Protein AF-0000000071014782 (afdb_homodimer)

InterPro domains:
  IPR011251 Luciferase-like domain [PF00296] (31-324)
  IPR036661 Luciferase-like domain superfamily [G3DSA:3.20.20.30] (6-351)
  IPR036661 Luciferase-like domain superfamily [SSF51679] (25-350)
  IPR050172 SsuD/RutA monooxygenase [PTHR42847] (20-349)

Nearest PDB structures (foldseek):
  7jw9-assembly1_B  TM=9.311E-01  e=7.167E-39  Pseudomonas fluorescens Pf0-1
  7jyb-assembly1_C  TM=9.271E-01  e=2.732E-38  Pseudomonas fluorescens Pf0-1
  7k64-assembly2_H  TM=9.336E-01  e=1.163E-35  Pseudomonas fluorescens Pf0-1
  7k64-assembly2_F  TM=9.358E-01  e=8.936E-35  Pseudomonas fluorescens Pf0-1
  7jv3-assembly2_E  TM=9.179E-01  e=8.313E-34  Pseudomonas fluorescens Pf0-1

Radius of gyration: 27.46 Å; Cα contacts (8 Å, |Δi|>4): 1564; chains: 2; bounding box: 51×85×62 Å

Organism: NCBI:txid2759526

Secondary structure (DSSP, 8-state):
--PPPBEEEEE--TTS---SSTT---GGGS--HHHHHHHHHHHHHHT-SEEEE---SSSS--HHHHHHHHGGG-SS--EEEEEETTSB-HHHHHHHHHHHHHHTTS-EEEEEE---BTTB---HHHHHHHHHHHHHHHHHHHTT--EEEE-SS-EEEEPPPS---TTSSPPPEEEE--SHHHHHHHHHH-SEEEE----HHHHHHHHHHHHHHHHHTT---EEEEEEEEEE-SSHHHHHHHHHHHTTT--HHHHHHHHHHSTTTTSHHHHHHHHHHHTS-TTSEEETTEE-GGGGT-SSS--EEEE-HHHHHHHHHHHHHTT--EEEEE-SSHHHHHHHHHHHTGGGS-B-PPP-/--PPPBEEEEE--TTS---SSTT---GGGS--HHHHHHHHHHHHHHT-SEEEE---SSSSS-HHHHHHHHGGG-SS--EEEEEETTSB-HHHHHHHHHHHHHHTTS-EEEEEE---BTTB---HHHHHHHHHHHHHHHHHHHTT--EEEE-SS-EEEEPPPS---TTSSPPPEEEE--SHHHHHHHHHH-SEEEE----HHHHHHHHHHHHHHHHHTT---EEEEEEEEEE-SSHHHHHHHHHHHTTT--HHHHHHHHHHSTTTTSHHHHHHHHHHHTS-TTSEEETTEE-GGGGT-SSS--EEEE-HHHHHHHHHHHHHTTEEEEEEE-SSHHHHHHHHHHHTGGGS-B-PPP-

Structure (mmCIF, N/CA/C/O backbone):
data_AF-0000000071014782-model_v1
#
loop_
_entity.id
_entity.type
_entity.pdbx_description
1 polymer 'LLM class flavin-dependent oxidoreductase'
#
loop_
_atom_site.group_PDB
_atom_site.id
_atom_site.type_symbol
_atom_site.label_atom_id
_atom_site.label_alt_id
_atom_site.label_comp_id
_atom_site.label_asym_id
_atom_site.label_entity_id
_atom_site.label_seq_id
_atom_site.pdbx_PDB_ins_code
_atom_site.Cartn_x
_atom_site.Cartn_y
_atom_site.Cartn_z
_atom_site.occupancy
_atom_site.B_iso_or_equiv
_atom_site.auth_seq_id
_atom_site.auth_comp_id
_atom_site.auth_asym_id
_atom_site.auth_atom_id
_atom_site.pdbx_PDB_model_num
ATOM 1 N N . MET A 1 1 ? -22.062 26.875 27.25 1 50.56 1 MET A N 1
ATOM 2 C CA . MET A 1 1 ? -22.5 25.797 26.359 1 50.56 1 MET A CA 1
ATOM 3 C C . MET A 1 1 ? -21.406 24.75 26.188 1 50.56 1 MET A C 1
ATOM 5 O O . MET A 1 1 ? -20.234 25.094 26.031 1 50.56 1 MET A O 1
ATOM 9 N N . THR A 1 2 ? -21.625 23.438 26.469 1 75.56 2 THR A N 1
ATOM 10 C CA . THR A 1 2 ? -20.641 22.375 26.5 1 75.56 2 THR A CA 1
ATOM 11 C C . THR A 1 2 ? -20.094 22.109 25.094 1 75.56 2 THR A C 1
ATOM 13 O O . THR A 1 2 ? -20.859 21.984 24.141 1 75.56 2 THR A O 1
ATOM 16 N N . ARG A 1 3 ? -18.656 22.359 24.812 1 88.25 3 ARG A N 1
ATOM 17 C CA . ARG A 1 3 ? -18.016 22.141 23.531 1 88.25 3 ARG A CA 1
ATOM 18 C C . ARG A 1 3 ? -18.125 20.672 23.109 1 88.25 3 ARG A C 1
ATOM 20 O O . ARG A 1 3 ? -17.875 19.766 23.922 1 88.25 3 ARG A O 1
ATOM 27 N N . PRO A 1 4 ? -18.609 20.516 21.906 1 91.81 4 PRO A N 1
ATOM 28 C CA . PRO A 1 4 ? -18.547 19.125 21.438 1 91.81 4 PRO A CA 1
ATOM 29 C C . PRO A 1 4 ? -17.125 18.578 21.438 1 91.81 4 PRO A C 1
ATOM 31 O O . PRO A 1 4 ? -16.156 19.344 21.391 1 91.81 4 PRO A O 1
ATOM 34 N N . ALA A 1 5 ? -17.047 17.297 21.531 1 96.94 5 ALA A N 1
ATOM 35 C CA . ALA A 1 5 ? -15.734 16.672 21.469 1 96.94 5 ALA A CA 1
ATOM 36 C C . ALA A 1 5 ? -15.039 16.969 20.141 1 96.94 5 ALA A C 1
ATOM 38 O O . ALA A 1 5 ? -15.695 17.016 19.094 1 96.94 5 ALA A O 1
ATOM 39 N N . CYS A 1 6 ? -13.781 17.219 20.172 1 98.38 6 CYS A N 1
ATOM 40 C CA . CYS A 1 6 ? -12.977 17.406 18.969 1 98.38 6 CYS A CA 1
ATOM 41 C C . CYS A 1 6 ? -12.008 16.25 18.766 1 98.38 6 CYS A C 1
ATOM 43 O O . CYS A 1 6 ? -11.773 15.469 19.688 1 98.38 6 CYS A O 1
ATOM 45 N N . GLU A 1 7 ? -11.57 16.062 17.578 1 98.81 7 GLU A N 1
ATOM 46 C CA . GLU A 1 7 ? -10.531 15.07 17.297 1 98.81 7 GLU A CA 1
ATOM 47 C C . GLU A 1 7 ? -9.141 15.656 17.516 1 98.81 7 GLU A C 1
ATOM 49 O O . GLU A 1 7 ? -8.828 16.75 17.016 1 98.81 7 GLU A O 1
ATOM 54 N N . ILE A 1 8 ? -8.352 14.977 18.281 1 98.94 8 ILE A N 1
ATOM 55 C CA . ILE A 1 8 ? -6.957 15.359 18.484 1 98.94 8 ILE A CA 1
ATOM 56 C C . ILE A 1 8 ? -6.035 14.312 17.859 1 98.94 8 ILE A C 1
ATOM 58 O O . ILE A 1 8 ? -5.922 13.195 18.359 1 98.94 8 ILE A O 1
ATOM 62 N N . SER A 1 9 ? -5.449 14.703 16.766 1 98.94 9 SER A N 1
ATOM 63 C CA . SER A 1 9 ? -4.5 13.859 16.047 1 98.94 9 SER A CA 1
ATOM 64 C C . SER A 1 9 ? -3.062 14.297 16.312 1 98.94 9 SER A C 1
ATOM 66 O O . SER A 1 9 ? -2.811 15.453 16.641 1 98.94 9 SER A O 1
ATOM 68 N N . TRP A 1 10 ? -2.152 13.344 16.203 1 98.88 10 TRP A N 1
ATOM 69 C CA . TRP A 1 10 ? -0.729 13.656 16.172 1 98.88 10 TRP A CA 1
ATOM 70 C C . TRP A 1 10 ? -0.164 13.531 14.766 1 98.88 10 TRP A C 1
ATOM 72 O O . TRP A 1 10 ? -0.912 13.555 13.781 1 98.88 10 TRP A O 1
ATOM 82 N N . PHE A 1 11 ? 1.087 13.562 14.625 1 98.62 11 PHE A N 1
ATOM 83 C CA . PHE A 1 11 ? 1.767 13.586 13.336 1 98.62 11 PHE A CA 1
ATOM 84 C C . PHE A 1 11 ? 2.982 12.672 13.344 1 98.62 11 PHE A C 1
ATOM 86 O O . PHE A 1 11 ? 3.768 12.68 14.297 1 98.62 11 PHE A O 1
ATOM 93 N N . SER A 1 12 ? 3.088 11.875 12.305 1 98.38 12 SER A N 1
ATOM 94 C CA . SER A 1 12 ? 4.238 10.984 12.195 1 98.38 12 SER A CA 1
ATOM 95 C C . SER A 1 12 ? 5.309 11.57 11.281 1 98.38 12 SER A C 1
ATOM 97 O O . SER A 1 12 ? 5.039 12.492 10.516 1 98.38 12 SER A O 1
ATOM 99 N N . ALA A 1 13 ? 6.527 11.023 11.352 1 98 13 ALA A N 1
ATOM 100 C CA . ALA A 1 13 ? 7.711 11.602 10.719 1 98 13 ALA A CA 1
ATOM 101 C C . ALA A 1 13 ? 8.055 10.867 9.422 1 98 13 ALA A C 1
ATOM 103 O O . ALA A 1 13 ? 9.227 10.625 9.133 1 98 13 ALA A O 1
ATOM 104 N N . LEU A 1 14 ? 7.082 10.531 8.602 1 98.12 14 LEU A N 1
ATOM 105 C CA . LEU A 1 14 ? 7.324 9.68 7.445 1 98.12 14 LEU A CA 1
ATOM 106 C C . LEU A 1 14 ? 8.125 10.422 6.383 1 98.12 14 LEU A C 1
ATOM 108 O O . LEU A 1 14 ? 8.688 9.805 5.477 1 98.12 14 LEU A O 1
ATOM 112 N N . CYS A 1 15 ? 8.195 11.766 6.43 1 95.62 15 CYS A N 1
ATOM 113 C CA . CYS A 1 15 ? 8.82 12.555 5.375 1 95.62 15 CYS A CA 1
ATOM 114 C C . CYS A 1 15 ? 10.109 13.203 5.867 1 95.62 15 CYS A C 1
ATOM 116 O O . CYS A 1 15 ? 10.406 14.352 5.516 1 95.62 15 CYS A O 1
ATOM 118 N N . ASP A 1 16 ? 10.859 12.547 6.691 1 94.25 16 ASP A N 1
ATOM 119 C CA . ASP A 1 16 ? 12.133 13.023 7.207 1 94.25 16 ASP A CA 1
ATOM 120 C C . ASP A 1 16 ? 11.992 14.406 7.84 1 94.25 16 ASP A C 1
ATOM 122 O O . ASP A 1 16 ? 12.773 15.312 7.559 1 94.25 16 ASP A O 1
ATOM 126 N N . ASP A 1 17 ? 11 14.5 8.734 1 93.44 17 ASP A N 1
ATOM 127 C CA . ASP A 1 17 ? 10.648 15.836 9.211 1 93.44 17 ASP A CA 1
ATOM 128 C C . ASP A 1 17 ? 10.664 15.898 10.734 1 93.44 17 ASP A C 1
ATOM 130 O O . ASP A 1 17 ? 9.906 16.672 11.336 1 93.44 17 ASP A O 1
ATOM 134 N N . ASP A 1 18 ? 11.43 15.016 11.375 1 96.81 18 ASP A N 1
ATOM 135 C CA . ASP A 1 18 ? 11.617 15.078 12.82 1 96.81 18 ASP A CA 1
ATOM 136 C C . ASP A 1 18 ? 12.992 15.641 13.18 1 96.81 18 ASP A C 1
ATOM 138 O O . ASP A 1 18 ? 13.969 15.406 12.453 1 96.81 18 ASP A O 1
ATOM 142 N N . TYR A 1 19 ? 12.992 16.453 14.273 1 96.44 19 TYR A N 1
ATOM 143 C CA . TYR A 1 19 ? 14.219 17.156 14.625 1 96.44 19 TYR A CA 1
ATOM 144 C C . TYR A 1 19 ? 14.359 17.281 16.141 1 96.44 19 TYR A C 1
ATOM 146 O O . TYR A 1 19 ? 13.359 17.453 16.844 1 96.44 19 TYR A O 1
ATOM 154 N N . GLU A 1 20 ? 15.617 17.219 16.578 1 97.44 20 GLU A N 1
ATOM 155 C CA . GLU A 1 20 ? 15.922 17.734 17.906 1 97.44 20 GLU A CA 1
ATOM 156 C C . GLU A 1 20 ? 16.078 19.266 17.891 1 97.44 20 GLU A C 1
ATOM 158 O O . GLU A 1 20 ? 15.57 19.953 18.781 1 97.44 20 GLU A O 1
ATOM 163 N N . PHE A 1 21 ? 16.844 19.719 16.922 1 96.62 21 PHE A N 1
ATOM 164 C CA . PHE A 1 21 ? 16.984 21.125 16.578 1 96.62 21 PHE A CA 1
ATOM 165 C C . PHE A 1 21 ? 16.5 21.391 15.156 1 96.62 21 PHE A C 1
ATOM 167 O O . PHE A 1 21 ? 17.016 20.797 14.203 1 96.62 21 PHE A O 1
ATOM 174 N N . LEU A 1 22 ? 15.586 22.25 15.078 1 94.19 22 LEU A N 1
ATOM 175 C CA . LEU A 1 22 ? 14.93 22.453 13.789 1 94.19 22 LEU A CA 1
ATOM 176 C C . LEU A 1 22 ? 15.953 22.812 12.711 1 94.19 22 LEU A C 1
ATOM 178 O O . LEU A 1 22 ? 16.812 23.672 12.922 1 94.19 22 LEU A O 1
ATOM 182 N N . GLY A 1 23 ? 15.875 22.109 11.602 1 89.25 23 GLY A N 1
ATOM 183 C CA . GLY A 1 23 ? 16.75 22.359 10.461 1 89.25 23 GLY A CA 1
ATOM 184 C C . GLY A 1 23 ? 18.047 21.594 10.523 1 89.25 23 GLY A C 1
ATOM 185 O O . GLY A 1 23 ? 18.859 21.656 9.594 1 89.25 23 GLY A O 1
ATOM 186 N N . VAL A 1 24 ? 18.281 20.922 11.586 1 92.88 24 VAL A N 1
ATOM 187 C CA . VAL A 1 24 ? 19.516 20.156 11.75 1 92.88 24 VAL A CA 1
ATOM 188 C C . VAL A 1 24 ? 19.203 18.656 11.641 1 92.88 24 VAL A C 1
ATOM 190 O O . VAL A 1 24 ? 18.672 18.062 12.586 1 92.88 24 VAL A O 1
ATOM 193 N N . PRO A 1 25 ? 19.609 18.141 10.594 1 90.62 25 PRO A N 1
ATOM 194 C CA . PRO A 1 25 ? 19.297 16.719 10.43 1 90.62 25 PRO A CA 1
ATOM 195 C C . PRO A 1 25 ? 19.953 15.844 11.508 1 90.62 25 PRO A C 1
ATOM 197 O O . PRO A 1 25 ? 21.078 16.125 11.938 1 90.62 25 PRO A O 1
ATOM 200 N N . ASP A 1 26 ? 19.266 14.883 11.953 1 94.44 26 ASP A N 1
ATOM 201 C CA . ASP A 1 26 ? 19.703 13.859 12.906 1 94.44 26 ASP A CA 1
ATOM 202 C C . ASP A 1 26 ? 19.422 12.461 12.375 1 94.44 26 ASP A C 1
ATOM 204 O O . ASP A 1 26 ? 18.266 12.102 12.133 1 94.44 26 ASP A O 1
ATOM 208 N N . ALA A 1 27 ? 20.453 11.641 12.273 1 94.88 27 ALA A N 1
ATOM 209 C CA . ALA A 1 27 ? 20.344 10.297 11.711 1 94.88 27 ALA A CA 1
ATOM 210 C C . ALA A 1 27 ? 19.375 9.445 12.531 1 94.88 27 ALA A C 1
ATOM 212 O O . ALA A 1 27 ? 18.672 8.602 11.977 1 94.88 27 ALA A O 1
ATOM 213 N N . LYS A 1 28 ? 19.297 9.656 13.766 1 95.38 28 LYS A N 1
ATOM 214 C CA . LYS A 1 28 ? 18.469 8.859 14.656 1 95.38 28 LYS A CA 1
ATOM 215 C C . LYS A 1 28 ? 16.984 9.211 14.477 1 95.38 28 LYS A C 1
ATOM 217 O O . LYS A 1 28 ? 16.109 8.461 14.906 1 95.38 28 LYS A O 1
ATOM 222 N N . LEU A 1 29 ? 16.719 10.375 13.844 1 97.44 29 LEU A N 1
ATOM 223 C CA . LEU A 1 29 ? 15.336 10.836 13.703 1 97.44 29 LEU A CA 1
ATOM 224 C C . LEU A 1 29 ? 14.891 10.766 12.25 1 97.44 29 LEU A C 1
ATOM 226 O O . LEU A 1 29 ? 13.797 11.234 11.906 1 97.44 29 LEU A O 1
ATOM 230 N N . LYS A 1 30 ? 15.75 10.195 11.43 1 96.62 30 LYS A N 1
ATOM 231 C CA . LYS A 1 30 ? 15.398 9.992 10.031 1 96.62 30 LYS A CA 1
ATOM 232 C C . LYS A 1 30 ? 14.234 9.008 9.891 1 96.62 30 LYS A C 1
ATOM 234 O O . LYS A 1 30 ? 14.133 8.047 10.664 1 96.62 30 LYS A O 1
ATOM 239 N N . SER A 1 31 ? 13.406 9.219 8.906 1 97.56 31 SER A N 1
ATOM 240 C CA . SER A 1 31 ? 12.242 8.367 8.672 1 97.56 31 SER A CA 1
ATOM 241 C C . SER A 1 31 ? 12.656 6.918 8.438 1 97.56 31 SER A C 1
ATOM 243 O O . SER A 1 31 ? 13.523 6.645 7.605 1 97.56 31 SER A O 1
ATOM 245 N N . SER A 1 32 ? 12.18 6.039 9.133 1 97.31 32 SER A N 1
ATOM 246 C CA . SER A 1 32 ? 12.312 4.586 9.047 1 97.31 32 SER A CA 1
ATOM 247 C C . SER A 1 32 ? 11.102 3.887 9.656 1 97.31 32 SER A C 1
ATOM 249 O O . SER A 1 32 ? 10.258 4.527 10.289 1 97.31 32 SER A O 1
ATOM 251 N N . TRP A 1 33 ? 11 2.637 9.344 1 98 33 TRP A N 1
ATOM 252 C CA . TRP A 1 33 ? 9.938 1.854 9.961 1 98 33 TRP A CA 1
ATOM 253 C C . TRP A 1 33 ? 9.977 1.983 11.484 1 98 33 TRP A C 1
ATOM 255 O O . TRP A 1 33 ? 8.969 2.307 12.117 1 98 33 TRP A O 1
ATOM 265 N N . GLU A 1 34 ? 11.156 1.783 12.078 1 97.75 34 GLU A N 1
ATOM 266 C CA . GLU A 1 34 ? 11.312 1.751 13.523 1 97.75 34 GLU A CA 1
ATOM 267 C C . GLU A 1 34 ? 10.984 3.107 14.148 1 97.75 34 GLU A C 1
ATOM 269 O O . GLU A 1 34 ? 10.227 3.188 15.117 1 97.75 34 GLU A O 1
ATOM 274 N N . HIS A 1 35 ? 11.516 4.129 13.547 1 98.5 35 HIS A N 1
ATOM 275 C CA . HIS A 1 35 ? 11.32 5.465 14.086 1 98.5 35 HIS A CA 1
ATOM 276 C C . HIS A 1 35 ? 9.852 5.875 14.016 1 98.5 35 HIS A C 1
ATOM 278 O O . HIS A 1 35 ? 9.273 6.305 15.016 1 98.5 35 HIS A O 1
ATOM 284 N N . CYS A 1 36 ? 9.234 5.688 12.875 1 98.81 36 CYS A N 1
ATOM 285 C CA . CYS A 1 36 ? 7.859 6.117 12.68 1 98.81 36 CYS A CA 1
ATOM 286 C C . CYS A 1 36 ? 6.895 5.223 13.453 1 98.81 36 CYS A C 1
ATOM 288 O O . CYS A 1 36 ? 5.887 5.699 13.984 1 98.81 36 CYS A O 1
ATOM 290 N N . ARG A 1 37 ? 7.18 3.896 13.484 1 98.56 37 ARG A N 1
ATOM 291 C CA . ARG A 1 37 ? 6.395 2.984 14.312 1 98.56 37 ARG A CA 1
ATOM 292 C C . ARG A 1 37 ? 6.359 3.455 15.758 1 98.56 37 ARG A C 1
ATOM 294 O O . ARG A 1 37 ? 5.289 3.512 16.375 1 98.56 37 ARG A O 1
ATOM 301 N N . ASP A 1 38 ? 7.516 3.824 16.312 1 98.38 38 ASP A N 1
ATOM 302 C CA . ASP A 1 38 ? 7.613 4.227 17.719 1 98.38 38 ASP A CA 1
ATOM 303 C C . ASP A 1 38 ? 6.801 5.492 17.984 1 98.38 38 ASP A C 1
ATOM 305 O O . ASP A 1 38 ? 6.156 5.613 19.031 1 98.38 38 ASP A O 1
ATOM 309 N N . ILE A 1 39 ? 6.824 6.422 17.031 1 98.88 39 ILE A N 1
ATOM 310 C CA . ILE A 1 39 ? 6.027 7.633 17.156 1 98.88 39 ILE A CA 1
ATOM 311 C C . ILE A 1 39 ? 4.543 7.273 17.203 1 98.88 39 ILE A C 1
ATOM 313 O O . ILE A 1 39 ? 3.801 7.762 18.062 1 98.88 39 ILE A O 1
ATOM 317 N N . VAL A 1 40 ? 4.098 6.406 16.312 1 98.94 40 VAL A N 1
ATOM 318 C CA . VAL A 1 40 ? 2.693 6.023 16.203 1 98.94 40 VAL A CA 1
ATOM 319 C C . VAL A 1 40 ? 2.264 5.285 17.484 1 98.94 40 VAL A C 1
ATOM 321 O O . VAL A 1 40 ? 1.201 5.566 18.031 1 98.94 40 VAL A O 1
ATOM 324 N N . MET A 1 41 ? 3.105 4.367 17.922 1 98.44 41 MET A N 1
ATOM 325 C CA . MET A 1 41 ? 2.777 3.594 19.125 1 98.44 41 MET A CA 1
ATOM 326 C C . MET A 1 41 ? 2.729 4.492 20.359 1 98.44 41 MET A C 1
ATOM 328 O O . MET A 1 41 ? 1.888 4.297 21.234 1 98.44 41 MET A O 1
ATOM 332 N N . GLN A 1 42 ? 3.654 5.465 20.406 1 98.12 42 GLN A N 1
ATOM 333 C CA . GLN A 1 42 ? 3.633 6.438 21.5 1 98.12 42 GLN A CA 1
ATOM 334 C C . GLN A 1 42 ? 2.334 7.238 21.5 1 98.12 42 GLN A C 1
ATOM 336 O O . GLN A 1 42 ? 1.744 7.477 22.547 1 98.12 42 GLN A O 1
ATOM 341 N N . ALA A 1 43 ? 1.931 7.68 20.328 1 98.81 43 ALA A N 1
ATOM 342 C CA . ALA A 1 43 ? 0.691 8.438 20.203 1 98.81 43 ALA A CA 1
ATOM 343 C C . ALA A 1 43 ? -0.514 7.602 20.609 1 98.81 43 ALA A C 1
ATOM 345 O O . ALA A 1 43 ? -1.428 8.102 21.266 1 98.81 43 ALA A O 1
ATOM 346 N N . GLU A 1 44 ? -0.548 6.324 20.188 1 98.56 44 GLU A N 1
ATOM 347 C CA . GLU A 1 44 ? -1.626 5.426 20.578 1 98.56 44 GLU A CA 1
ATOM 348 C C . GLU A 1 44 ? -1.703 5.305 22.109 1 98.56 44 GLU A C 1
ATOM 350 O O . GLU A 1 44 ? -2.781 5.434 22.688 1 98.56 44 GLU A O 1
ATOM 355 N N . THR A 1 45 ? -0.535 5.051 22.734 1 98 45 THR A N 1
ATOM 356 C CA . THR A 1 45 ? -0.454 4.906 24.188 1 98 45 THR A CA 1
ATOM 357 C C . THR A 1 45 ? -0.856 6.203 24.875 1 98 45 THR A C 1
ATOM 359 O O . THR A 1 45 ? -1.478 6.176 25.938 1 98 45 THR A O 1
ATOM 362 N N . GLY A 1 46 ? -0.502 7.32 24.25 1 98.56 46 GLY A N 1
ATOM 363 C CA . GLY A 1 46 ? -0.779 8.633 24.812 1 98.56 46 GLY A CA 1
ATOM 364 C C . GLY A 1 46 ? -2.244 9.016 24.734 1 98.56 46 GLY A C 1
ATOM 365 O O . GLY A 1 46 ? -2.67 9.984 25.375 1 98.56 46 GLY A O 1
ATOM 366 N N . GLY A 1 47 ? -2.996 8.305 23.875 1 98.62 47 GLY A N 1
ATOM 367 C CA . GLY A 1 47 ? -4.434 8.516 23.875 1 98.62 47 GLY A CA 1
ATOM 368 C C . GLY A 1 47 ? -4.91 9.398 22.734 1 98.62 47 GLY A C 1
ATOM 369 O O . GLY A 1 47 ? -6.066 9.828 22.719 1 98.62 47 GLY A O 1
ATOM 370 N N . PHE A 1 48 ? -4.098 9.695 21.797 1 98.94 48 PHE A N 1
ATOM 371 C CA . PHE A 1 48 ? -4.516 10.477 20.641 1 98.94 48 PHE A CA 1
ATOM 372 C C . PHE A 1 48 ? -5.59 9.734 19.844 1 98.94 48 PHE A C 1
ATOM 374 O O . PHE A 1 48 ? -5.664 8.508 19.891 1 98.94 48 PHE A O 1
ATOM 381 N N . ASP A 1 49 ? -6.441 10.438 19.141 1 98.88 49 ASP A N 1
ATOM 382 C CA . ASP A 1 49 ? -7.566 9.867 18.406 1 98.88 49 ASP A CA 1
ATOM 383 C C . ASP A 1 49 ? -7.129 9.375 17.031 1 98.88 49 ASP A C 1
ATOM 385 O O . ASP A 1 49 ? -7.734 8.461 16.484 1 98.88 49 ASP A O 1
ATOM 389 N N . ASN A 1 50 ? -6.156 10.008 16.469 1 98.88 50 ASN A N 1
ATOM 390 C CA . ASN A 1 50 ? -5.719 9.852 15.086 1 98.88 50 ASN A CA 1
ATOM 391 C C . ASN A 1 50 ? -4.258 10.25 14.914 1 98.88 50 ASN A C 1
ATOM 393 O O . ASN A 1 50 ? -3.643 10.789 15.836 1 98.88 50 ASN A O 1
ATOM 397 N N . ILE A 1 51 ? -3.67 9.953 13.828 1 98.94 51 ILE A N 1
ATOM 398 C CA . ILE A 1 51 ? -2.314 10.406 13.539 1 98.94 51 ILE A CA 1
ATOM 399 C C . ILE A 1 51 ? -2.131 10.562 12.031 1 98.94 51 ILE A C 1
ATOM 401 O O . ILE A 1 51 ? -2.455 9.648 11.266 1 98.94 51 ILE A O 1
ATOM 405 N N . LEU A 1 52 ? -1.652 11.711 11.617 1 98.88 52 LEU A N 1
ATOM 406 C CA . LEU A 1 52 ? -1.403 11.953 10.203 1 98.88 52 LEU A CA 1
ATOM 407 C C . LEU A 1 52 ? -0.115 11.266 9.75 1 98.88 52 LEU A C 1
ATOM 409 O O . LEU A 1 52 ? 0.938 11.461 10.359 1 98.88 52 LEU A O 1
ATOM 413 N N . LEU A 1 53 ? -0.238 10.484 8.758 1 98.88 53 LEU A N 1
ATOM 414 C CA . LEU A 1 53 ? 0.881 9.898 8.031 1 98.88 53 LEU A CA 1
ATOM 415 C C . LEU A 1 53 ? 1.143 10.664 6.734 1 98.88 53 LEU A C 1
ATOM 417 O O . LEU A 1 53 ? 0.465 10.445 5.73 1 98.88 53 LEU A O 1
ATOM 421 N N . PRO A 1 54 ? 2.102 11.594 6.816 1 97.69 54 PRO A N 1
ATOM 422 C CA . PRO A 1 54 ? 2.326 12.445 5.645 1 97.69 54 PRO A CA 1
ATOM 423 C C . PRO A 1 54 ? 2.963 11.688 4.48 1 97.69 54 PRO A C 1
ATOM 425 O O . PRO A 1 54 ? 3.396 10.547 4.645 1 97.69 54 PRO A O 1
ATOM 428 N N . SER A 1 55 ? 2.98 12.305 3.322 1 96.75 55 SER A N 1
ATOM 429 C CA . SER A 1 55 ? 3.533 11.664 2.131 1 96.75 55 SER A CA 1
ATOM 430 C C . SER A 1 55 ? 4.324 12.664 1.288 1 96.75 55 SER A C 1
ATOM 432 O O . SER A 1 55 ? 3.943 13.828 1.18 1 96.75 55 SER A O 1
ATOM 434 N N . GLY A 1 56 ? 5.34 12.172 0.713 1 93.56 56 GLY A N 1
ATOM 435 C CA . GLY A 1 56 ? 6.18 12.867 -0.251 1 93.56 56 GLY A CA 1
ATOM 436 C C . GLY A 1 56 ? 7.137 11.938 -0.981 1 93.56 56 GLY A C 1
ATOM 437 O O . GLY A 1 56 ? 7.68 11.008 -0.387 1 93.56 56 GLY A O 1
ATOM 438 N N . TYR A 1 57 ? 7.387 12.219 -2.211 1 94.06 57 TYR A N 1
ATOM 439 C CA . TYR A 1 57 ? 8.195 11.336 -3.043 1 94.06 57 TYR A CA 1
ATOM 440 C C . TYR A 1 57 ? 9.672 11.43 -2.666 1 94.06 57 TYR A C 1
ATOM 442 O O . TYR A 1 57 ? 10.344 10.414 -2.51 1 94.06 57 TYR A O 1
ATOM 450 N N . GLN A 1 58 ? 10.117 12.594 -2.455 1 91 58 GLN A N 1
ATOM 451 C CA . GLN A 1 58 ? 11.555 12.836 -2.363 1 91 58 GLN A CA 1
ATOM 452 C C . GLN A 1 58 ? 12.086 12.453 -0.986 1 91 58 GLN A C 1
ATOM 454 O O . GLN A 1 58 ? 13.289 12.219 -0.825 1 91 58 GLN A O 1
ATOM 459 N N . LEU A 1 59 ? 11.109 12.422 -0.013 1 89.44 59 LEU A N 1
ATOM 460 C CA . LEU A 1 59 ? 11.617 12.211 1.34 1 89.44 59 LEU A CA 1
ATOM 461 C C . LEU A 1 59 ? 10.875 11.07 2.025 1 89.44 59 LEU A C 1
ATOM 463 O O . LEU A 1 59 ? 9.672 10.891 1.821 1 89.44 59 LEU A O 1
ATOM 467 N N . GLY A 1 60 ? 11.688 10.359 2.828 1 95.38 60 GLY A N 1
ATOM 468 C CA . GLY A 1 60 ? 11.125 9.445 3.811 1 95.38 60 GLY A CA 1
ATOM 469 C C . GLY A 1 60 ? 10.688 8.125 3.213 1 95.38 60 GLY A C 1
ATOM 470 O O . GLY A 1 60 ? 11.375 7.57 2.35 1 95.38 60 GLY A O 1
ATOM 471 N N . ILE A 1 61 ? 9.656 7.469 3.822 1 98.19 61 ILE A N 1
ATOM 472 C CA . ILE A 1 61 ? 9.188 6.133 3.455 1 98.19 61 ILE A CA 1
ATOM 473 C C . ILE A 1 61 ? 7.758 6.219 2.92 1 98.19 61 ILE A C 1
ATOM 475 O O . ILE A 1 61 ? 7.102 7.25 3.049 1 98.19 61 ILE A O 1
ATOM 479 N N . ASP A 1 62 ? 7.324 5.227 2.256 1 98.62 62 ASP A N 1
ATOM 480 C CA . ASP A 1 62 ? 6.02 5.223 1.602 1 98.62 62 ASP A CA 1
ATOM 481 C C . ASP A 1 62 ? 4.891 5.172 2.629 1 98.62 62 ASP A C 1
ATOM 483 O O . ASP A 1 62 ? 4.891 4.316 3.518 1 98.62 62 ASP A O 1
ATOM 487 N N . THR A 1 63 ? 3.953 5.992 2.471 1 98.69 63 THR A N 1
ATOM 488 C CA . THR A 1 63 ? 2.873 6.199 3.428 1 98.69 63 THR A CA 1
ATOM 489 C C . THR A 1 63 ? 1.905 5.02 3.418 1 98.69 63 THR A C 1
ATOM 491 O O . THR A 1 63 ? 1.517 4.52 4.477 1 98.69 63 THR A O 1
ATOM 494 N N . THR A 1 64 ? 1.512 4.578 2.234 1 98.69 64 THR A N 1
ATOM 495 C CA . THR A 1 64 ? 0.539 3.496 2.117 1 98.69 64 THR A CA 1
ATOM 496 C C . THR A 1 64 ? 1.104 2.195 2.684 1 98.69 64 THR A C 1
ATOM 498 O O . THR A 1 64 ? 0.418 1.483 3.42 1 98.69 64 THR A O 1
ATOM 501 N N . ALA A 1 65 ? 2.365 1.9 2.311 1 98.88 65 ALA A N 1
ATOM 502 C CA . ALA A 1 65 ? 3.031 0.726 2.867 1 98.88 65 ALA A CA 1
ATOM 503 C C . ALA A 1 65 ? 3.104 0.806 4.391 1 98.88 65 ALA A C 1
ATOM 505 O O . ALA A 1 65 ? 2.809 -0.171 5.082 1 98.88 65 ALA A O 1
ATOM 506 N N . PHE A 1 66 ? 3.447 1.952 4.934 1 98.94 66 PHE A N 1
ATOM 507 C CA . PHE A 1 66 ? 3.557 2.131 6.379 1 98.94 66 PHE A CA 1
ATOM 508 C C . PHE A 1 66 ? 2.195 1.982 7.047 1 98.94 66 PHE A C 1
ATOM 510 O O . PHE A 1 66 ? 2.062 1.272 8.047 1 98.94 66 PHE A O 1
ATOM 517 N N . ALA A 1 67 ? 1.196 2.691 6.492 1 98.94 67 ALA A N 1
ATOM 518 C CA . ALA A 1 67 ? -0.152 2.615 7.047 1 98.94 67 ALA A CA 1
ATOM 519 C C . ALA A 1 67 ? -0.635 1.169 7.121 1 98.94 67 ALA A C 1
ATOM 521 O O . ALA A 1 67 ? -1.209 0.75 8.133 1 98.94 67 ALA A O 1
ATOM 522 N N . SER A 1 68 ? -0.39 0.422 6.074 1 98.94 68 SER A N 1
ATOM 523 C CA . SER A 1 68 ? -0.792 -0.979 6.023 1 98.94 68 SER A CA 1
ATOM 524 C C . SER A 1 68 ? -0.072 -1.799 7.09 1 98.94 68 SER A C 1
ATOM 526 O O . SER A 1 68 ? -0.685 -2.635 7.758 1 98.94 68 SER A O 1
ATOM 528 N N . ALA A 1 69 ? 1.222 -1.545 7.25 1 98.94 69 ALA A N 1
ATOM 529 C CA . ALA A 1 69 ? 2.059 -2.322 8.156 1 98.94 69 ALA A CA 1
ATOM 530 C C . ALA A 1 69 ? 1.679 -2.062 9.617 1 98.94 69 ALA A C 1
ATOM 532 O O . ALA A 1 69 ? 1.674 -2.982 10.438 1 98.94 69 ALA A O 1
ATOM 533 N N . ILE A 1 70 ? 1.329 -0.825 9.961 1 98.94 70 ILE A N 1
ATOM 534 C CA . ILE A 1 70 ? 1.119 -0.446 11.352 1 98.94 70 ILE A CA 1
ATOM 535 C C . ILE A 1 70 ? -0.318 -0.76 11.758 1 98.94 70 ILE A C 1
ATOM 537 O O . ILE A 1 70 ? -0.615 -0.902 12.945 1 98.94 70 ILE A O 1
ATOM 541 N N . ALA A 1 71 ? -1.227 -0.879 10.797 1 98.88 71 ALA A N 1
ATOM 542 C CA . ALA A 1 71 ? -2.666 -0.973 11.039 1 98.88 71 ALA A CA 1
ATOM 543 C C . ALA A 1 71 ? -2.994 -2.145 11.961 1 98.88 71 ALA A C 1
ATOM 545 O O . ALA A 1 71 ? -3.676 -1.975 12.969 1 98.88 71 ALA A O 1
ATOM 546 N N . PRO A 1 72 ? -2.422 -3.375 11.68 1 98.25 72 PRO A N 1
ATOM 547 C CA . PRO A 1 72 ? -2.807 -4.496 12.539 1 98.25 72 PRO A CA 1
ATOM 548 C C . PRO A 1 72 ? -2.232 -4.391 13.945 1 98.25 72 PRO A C 1
ATOM 550 O O . PRO A 1 72 ? -2.635 -5.137 14.844 1 98.25 72 PRO A O 1
ATOM 553 N N . MET A 1 73 ? -1.362 -3.439 14.172 1 98.12 73 MET A N 1
ATOM 554 C CA . MET A 1 73 ? -0.718 -3.293 15.469 1 98.12 73 MET A CA 1
ATOM 555 C C . MET A 1 73 ? -1.517 -2.359 16.375 1 98.12 73 MET A C 1
ATOM 557 O O . MET A 1 73 ? -1.291 -2.316 17.578 1 98.12 73 MET A O 1
ATOM 561 N N . LEU A 1 74 ? -2.391 -1.597 15.805 1 98.69 74 LEU A N 1
ATOM 562 C CA . LEU A 1 74 ? -3.133 -0.588 16.547 1 98.69 74 LEU A CA 1
ATOM 563 C C . LEU A 1 74 ? -4.438 -1.165 17.094 1 98.69 74 LEU A C 1
ATOM 565 O O . LEU A 1 74 ? -5.055 -2.02 16.453 1 98.69 74 LEU A O 1
ATOM 569 N N . ARG A 1 75 ? -4.863 -0.656 18.219 1 97.69 75 ARG A N 1
ATOM 570 C CA . ARG A 1 75 ? -6.055 -1.181 18.891 1 97.69 75 ARG A CA 1
ATOM 571 C C . ARG A 1 75 ? -7.164 -0.136 18.922 1 97.69 75 ARG A C 1
ATOM 573 O O . ARG A 1 75 ? -8.344 -0.479 19.031 1 97.69 75 ARG A O 1
ATOM 580 N N . ARG A 1 76 ? -6.789 1.13 18.844 1 98.06 76 ARG A N 1
ATOM 581 C CA . ARG A 1 76 ? -7.793 2.152 19.109 1 98.06 76 ARG A CA 1
ATOM 582 C C . ARG A 1 76 ? -7.641 3.338 18.172 1 98.06 76 ARG A C 1
ATOM 584 O O . ARG A 1 76 ? -8.633 3.881 17.672 1 98.06 76 ARG A O 1
ATOM 591 N N . MET A 1 77 ? -6.402 3.857 17.969 1 98.81 77 MET A N 1
ATOM 592 C CA . MET A 1 77 ? -6.125 5.105 17.266 1 98.81 77 MET A CA 1
ATOM 593 C C . MET A 1 77 ? -6.43 4.969 15.773 1 98.81 77 MET A C 1
ATOM 595 O O . MET A 1 77 ? -6.137 3.936 15.172 1 98.81 77 MET A O 1
ATOM 599 N N . ALA A 1 78 ? -7.023 5.941 15.211 1 98.81 78 ALA A N 1
ATOM 600 C CA . ALA A 1 78 ? -7.246 6.012 13.773 1 98.81 78 ALA A CA 1
ATOM 601 C C . ALA A 1 78 ? -5.969 6.418 13.039 1 98.81 78 ALA A C 1
ATOM 603 O O . ALA A 1 78 ? -4.992 6.832 13.664 1 98.81 78 ALA A O 1
ATOM 604 N N . LEU A 1 79 ? -5.941 6.16 11.773 1 98.94 79 LEU A N 1
ATOM 605 C CA . LEU A 1 79 ? -4.883 6.66 10.906 1 98.94 79 LEU A CA 1
ATOM 606 C C . LEU A 1 79 ? -5.434 7.66 9.898 1 98.94 79 LEU A C 1
ATOM 608 O O . LEU A 1 79 ? -6.504 7.441 9.32 1 98.94 79 LEU A O 1
ATOM 612 N N . LEU A 1 80 ? -4.812 8.75 9.734 1 98.94 80 LEU A N 1
ATOM 613 C CA . LEU A 1 80 ? -5.031 9.703 8.648 1 98.94 80 LEU A CA 1
ATOM 614 C C . LEU A 1 80 ? -3.961 9.562 7.578 1 98.94 80 LEU A C 1
ATOM 616 O O . LEU A 1 80 ? -2.895 10.172 7.668 1 98.94 80 LEU A O 1
ATOM 620 N N . MET A 1 81 ? -4.258 8.75 6.574 1 98.94 81 MET A N 1
ATOM 621 C CA . MET A 1 81 ? -3.297 8.352 5.551 1 98.94 81 MET A CA 1
ATOM 622 C C . MET A 1 81 ? -3.295 9.344 4.391 1 98.94 81 MET A C 1
ATOM 624 O O . MET A 1 81 ? -4.305 9.5 3.703 1 98.94 81 MET A O 1
ATOM 628 N N . ALA A 1 82 ? -2.201 10.008 4.223 1 98.69 82 ALA A N 1
ATOM 629 C CA . ALA A 1 82 ? -2.1 10.914 3.084 1 98.69 82 ALA A CA 1
ATOM 630 C C . ALA A 1 82 ? -2.043 10.141 1.77 1 98.69 82 ALA A C 1
ATOM 632 O O . ALA A 1 82 ? -1.322 9.148 1.659 1 98.69 82 ALA A O 1
ATOM 633 N N . VAL A 1 83 ? -2.795 10.562 0.851 1 98.44 83 VAL A N 1
ATOM 634 C CA . VAL A 1 83 ? -2.838 9.977 -0.487 1 98.44 83 VAL A CA 1
ATOM 635 C C . VAL A 1 83 ? -2.613 11.07 -1.532 1 98.44 83 VAL A C 1
ATOM 637 O O . VAL A 1 83 ? -3.389 12.023 -1.616 1 98.44 83 VAL A O 1
ATOM 640 N N . ARG A 1 84 ? -1.575 10.961 -2.289 1 97.62 84 ARG A N 1
ATOM 641 C CA . ARG A 1 84 ? -1.287 11.883 -3.381 1 97.62 84 ARG A CA 1
ATOM 642 C C . ARG A 1 84 ? -2.051 11.492 -4.645 1 97.62 84 ARG A C 1
ATOM 644 O O . ARG A 1 84 ? -1.802 10.438 -5.227 1 97.62 84 ARG A O 1
ATOM 651 N N . ILE A 1 85 ? -2.896 12.328 -5.117 1 98.12 85 ILE A N 1
ATOM 652 C CA . ILE A 1 85 ? -3.848 12.016 -6.176 1 98.12 85 ILE A CA 1
ATOM 653 C C . ILE A 1 85 ? -3.117 11.906 -7.512 1 98.12 85 ILE A C 1
ATOM 655 O O . ILE A 1 85 ? -2.33 12.781 -7.867 1 98.12 85 ILE A O 1
ATOM 659 N N . GLY A 1 86 ? -3.42 10.836 -8.211 1 97.44 86 GLY A N 1
ATOM 660 C CA . GLY A 1 86 ? -2.799 10.57 -9.5 1 97.44 86 GLY A CA 1
ATOM 661 C C . GLY A 1 86 ? -1.766 9.461 -9.453 1 97.44 86 GLY A C 1
ATOM 662 O O . GLY A 1 86 ? -1.419 8.883 -10.484 1 97.44 86 GLY A O 1
ATOM 663 N N . GLU A 1 87 ? -1.337 9.148 -8.266 1 97.94 87 GLU A N 1
ATOM 664 C CA . GLU A 1 87 ? -0.288 8.141 -8.117 1 97.94 87 GLU A CA 1
ATOM 665 C C . GLU A 1 87 ? -0.863 6.727 -8.195 1 97.94 87 GLU A C 1
ATOM 667 O O . GLU A 1 87 ? -0.127 5.762 -8.406 1 97.94 87 GLU A O 1
ATOM 672 N N . SER A 1 88 ? -2.131 6.559 -7.992 1 98.19 88 SER A N 1
ATOM 673 C CA . SER A 1 88 ? -2.822 5.277 -8.07 1 98.19 88 SER A CA 1
ATOM 674 C C . SER A 1 88 ? -4.055 5.367 -8.969 1 98.19 88 SER A C 1
ATOM 676 O O . SER A 1 88 ? -4.742 6.391 -8.984 1 98.19 88 SER A O 1
ATOM 678 N N . TRP A 1 89 ? -4.273 4.297 -9.703 1 98.31 89 TRP A N 1
ATOM 679 C CA . TRP A 1 89 ? -5.547 4.16 -10.406 1 98.31 89 TRP A CA 1
ATOM 680 C C . TRP A 1 89 ? -6.715 4.152 -9.43 1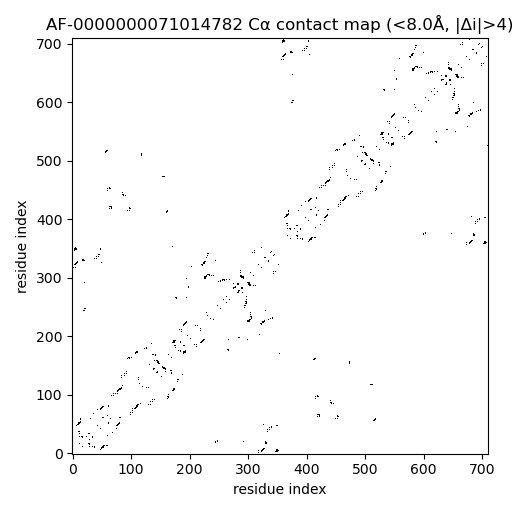 98.31 89 TRP A C 1
ATOM 682 O O . TRP A 1 89 ? -6.723 3.381 -8.469 1 98.31 89 TRP A O 1
ATOM 692 N N . PRO A 1 90 ? -7.711 5.012 -9.617 1 98.5 90 PRO A N 1
ATOM 693 C CA . PRO A 1 90 ? -8.672 5.297 -8.547 1 98.5 90 PRO A CA 1
ATOM 694 C C . PRO A 1 90 ? -9.406 4.051 -8.07 1 98.5 90 PRO A C 1
ATOM 696 O O . PRO A 1 90 ? -9.555 3.84 -6.863 1 98.5 90 PRO A O 1
ATOM 699 N N . PRO A 1 91 ? -9.875 3.145 -8.984 1 98.5 91 PRO A N 1
ATOM 700 C CA . PRO A 1 91 ? -10.531 1.937 -8.477 1 98.5 91 PRO A CA 1
ATOM 701 C C . PRO A 1 91 ? -9.602 1.075 -7.621 1 98.5 91 PRO A C 1
ATOM 703 O O . PRO A 1 91 ? -10.031 0.521 -6.605 1 98.5 91 PRO A O 1
ATOM 706 N N . GLN A 1 92 ? -8.352 0.98 -8.039 1 98.12 92 GLN A N 1
ATOM 707 C CA . GLN A 1 92 ? -7.379 0.239 -7.25 1 98.12 92 GLN A CA 1
ATOM 708 C C . GLN A 1 92 ? -7.129 0.92 -5.906 1 98.12 92 GLN A C 1
ATOM 710 O O . GLN A 1 92 ? -6.957 0.249 -4.887 1 98.12 92 GLN A O 1
ATOM 715 N N . LEU A 1 93 ? -7.078 2.24 -5.938 1 98.69 93 LEU A N 1
ATOM 716 C CA . LEU A 1 93 ? -6.918 2.984 -4.695 1 98.69 93 LEU A CA 1
ATOM 717 C C . LEU A 1 93 ? -8.078 2.715 -3.744 1 98.69 93 LEU A C 1
ATOM 719 O O . LEU A 1 93 ? -7.879 2.543 -2.541 1 98.69 93 LEU A O 1
ATOM 723 N N . ALA A 1 94 ? -9.281 2.691 -4.273 1 98.75 94 ALA A N 1
ATOM 724 C CA . ALA A 1 94 ? -10.453 2.383 -3.453 1 98.75 94 ALA A CA 1
ATOM 725 C C . ALA A 1 94 ? -10.312 1.014 -2.793 1 98.75 94 ALA A C 1
ATOM 727 O O . ALA A 1 94 ? -10.586 0.862 -1.601 1 98.75 94 ALA A O 1
ATOM 728 N N . ARG A 1 95 ? -9.867 0.015 -3.572 1 98.62 95 ARG A N 1
ATOM 729 C CA . ARG A 1 95 ? -9.656 -1.341 -3.076 1 98.62 95 ARG A CA 1
ATOM 730 C C . ARG A 1 95 ? -8.609 -1.357 -1.968 1 98.62 95 ARG A C 1
ATOM 732 O O . ARG A 1 95 ? -8.789 -2.018 -0.944 1 98.62 95 ARG A O 1
ATOM 739 N N . GLN A 1 96 ? -7.547 -0.646 -2.174 1 98.81 96 GLN A N 1
ATOM 740 C CA . GLN A 1 96 ? -6.461 -0.577 -1.203 1 98.81 96 GLN A CA 1
ATOM 741 C C . GLN A 1 96 ? -6.914 0.107 0.083 1 98.81 96 GLN A C 1
ATOM 743 O O . GLN A 1 96 ? -6.648 -0.385 1.182 1 98.81 96 GLN A O 1
ATOM 748 N N . ILE A 1 97 ? -7.652 1.202 -0.048 1 98.94 97 ILE A N 1
ATOM 749 C CA . ILE A 1 97 ? -8.188 1.926 1.1 1 98.94 97 ILE A CA 1
ATOM 750 C C . ILE A 1 97 ? -9.117 1.014 1.896 1 98.94 97 ILE A C 1
ATOM 752 O O . ILE A 1 97 ? -9.016 0.931 3.121 1 98.94 97 ILE A O 1
ATOM 756 N N . ALA A 1 98 ? -10.008 0.324 1.228 1 98.88 98 ALA A N 1
ATOM 757 C CA . ALA A 1 98 ? -10.938 -0.577 1.896 1 98.88 98 ALA A CA 1
ATOM 758 C C . ALA A 1 98 ? -10.195 -1.669 2.662 1 98.88 98 ALA A C 1
ATOM 760 O O . ALA A 1 98 ? -10.555 -1.992 3.797 1 98.88 98 ALA A O 1
ATOM 761 N N . THR A 1 99 ? -9.188 -2.232 2.041 1 98.88 99 THR A N 1
ATOM 762 C CA . THR A 1 99 ? -8.406 -3.283 2.689 1 98.88 99 THR A CA 1
ATOM 763 C C . THR A 1 99 ? -7.719 -2.752 3.943 1 98.88 99 THR A C 1
ATOM 765 O O . THR A 1 99 ? -7.777 -3.381 5.004 1 98.88 99 THR A O 1
ATOM 768 N N . ILE A 1 100 ? -7.082 -1.586 3.873 1 98.94 100 ILE A N 1
ATOM 769 C CA . ILE A 1 100 ? -6.383 -1.007 5.016 1 98.94 100 ILE A CA 1
ATOM 770 C C . ILE A 1 100 ? -7.387 -0.642 6.105 1 98.94 100 ILE A C 1
ATOM 772 O O . ILE A 1 100 ? -7.102 -0.797 7.297 1 98.94 100 ILE A O 1
ATOM 776 N N . ASP A 1 101 ? -8.578 -0.148 5.715 1 98.88 101 ASP A N 1
ATOM 777 C CA . ASP A 1 101 ? -9.633 0.144 6.676 1 98.88 101 ASP A CA 1
ATOM 778 C C . ASP A 1 101 ? -10.008 -1.103 7.473 1 98.88 101 ASP A C 1
ATOM 780 O O . ASP A 1 101 ? -10.18 -1.038 8.695 1 98.88 101 ASP A O 1
ATOM 784 N N . ARG A 1 102 ? -10.102 -2.178 6.828 1 98.75 102 ARG A N 1
ATOM 785 C CA . ARG A 1 102 ? -10.453 -3.426 7.5 1 98.75 102 ARG A CA 1
ATOM 786 C C . ARG A 1 102 ? -9.328 -3.887 8.422 1 98.75 102 ARG A C 1
ATOM 788 O O . ARG A 1 102 ? -9.578 -4.359 9.531 1 98.75 102 ARG A O 1
ATOM 795 N N . LEU A 1 103 ? -8.047 -3.75 7.938 1 98.75 103 LEU A N 1
ATOM 796 C CA . LEU A 1 103 ? -6.914 -4.082 8.797 1 98.75 103 LEU A CA 1
ATOM 797 C C . LEU A 1 103 ? -6.945 -3.264 10.078 1 98.75 103 LEU A C 1
ATOM 799 O O . LEU A 1 103 ? -6.512 -3.738 11.133 1 98.75 103 LEU A O 1
ATOM 803 N N . LEU A 1 104 ? -7.48 -2.084 9.992 1 98.62 104 LEU A N 1
ATOM 804 C CA . LEU A 1 104 ? -7.449 -1.106 11.07 1 98.62 104 LEU A CA 1
ATOM 805 C C . LEU A 1 104 ? -8.742 -1.155 11.883 1 98.62 104 LEU A C 1
ATOM 807 O O . LEU A 1 104 ? -8.898 -0.414 12.859 1 98.62 104 LEU A O 1
ATOM 811 N N . GLY A 1 105 ? -9.68 -1.956 11.508 1 98.06 105 GLY A N 1
ATOM 812 C CA . GLY A 1 105 ? -10.938 -2.107 12.227 1 98.06 105 GLY A CA 1
ATOM 813 C C . GLY A 1 105 ? -11.906 -0.972 11.969 1 98.06 105 GLY A C 1
ATOM 814 O O . GLY A 1 105 ? -12.703 -0.618 12.844 1 98.06 105 GLY A O 1
ATOM 815 N N . GLY A 1 106 ? -11.781 -0.301 10.805 1 98.25 106 GLY A N 1
ATOM 816 C CA . GLY A 1 106 ? -12.773 0.681 10.398 1 98.25 106 GLY A CA 1
ATOM 817 C C . GLY A 1 106 ? -12.398 2.102 10.781 1 98.25 106 GLY A C 1
ATOM 818 O O . GLY A 1 106 ? -13.25 2.99 10.797 1 98.25 106 GLY A O 1
ATOM 819 N N . ARG A 1 107 ? -11.109 2.348 11.07 1 98.56 107 ARG A N 1
ATOM 820 C CA . ARG A 1 107 ? -10.727 3.637 11.641 1 98.56 107 ARG A CA 1
ATOM 821 C C . ARG A 1 107 ? -9.781 4.387 10.703 1 98.56 107 ARG A C 1
ATOM 823 O O . ARG A 1 107 ? -8.945 5.176 11.156 1 98.56 107 ARG A O 1
ATOM 830 N N . LEU A 1 108 ? -9.852 4.078 9.406 1 98.81 108 LEU A N 1
ATOM 831 C CA . LEU A 1 108 ? -9.008 4.781 8.445 1 98.81 108 LEU A CA 1
ATOM 832 C C . LEU A 1 108 ? -9.68 6.062 7.965 1 98.81 108 LEU A C 1
ATOM 834 O O . LEU A 1 108 ? -10.883 6.062 7.676 1 98.81 108 LEU A O 1
ATOM 838 N N . THR A 1 109 ? -8.992 7.152 7.953 1 98.81 109 THR A N 1
ATOM 839 C CA . THR A 1 109 ? -9.328 8.383 7.25 1 98.81 109 THR A CA 1
ATOM 840 C C . THR A 1 109 ? -8.258 8.727 6.223 1 98.81 109 THR A C 1
ATOM 842 O O . THR A 1 109 ? -7.164 8.156 6.238 1 98.81 109 THR A O 1
ATOM 845 N N . VAL A 1 110 ? -8.625 9.57 5.281 1 98.94 110 VAL A N 1
ATOM 846 C CA . VAL A 1 110 ? -7.723 9.805 4.156 1 98.94 110 VAL A CA 1
ATOM 847 C C . VAL A 1 110 ? -7.445 11.305 4.023 1 98.94 110 VAL A C 1
ATOM 849 O O . VAL A 1 110 ? -8.375 12.109 4.004 1 98.94 110 VAL A O 1
ATOM 852 N N . ASN A 1 111 ? -6.188 11.656 4.016 1 98.88 111 ASN A N 1
ATOM 853 C CA . ASN A 1 111 ? -5.766 13.016 3.691 1 98.88 111 ASN A CA 1
ATOM 854 C C . ASN A 1 111 ? -5.422 13.156 2.213 1 98.88 111 ASN A C 1
ATOM 856 O O . ASN A 1 111 ? -4.375 12.68 1.765 1 98.88 111 ASN A O 1
ATOM 860 N N . ILE A 1 112 ? -6.258 13.852 1.497 1 98.75 112 ILE A N 1
ATOM 861 C CA . ILE A 1 112 ? -6.102 14.031 0.058 1 98.75 112 ILE A CA 1
ATOM 862 C C . ILE A 1 112 ? -5.027 15.078 -0.219 1 98.75 112 ILE A C 1
ATOM 864 O O . ILE A 1 112 ? -5.078 16.188 0.321 1 98.75 112 ILE A O 1
ATOM 868 N N . ILE A 1 113 ? -4.082 14.719 -1.007 1 97.31 113 ILE A N 1
ATOM 869 C CA . ILE A 1 113 ? -3.031 15.648 -1.409 1 97.31 113 ILE A CA 1
ATOM 870 C C . ILE A 1 113 ? -3.102 15.883 -2.916 1 97.31 113 ILE A C 1
ATOM 872 O O . ILE A 1 113 ? -3.037 14.938 -3.705 1 97.31 113 ILE A O 1
ATOM 876 N N . SER A 1 114 ? -3.264 17.094 -3.289 1 96.25 114 SER A N 1
ATOM 877 C CA . SER A 1 114 ? -3.174 17.484 -4.691 1 96.25 114 SER A CA 1
ATOM 878 C C . SER A 1 114 ? -1.777 17.984 -5.035 1 96.25 114 SER A C 1
ATOM 880 O O . SER A 1 114 ? -1.421 19.125 -4.699 1 96.25 114 SER A O 1
ATOM 882 N N . SER A 1 115 ? -0.977 17.172 -5.57 1 91.56 115 SER A N 1
ATOM 883 C CA . SER A 1 115 ? 0.408 17.516 -5.867 1 91.56 115 SER A CA 1
ATOM 884 C C . SER A 1 115 ? 0.808 17.062 -7.266 1 91.56 115 SER A C 1
ATOM 886 O O . SER A 1 115 ? 0.056 16.344 -7.926 1 91.56 115 SER A O 1
ATOM 888 N N . ASP A 1 116 ? 1.945 17.562 -7.711 1 93.25 116 ASP A N 1
ATOM 889 C CA . ASP A 1 116 ? 2.561 17.016 -8.906 1 93.25 116 ASP A CA 1
ATOM 890 C C . ASP A 1 116 ? 2.939 15.547 -8.695 1 93.25 116 ASP A C 1
ATOM 892 O O . ASP A 1 116 ? 3.156 15.109 -7.566 1 93.25 116 ASP A O 1
ATOM 896 N N . LEU A 1 117 ? 2.908 14.812 -9.797 1 95.69 117 LEU A N 1
ATOM 897 C CA . LEU A 1 117 ? 3.451 13.461 -9.766 1 95.69 117 LEU A CA 1
ATOM 898 C C . LEU A 1 117 ? 4.957 13.477 -10.016 1 95.69 117 LEU A C 1
ATOM 900 O O . LEU A 1 117 ? 5.457 14.32 -10.758 1 95.69 117 LEU A O 1
ATOM 904 N N . PRO A 1 118 ? 5.66 12.586 -9.344 1 95.56 118 PRO A N 1
ATOM 905 C CA . PRO A 1 118 ? 7.086 12.516 -9.672 1 95.56 118 PRO A CA 1
ATOM 906 C C . PRO A 1 118 ? 7.34 12.398 -11.172 1 95.56 118 PRO A C 1
ATOM 908 O O . PRO A 1 118 ? 6.902 11.438 -11.805 1 95.56 118 PRO A O 1
ATOM 911 N N . GLY A 1 119 ? 8 13.461 -11.734 1 94.94 119 GLY A N 1
ATOM 912 C CA . GLY A 1 119 ? 8.359 13.445 -13.141 1 94.94 119 GLY A CA 1
ATOM 913 C C . GLY A 1 119 ? 7.324 14.109 -14.031 1 94.94 119 GLY A C 1
ATOM 914 O O . GLY A 1 119 ? 7.516 14.219 -15.242 1 94.94 119 GLY A O 1
ATOM 915 N N . GLU A 1 120 ? 6.219 14.508 -13.477 1 93.75 120 GLU A N 1
ATOM 916 C CA . GLU A 1 120 ? 5.156 15.148 -14.25 1 93.75 120 GLU A CA 1
ATOM 917 C C . GLU A 1 120 ? 4.57 16.344 -13.484 1 93.75 120 GLU A C 1
ATOM 919 O O . GLU A 1 120 ? 4.281 16.234 -12.297 1 93.75 120 GLU A O 1
ATOM 924 N N . THR A 1 121 ? 4.41 17.422 -14.148 1 93.06 121 THR A N 1
ATOM 925 C CA . THR A 1 121 ? 3.805 18.609 -13.562 1 93.06 121 THR A CA 1
ATOM 926 C C . THR A 1 121 ? 2.494 18.953 -14.266 1 93.06 121 THR A C 1
ATOM 928 O O . THR A 1 121 ? 2.348 18.719 -15.469 1 93.06 121 THR A O 1
ATOM 931 N N . LEU A 1 122 ? 1.516 19.422 -13.516 1 93 122 LEU A N 1
ATOM 932 C CA . LEU A 1 122 ? 0.235 19.922 -14.008 1 93 122 LEU A CA 1
ATOM 933 C C . LEU A 1 122 ? -0.052 21.312 -13.461 1 93 122 LEU A C 1
ATOM 935 O O . LEU A 1 122 ? 0.289 21.625 -12.32 1 93 122 LEU A O 1
ATOM 939 N N . ALA A 1 123 ? -0.689 22.125 -14.297 1 93 123 ALA A N 1
ATOM 940 C CA . ALA A 1 123 ? -1.123 23.438 -13.805 1 93 123 ALA A CA 1
ATOM 941 C C . ALA A 1 123 ? -2.107 23.281 -12.648 1 93 123 ALA A C 1
ATOM 943 O O . ALA A 1 123 ? -2.74 22.234 -12.492 1 93 123 ALA A O 1
ATOM 944 N N . SER A 1 124 ? -2.234 24.312 -11.82 1 92.06 124 SER A N 1
ATOM 945 C CA . SER A 1 124 ? -3.037 24.281 -10.609 1 92.06 124 SER A CA 1
ATOM 946 C C . SER A 1 124 ? -4.477 23.875 -10.898 1 92.06 124 SER A C 1
ATOM 948 O O . SER A 1 124 ? -4.977 22.906 -10.336 1 92.06 124 SER A O 1
ATOM 950 N N . ALA A 1 125 ? -5.09 24.531 -11.852 1 94.38 125 ALA A N 1
ATOM 951 C CA . ALA A 1 125 ? -6.512 24.312 -12.109 1 94.38 125 ALA A CA 1
ATOM 952 C C . ALA A 1 125 ? -6.77 22.859 -12.547 1 94.38 125 ALA A C 1
ATOM 954 O O . ALA A 1 125 ? -7.602 22.172 -11.953 1 94.38 125 ALA A O 1
ATOM 955 N N . PRO A 1 126 ? -6.02 22.344 -13.562 1 96.69 126 PRO A N 1
ATOM 956 C CA . PRO A 1 126 ? -6.25 20.953 -13.922 1 96.69 126 PRO A CA 1
ATOM 957 C C . PRO A 1 126 ? -5.887 19.984 -12.797 1 96.69 126 PRO A C 1
ATOM 959 O O . PRO A 1 126 ? -6.504 18.922 -12.664 1 96.69 126 PRO A O 1
ATOM 962 N N . ARG A 1 127 ? -4.922 20.297 -12.047 1 96.81 127 ARG A N 1
ATOM 963 C CA . ARG A 1 127 ? -4.523 19.438 -10.945 1 96.81 127 ARG A CA 1
ATOM 964 C C . ARG A 1 127 ? -5.652 19.281 -9.93 1 96.81 127 ARG A C 1
ATOM 966 O O . ARG A 1 127 ? -5.938 18.188 -9.461 1 96.81 127 ARG A O 1
ATOM 973 N N . TYR A 1 128 ? -6.281 20.422 -9.586 1 97.38 128 TYR A N 1
ATOM 974 C CA . TYR A 1 128 ? -7.379 20.359 -8.625 1 97.38 128 TYR A CA 1
ATOM 975 C C . TYR A 1 128 ? -8.617 19.75 -9.258 1 97.38 128 TYR A C 1
ATOM 977 O O . TYR A 1 128 ? -9.406 19.078 -8.586 1 97.38 128 TYR A O 1
ATOM 985 N N . ALA A 1 129 ? -8.789 19.906 -10.594 1 97.81 129 ALA A N 1
ATOM 986 C CA . ALA A 1 129 ? -9.875 19.219 -11.281 1 97.81 129 ALA A CA 1
ATOM 987 C C . ALA A 1 129 ? -9.711 17.703 -11.172 1 97.81 129 ALA A C 1
ATOM 989 O O . ALA A 1 129 ? -10.688 16.984 -10.938 1 97.81 129 ALA A O 1
ATOM 990 N N . ARG A 1 130 ? -8.523 17.234 -11.328 1 98.38 130 ARG A N 1
ATOM 991 C CA . ARG A 1 130 ? -8.227 15.82 -11.148 1 98.38 130 ARG A CA 1
ATOM 992 C C . ARG A 1 130 ? -8.586 15.359 -9.742 1 98.38 130 ARG A C 1
ATOM 994 O O . ARG A 1 130 ? -9.141 14.273 -9.562 1 98.38 130 ARG A O 1
ATOM 1001 N N . THR A 1 131 ? -8.25 16.172 -8.789 1 98.69 131 THR A N 1
ATOM 1002 C CA . THR A 1 131 ? -8.5 15.859 -7.387 1 98.69 131 THR A CA 1
ATOM 1003 C C . THR A 1 131 ? -9.992 15.719 -7.121 1 98.69 131 THR A C 1
ATOM 1005 O O . THR A 1 131 ? -10.422 14.797 -6.422 1 98.69 131 THR A O 1
ATOM 1008 N N . VAL A 1 132 ? -10.781 16.609 -7.672 1 98.69 132 VAL A N 1
ATOM 1009 C CA . VAL A 1 132 ? -12.227 16.562 -7.492 1 98.69 132 VAL A CA 1
ATOM 1010 C C . VAL A 1 132 ? -12.781 15.266 -8.086 1 98.69 132 VAL A C 1
ATOM 1012 O O . VAL A 1 132 ? -13.594 14.578 -7.457 1 98.69 132 VAL A O 1
ATOM 1015 N N . GLU A 1 133 ? -12.328 14.883 -9.305 1 98.75 133 GLU A N 1
ATOM 1016 C CA . GLU A 1 133 ? -12.75 13.625 -9.914 1 98.75 133 GLU A CA 1
ATOM 1017 C C . GLU A 1 133 ? -12.406 12.438 -9.023 1 98.75 133 GLU A C 1
ATOM 1019 O O . GLU A 1 133 ? -13.234 11.547 -8.805 1 98.75 133 GLU A O 1
ATOM 1024 N N . ALA A 1 134 ? -11.219 12.469 -8.531 1 98.81 134 ALA A N 1
ATOM 1025 C CA . ALA A 1 134 ? -10.75 11.359 -7.715 1 98.81 134 ALA A CA 1
ATOM 1026 C C . ALA A 1 134 ? -11.602 11.203 -6.457 1 98.81 134 ALA A C 1
ATOM 1028 O O . ALA A 1 134 ? -11.969 10.086 -6.086 1 98.81 134 ALA A O 1
ATOM 1029 N N . MET A 1 135 ? -11.859 12.305 -5.77 1 98.88 135 MET A N 1
ATOM 1030 C CA . MET A 1 135 ? -12.664 12.242 -4.555 1 98.88 135 MET A CA 1
ATOM 1031 C C . MET A 1 135 ? -14.055 11.68 -4.855 1 98.88 135 MET A C 1
ATOM 1033 O O . MET A 1 135 ? -14.578 10.859 -4.098 1 98.88 135 MET A O 1
ATOM 1037 N N . HIS A 1 136 ? -14.625 12.109 -5.965 1 98.75 136 HIS A N 1
ATOM 1038 C CA . HIS A 1 136 ? -15.938 11.602 -6.363 1 98.75 136 HIS A CA 1
ATOM 1039 C C . HIS A 1 136 ? -15.891 10.094 -6.625 1 98.75 136 HIS A C 1
ATOM 1041 O O . HIS A 1 136 ? -16.734 9.352 -6.141 1 98.75 136 HIS A O 1
ATOM 1047 N N . ILE A 1 137 ? -14.898 9.656 -7.371 1 98.88 137 ILE A N 1
ATOM 1048 C CA . ILE A 1 137 ? -14.758 8.25 -7.723 1 98.88 137 ILE A CA 1
ATOM 1049 C C . ILE A 1 137 ? -14.555 7.418 -6.453 1 98.88 137 ILE A C 1
ATOM 1051 O O . ILE A 1 137 ? -15.211 6.391 -6.266 1 98.88 137 ILE A O 1
ATOM 1055 N N . LEU A 1 138 ? -13.688 7.855 -5.578 1 98.88 138 LEU A N 1
ATOM 1056 C CA . LEU A 1 138 ? -13.398 7.141 -4.34 1 98.88 138 LEU A CA 1
ATOM 1057 C C . LEU A 1 138 ? -14.648 7.012 -3.48 1 98.88 138 LEU A C 1
ATOM 1059 O O . LEU A 1 138 ? -14.961 5.922 -2.992 1 98.88 138 LEU A O 1
ATOM 1063 N N . LYS A 1 139 ? -15.367 8.117 -3.273 1 98.81 139 LYS A N 1
ATOM 1064 C CA . LYS A 1 139 ? -16.562 8.078 -2.453 1 98.81 139 LYS A CA 1
ATOM 1065 C C . LYS A 1 139 ? -17.609 7.137 -3.051 1 98.81 139 LYS A C 1
ATOM 1067 O O . LYS A 1 139 ? -18.219 6.344 -2.332 1 98.81 139 LYS A O 1
ATOM 1072 N N . THR A 1 140 ? -17.781 7.199 -4.391 1 98.75 140 THR A N 1
ATOM 1073 C CA . THR A 1 140 ? -18.766 6.344 -5.059 1 98.75 140 THR A CA 1
ATOM 1074 C C . THR A 1 140 ? -18.422 4.871 -4.844 1 98.75 140 THR A C 1
ATOM 1076 O O . THR A 1 140 ? -19.266 4.102 -4.363 1 98.75 140 THR A O 1
ATOM 1079 N N . LEU A 1 141 ? -17.203 4.477 -5.109 1 98.81 141 LEU A N 1
ATOM 1080 C CA . LEU A 1 141 ? -16.797 3.076 -5.047 1 98.81 141 LEU A CA 1
ATOM 1081 C C . LEU A 1 141 ? -16.766 2.59 -3.604 1 98.81 141 LEU A C 1
ATOM 1083 O O . LEU A 1 141 ? -17.188 1.472 -3.307 1 98.81 141 LEU A O 1
ATOM 1087 N N . LEU A 1 142 ? -16.266 3.375 -2.684 1 98.81 142 LEU A N 1
ATOM 1088 C CA . LEU A 1 142 ? -16.109 2.963 -1.293 1 98.81 142 LEU A CA 1
ATOM 1089 C C . LEU A 1 142 ? -17.453 2.939 -0.577 1 98.81 142 LEU A C 1
ATOM 1091 O O . LEU A 1 142 ? -17.594 2.326 0.484 1 98.81 142 LEU A O 1
ATOM 1095 N N . ASN A 1 143 ? -18.422 3.656 -1.107 1 98.75 143 ASN A N 1
ATOM 1096 C CA . ASN A 1 143 ? -19.781 3.564 -0.584 1 98.75 143 ASN A CA 1
ATOM 1097 C C . ASN A 1 143 ? -20.547 2.406 -1.217 1 98.75 143 ASN A C 1
ATOM 1099 O O . ASN A 1 143 ? -21.766 2.275 -1.019 1 98.75 143 ASN A O 1
ATOM 1103 N N . GLY A 1 144 ? -19.906 1.615 -2.072 1 98 144 GLY A N 1
ATOM 1104 C CA . GLY A 1 144 ? -20.484 0.387 -2.6 1 98 144 GLY A CA 1
ATOM 1105 C C . GLY A 1 144 ? -21.312 0.606 -3.846 1 98 144 GLY A C 1
ATOM 1106 O O . GLY A 1 144 ? -22.125 -0.246 -4.215 1 98 144 GLY A O 1
ATOM 1107 N N . GLU A 1 145 ? -21.141 1.737 -4.5 1 98.44 145 GLU A N 1
ATOM 1108 C CA . GLU A 1 145 ? -21.953 2.064 -5.672 1 98.44 145 GLU A CA 1
ATOM 1109 C C . GLU A 1 145 ? -21.172 1.836 -6.965 1 98.44 145 GLU A C 1
ATOM 1111 O O . GLU A 1 145 ? -19.969 2.062 -7.012 1 98.44 145 GLU A O 1
ATOM 1116 N N . SER A 1 146 ? -21.859 1.395 -8.023 1 98.31 146 SER A N 1
ATOM 1117 C CA . SER A 1 146 ? -21.25 1.298 -9.344 1 98.31 146 SER A CA 1
ATOM 1118 C C . SER A 1 146 ? -20.891 2.676 -9.891 1 98.31 146 SER A C 1
ATOM 1120 O O . SER A 1 146 ? -21.625 3.646 -9.672 1 98.31 146 SER A O 1
ATOM 1122 N N . LEU A 1 147 ? -19.844 2.736 -10.555 1 98.56 147 LEU A N 1
ATOM 1123 C CA . LEU A 1 147 ? -19.328 3.996 -11.078 1 98.56 147 LEU A CA 1
ATOM 1124 C C . LEU A 1 147 ? -19.516 4.078 -12.586 1 98.56 147 LEU A C 1
ATOM 1126 O O . LEU A 1 147 ? -19.188 3.137 -13.312 1 98.56 147 LEU A O 1
ATOM 1130 N N . ASP A 1 148 ? -20.078 5.016 -13.07 1 98.38 148 ASP A N 1
ATOM 1131 C CA . ASP A 1 148 ? -20.109 5.465 -14.461 1 98.38 148 ASP A CA 1
ATOM 1132 C C . ASP A 1 148 ? -19.641 6.914 -14.578 1 98.38 148 ASP A C 1
ATOM 1134 O O . ASP A 1 148 ? -20.438 7.844 -14.438 1 98.38 148 ASP A O 1
ATOM 1138 N N . HIS A 1 149 ? -18.359 7.109 -14.719 1 98.31 149 HIS A N 1
ATOM 1139 C CA . HIS A 1 149 ? -17.703 8.414 -14.641 1 98.31 149 HIS A CA 1
ATOM 1140 C C . HIS A 1 149 ? -17.109 8.805 -15.992 1 98.31 149 HIS A C 1
ATOM 1142 O O . HIS A 1 149 ? -16.281 8.086 -16.547 1 98.31 149 HIS A O 1
ATOM 1148 N N . ASP A 1 150 ? -17.531 9.875 -16.531 1 98 150 ASP A N 1
ATOM 1149 C CA . ASP A 1 150 ? -17.031 10.438 -17.797 1 98 150 ASP A CA 1
ATOM 1150 C C . ASP A 1 150 ? -16.328 11.773 -17.547 1 98 150 ASP A C 1
ATOM 1152 O O . ASP A 1 150 ? -16.875 12.828 -17.891 1 98 150 ASP A O 1
ATOM 1156 N N . GLY A 1 151 ? -15.148 11.672 -16.969 1 97.69 151 GLY A N 1
ATOM 1157 C CA . GLY A 1 151 ? -14.414 12.875 -16.609 1 97.69 151 GLY A CA 1
ATOM 1158 C C . GLY A 1 151 ? -13.281 13.195 -17.562 1 97.69 151 GLY A C 1
ATOM 1159 O O . GLY A 1 151 ? -13.141 12.547 -18.594 1 97.69 151 GLY A O 1
ATOM 1160 N N . GLU A 1 152 ? -12.523 14.234 -17.281 1 97.62 152 GLU A N 1
ATOM 1161 C CA . GLU A 1 152 ? -11.375 14.672 -18.062 1 97.62 152 GLU A CA 1
ATOM 1162 C C . GLU A 1 152 ? -10.172 13.758 -17.844 1 97.62 152 GLU A C 1
ATOM 1164 O O . GLU A 1 152 ? -9.422 13.461 -18.766 1 97.62 152 GLU A O 1
ATOM 1169 N N . PHE A 1 153 ? -10.008 13.312 -16.641 1 97.44 153 PHE A N 1
ATOM 1170 C CA . PHE A 1 153 ? -8.812 12.555 -16.281 1 97.44 153 PHE A CA 1
ATOM 1171 C C . PHE A 1 153 ? -9.102 11.055 -16.297 1 97.44 153 PHE A C 1
ATOM 1173 O O . PHE A 1 153 ? -8.203 10.25 -16.547 1 97.44 153 PHE A O 1
ATOM 1180 N N . TRP A 1 154 ? -10.344 10.711 -15.984 1 97.81 154 TRP A N 1
ATOM 1181 C CA . TRP A 1 154 ? -10.727 9.305 -15.984 1 97.81 154 TRP A CA 1
ATOM 1182 C C . TRP A 1 154 ? -12.086 9.117 -16.656 1 97.81 154 TRP A C 1
ATOM 1184 O O . TRP A 1 154 ? -13.016 9.898 -16.422 1 97.81 154 TRP A O 1
ATOM 1194 N N . LYS A 1 155 ? -12.18 8.18 -17.531 1 97.44 155 LYS A N 1
ATOM 1195 C CA . LYS A 1 155 ? -13.414 7.637 -18.094 1 97.44 155 LYS A CA 1
ATOM 1196 C C . LYS A 1 155 ? -13.586 6.168 -17.719 1 97.44 155 LYS A C 1
ATOM 1198 O O . LYS A 1 155 ? -13.07 5.281 -18.406 1 97.44 155 LYS A O 1
ATOM 1203 N N . LEU A 1 156 ? -14.398 5.973 -16.688 1 97.62 156 LEU A N 1
ATOM 1204 C CA . LEU A 1 156 ? -14.461 4.664 -16.047 1 97.62 156 LEU A CA 1
ATOM 1205 C C . LEU A 1 156 ? -15.906 4.203 -15.891 1 97.62 156 LEU A C 1
ATOM 1207 O O . LEU A 1 156 ? -16.766 4.984 -15.477 1 97.62 156 LEU A O 1
ATOM 1211 N N . LYS A 1 157 ? -16.219 3.021 -16.344 1 97.94 157 LYS A N 1
ATOM 1212 C CA . LYS A 1 157 ? -17.406 2.273 -15.969 1 97.94 157 LYS A CA 1
ATOM 1213 C C . LYS A 1 157 ? -17.047 0.968 -15.266 1 97.94 157 LYS A C 1
ATOM 1215 O O . LYS A 1 157 ? -16.516 0.047 -15.891 1 97.94 157 LYS A O 1
ATOM 1220 N N . VAL A 1 158 ? -17.297 0.944 -13.938 1 98 158 VAL A N 1
ATOM 1221 C CA . VAL A 1 158 ? -16.75 -0.174 -13.164 1 98 158 VAL A CA 1
ATOM 1222 C C . VAL A 1 158 ? -17.578 -0.368 -11.891 1 98 158 VAL A C 1
ATOM 1224 O O . VAL A 1 158 ? -18.094 0.598 -11.328 1 98 158 VAL A O 1
ATOM 1227 N N . ASP A 1 159 ? -17.781 -1.603 -11.469 1 97.88 159 ASP A N 1
ATOM 1228 C CA . ASP A 1 159 ? -18.375 -1.911 -10.172 1 97.88 159 ASP A CA 1
ATOM 1229 C C . ASP A 1 159 ? -17.328 -1.826 -9.055 1 97.88 159 ASP A C 1
ATOM 1231 O O . ASP A 1 159 ? -16.125 -1.949 -9.312 1 97.88 159 ASP A O 1
ATOM 1235 N N . PRO A 1 160 ? -17.797 -1.519 -7.828 1 97.62 160 PRO A N 1
ATOM 1236 C CA . PRO A 1 160 ? -16.844 -1.555 -6.723 1 97.62 160 PRO A CA 1
ATOM 1237 C C . PRO A 1 160 ? -16.156 -2.914 -6.57 1 97.62 160 PRO A C 1
ATOM 1239 O O . PRO A 1 160 ? -16.703 -3.93 -7.02 1 97.62 160 PRO A O 1
ATOM 1242 N N . PRO A 1 161 ? -14.922 -2.846 -6.074 1 96 161 PRO A N 1
ATOM 1243 C CA . PRO A 1 161 ? -14.312 -4.141 -5.762 1 96 161 PRO A CA 1
ATOM 1244 C C . PRO A 1 161 ? -15.109 -4.934 -4.727 1 96 161 PRO A C 1
ATOM 1246 O O . PRO A 1 161 ? -15.969 -4.375 -4.043 1 96 161 PRO A O 1
ATOM 1249 N N . ARG A 1 162 ? -14.805 -6.211 -4.66 1 93.25 162 ARG A N 1
ATOM 1250 C CA . ARG A 1 162 ? -15.461 -7.105 -3.709 1 93.25 162 ARG A CA 1
ATOM 1251 C C . ARG A 1 162 ? -15.258 -6.629 -2.275 1 93.25 162 ARG A C 1
ATOM 1253 O O . ARG A 1 162 ? -16.188 -6.672 -1.462 1 93.25 162 ARG A O 1
ATOM 1260 N N . ILE A 1 163 ? -14.039 -6.184 -1.946 1 96.69 163 ILE A N 1
ATOM 1261 C CA . ILE A 1 163 ? -13.727 -5.762 -0.586 1 96.69 163 ILE A CA 1
ATOM 1262 C C . ILE A 1 163 ? -14.25 -4.344 -0.355 1 96.69 163 ILE A C 1
ATOM 1264 O O . ILE A 1 163 ? -14.094 -3.471 -1.211 1 96.69 163 ILE A O 1
ATOM 1268 N N . GLY A 1 164 ? -14.984 -4.109 0.666 1 97.75 164 GLY A N 1
ATOM 1269 C CA . GLY A 1 164 ? -15.414 -2.799 1.131 1 97.75 164 GLY A CA 1
ATOM 1270 C C . GLY A 1 164 ? -14.867 -2.443 2.5 1 97.75 164 GLY A C 1
ATOM 1271 O O . GLY A 1 164 ? -14.172 -3.246 3.121 1 97.75 164 GLY A O 1
ATOM 1272 N N . THR A 1 165 ? -15.141 -1.239 2.93 1 98.44 165 THR A N 1
ATOM 1273 C CA . THR A 1 165 ? -14.734 -0.827 4.27 1 98.44 165 THR A CA 1
ATOM 1274 C C . THR A 1 165 ? -15.555 -1.551 5.332 1 98.44 165 THR A C 1
ATOM 1276 O O . THR A 1 165 ? -16.531 -2.227 5.012 1 98.44 165 THR A O 1
ATOM 1279 N N . VAL A 1 166 ? -15.164 -1.469 6.598 1 98.12 166 VAL A N 1
ATOM 1280 C CA . VAL A 1 166 ? -15.812 -2.188 7.691 1 98.12 166 VAL A CA 1
ATOM 1281 C C . VAL A 1 166 ? -17.281 -1.808 7.762 1 98.12 166 VAL A C 1
ATOM 1283 O O . VAL A 1 166 ? -18.156 -2.678 7.871 1 98.12 166 VAL A O 1
ATOM 1286 N N . ASP A 1 167 ? -17.625 -0.53 7.629 1 97.56 167 ASP A N 1
ATOM 1287 C CA . ASP A 1 167 ? -19.016 -0.109 7.82 1 97.56 167 ASP A CA 1
ATOM 1288 C C . ASP A 1 167 ? -19.688 0.155 6.48 1 97.56 167 ASP A C 1
ATOM 1290 O O . ASP A 1 167 ? -20.812 0.657 6.438 1 97.56 167 ASP A O 1
ATOM 1294 N N . GLY A 1 168 ? -18.953 -0.065 5.367 1 97.81 168 GLY A N 1
ATOM 1295 C CA . GLY A 1 168 ? -19.547 0.052 4.039 1 97.81 168 GLY A CA 1
ATOM 1296 C C . GLY A 1 168 ? -19.609 1.483 3.541 1 97.81 168 GLY A C 1
ATOM 1297 O O . GLY A 1 168 ? -20.297 1.775 2.566 1 97.81 168 GLY A O 1
ATOM 1298 N N . LYS A 1 169 ? -18.859 2.4 4.223 1 98.06 169 LYS A N 1
ATOM 1299 C CA . LYS A 1 169 ? -18.844 3.811 3.844 1 98.06 169 LYS A CA 1
ATOM 1300 C C . LYS A 1 169 ? -17.438 4.301 3.564 1 98.06 169 LYS A C 1
ATOM 1302 O O . LYS A 1 169 ? -16.469 3.777 4.129 1 98.06 169 LYS A O 1
ATOM 1307 N N . ALA A 1 170 ? -17.375 5.262 2.697 1 98.62 170 ALA A N 1
ATOM 1308 C CA . ALA A 1 170 ? -16.094 5.898 2.447 1 98.62 170 ALA A CA 1
ATOM 1309 C C . ALA A 1 170 ? -15.547 6.551 3.715 1 98.62 170 ALA A C 1
ATOM 1311 O O . ALA A 1 170 ? -16.297 7.164 4.477 1 98.62 170 ALA A O 1
ATOM 1312 N N . PRO A 1 171 ? -14.234 6.383 3.971 1 98.56 171 PRO A N 1
ATOM 1313 C CA . PRO A 1 171 ? -13.656 7.16 5.07 1 98.56 171 PRO A CA 1
ATOM 1314 C C . PRO A 1 171 ? -13.773 8.664 4.859 1 98.56 171 PRO A C 1
ATOM 1316 O O . PRO A 1 171 ? -13.93 9.125 3.723 1 98.56 171 PRO A O 1
ATOM 1319 N N . LEU A 1 172 ? -13.703 9.414 5.961 1 98.75 172 LEU A N 1
ATOM 1320 C CA . LEU A 1 172 ? -13.664 10.867 5.84 1 98.75 172 LEU A CA 1
ATOM 1321 C C . LEU A 1 172 ? -12.461 11.312 5.008 1 98.75 172 LEU A C 1
ATOM 1323 O O . LEU A 1 172 ? -11.352 10.797 5.188 1 98.75 172 LEU A O 1
ATOM 1327 N N . LEU A 1 173 ? -12.742 12.141 4.105 1 98.88 173 LEU A N 1
ATOM 1328 C CA . LEU A 1 173 ? -11.688 12.742 3.305 1 98.88 173 LEU A CA 1
ATOM 1329 C C . LEU A 1 173 ? -11.297 14.109 3.861 1 98.88 173 LEU A C 1
ATOM 1331 O O . LEU A 1 173 ? -12.125 15.023 3.908 1 98.88 173 LEU A O 1
ATOM 1335 N N . TYR A 1 174 ? -10.062 14.211 4.297 1 98.94 174 TYR A N 1
ATOM 1336 C CA . TYR A 1 174 ? -9.445 15.469 4.711 1 98.94 174 TYR A CA 1
ATOM 1337 C C . TYR A 1 174 ? -8.711 16.125 3.549 1 98.94 174 TYR A C 1
ATOM 1339 O O . TYR A 1 174 ? -8.125 15.438 2.709 1 98.94 174 TYR A O 1
ATOM 1347 N N . PHE A 1 175 ? -8.812 17.375 3.467 1 98.62 175 PHE A N 1
ATOM 1348 C CA . PHE A 1 175 ? -8.164 18.109 2.393 1 98.62 175 PHE A CA 1
ATOM 1349 C C . PHE A 1 175 ? -7.965 19.578 2.777 1 98.62 175 PHE A C 1
ATOM 1351 O O . PHE A 1 175 ? -8.68 20.094 3.641 1 98.62 175 PHE A O 1
ATOM 1358 N N . GLY A 1 176 ? -6.918 20.172 2.256 1 95.31 176 GLY A N 1
ATOM 1359 C CA . GLY A 1 176 ? -6.676 21.594 2.525 1 95.31 176 GLY A CA 1
ATOM 1360 C C . GLY A 1 176 ? -5.988 22.297 1.379 1 95.31 176 GLY A C 1
ATOM 1361 O O . GLY A 1 176 ? -5.535 21.672 0.425 1 95.31 176 GLY A O 1
ATOM 1362 N N . GLY A 1 177 ? -6.059 23.547 1.415 1 93.25 177 GLY A N 1
ATOM 1363 C CA . GLY A 1 177 ? -5.465 24.469 0.455 1 93.25 177 GLY A CA 1
ATOM 1364 C C . GLY A 1 177 ? -6.117 25.844 0.455 1 93.25 177 GLY A C 1
ATOM 1365 O O . GLY A 1 177 ? -7.332 25.953 0.626 1 93.25 177 GLY A O 1
ATOM 1366 N N . LEU A 1 178 ? -5.227 26.828 0.176 1 92.12 178 LEU A N 1
ATOM 1367 C CA . LEU A 1 178 ? -5.73 28.188 0.366 1 92.12 178 LEU A CA 1
ATOM 1368 C C . LEU A 1 178 ? -5.992 28.859 -0.976 1 92.12 178 LEU A C 1
ATOM 1370 O O . LEU A 1 178 ? -6.637 29.906 -1.032 1 92.12 178 LEU A O 1
ATOM 1374 N N . SER A 1 179 ? -5.547 28.297 -2.082 1 93.38 179 SER A N 1
ATOM 1375 C CA . SER A 1 179 ? -5.836 28.891 -3.383 1 93.38 179 SER A CA 1
ATOM 1376 C C . SER A 1 179 ? -7.316 28.766 -3.729 1 93.38 179 SER A C 1
ATOM 1378 O O . SER A 1 179 ? -8.016 27.891 -3.207 1 93.38 179 SER A O 1
ATOM 1380 N N . PRO A 1 180 ? -7.797 29.656 -4.555 1 94.88 180 PRO A N 1
ATOM 1381 C CA . PRO A 1 180 ? -9.203 29.562 -4.949 1 94.88 180 PRO A CA 1
ATOM 1382 C C . PRO A 1 180 ? -9.562 28.188 -5.512 1 94.88 180 PRO A C 1
ATOM 1384 O O . PRO A 1 180 ? -10.609 27.625 -5.176 1 94.88 180 PRO A O 1
ATOM 1387 N N . ASP A 1 181 ? -8.68 27.609 -6.344 1 95.94 181 ASP A N 1
ATOM 1388 C CA . ASP A 1 181 ? -8.93 26.281 -6.914 1 95.94 181 ASP A CA 1
ATOM 1389 C C . ASP A 1 181 ? -8.969 25.219 -5.824 1 95.94 181 ASP A C 1
ATOM 1391 O O . ASP A 1 181 ? -9.805 24.312 -5.867 1 95.94 181 ASP A O 1
ATOM 1395 N N . ALA A 1 182 ? -8.094 25.328 -4.906 1 97.06 182 ALA A N 1
ATOM 1396 C CA . ALA A 1 182 ? -8.055 24.359 -3.805 1 97.06 182 ALA A CA 1
ATOM 1397 C C . ALA A 1 182 ? -9.32 24.453 -2.955 1 97.06 182 ALA A C 1
ATOM 1399 O O . ALA A 1 182 ? -9.891 23.438 -2.568 1 97.06 182 ALA A O 1
ATOM 1400 N N . ARG A 1 183 ? -9.688 25.672 -2.637 1 97.88 183 ARG A N 1
ATOM 1401 C CA . ARG A 1 183 ? -10.883 25.891 -1.831 1 97.88 183 ARG A CA 1
ATOM 1402 C C . ARG A 1 183 ? -12.125 25.375 -2.541 1 97.88 183 ARG A C 1
ATOM 1404 O O . ARG A 1 183 ? -13 24.766 -1.912 1 97.88 183 ARG A O 1
ATOM 1411 N N . GLU A 1 184 ? -12.195 25.609 -3.816 1 98.06 184 GLU A N 1
ATOM 1412 C CA . GLU A 1 184 ? -13.312 25.094 -4.594 1 98.06 184 GLU A CA 1
ATOM 1413 C C . GLU A 1 184 ? -13.328 23.562 -4.609 1 98.06 184 GLU A C 1
ATOM 1415 O O . GLU A 1 184 ? -14.391 22.953 -4.473 1 98.06 184 GLU A O 1
ATOM 1420 N N . ALA A 1 185 ? -12.172 22.953 -4.777 1 98.38 185 ALA A N 1
ATOM 1421 C CA . ALA A 1 185 ? -12.07 21.5 -4.746 1 98.38 185 ALA A CA 1
ATOM 1422 C C . ALA A 1 185 ? -12.539 20.953 -3.402 1 98.38 185 ALA A C 1
ATOM 1424 O O . ALA A 1 185 ? -13.266 19.953 -3.352 1 98.38 185 ALA A O 1
ATOM 1425 N N . ALA A 1 186 ? -12.109 21.594 -2.35 1 98.62 186 ALA A N 1
ATOM 1426 C CA . ALA A 1 186 ? -12.516 21.172 -1.011 1 98.62 186 ALA A CA 1
ATOM 1427 C C . ALA A 1 186 ? -14.031 21.25 -0.849 1 98.62 186 ALA A C 1
ATOM 1429 O O . ALA A 1 186 ? -14.664 20.312 -0.351 1 98.62 186 ALA A O 1
ATOM 1430 N N . ALA A 1 187 ? -14.57 22.344 -1.275 1 98.69 187 ALA A N 1
ATOM 1431 C CA . ALA A 1 187 ? -16.016 22.578 -1.161 1 98.69 187 ALA A CA 1
ATOM 1432 C C . ALA A 1 187 ? -16.797 21.484 -1.896 1 98.69 187 ALA A C 1
ATOM 1434 O O . ALA A 1 187 ? -17.875 21.078 -1.447 1 98.69 187 ALA A O 1
ATOM 1435 N N . LYS A 1 188 ? -16.203 20.984 -2.936 1 98.31 188 LYS A N 1
ATOM 1436 C CA . LYS A 1 188 ? -16.891 20.031 -3.793 1 98.31 188 LYS A CA 1
ATOM 1437 C C . LYS A 1 188 ? -16.734 18.609 -3.266 1 98.31 188 LYS A C 1
ATOM 1439 O O . LYS A 1 188 ? -17.594 17.75 -3.52 1 98.31 188 LYS A O 1
ATOM 1444 N N . GLY A 1 189 ? -15.633 18.391 -2.504 1 98.12 189 GLY A N 1
ATOM 1445 C CA . GLY A 1 189 ? -15.383 16.953 -2.445 1 98.12 189 GLY A CA 1
ATOM 1446 C C . GLY A 1 189 ? -15 16.469 -1.059 1 98.12 189 GLY A C 1
ATOM 1447 O O . GLY A 1 189 ? -15.289 15.328 -0.693 1 98.12 189 GLY A O 1
ATOM 1448 N N . CYS A 1 190 ? -14.289 17.234 -0.207 1 98.38 190 CYS A N 1
ATOM 1449 C CA . CYS A 1 190 ? -13.766 16.688 1.036 1 98.38 190 CYS A CA 1
ATOM 1450 C C . CYS A 1 190 ? -14.781 16.812 2.164 1 98.38 190 CYS A C 1
ATOM 1452 O O . CYS A 1 190 ? -15.844 17.422 1.985 1 98.38 190 CYS A O 1
ATOM 1454 N N . ASP A 1 191 ? -14.539 16.172 3.244 1 98.75 191 ASP A N 1
ATOM 1455 C CA . ASP A 1 191 ? -15.414 16.203 4.41 1 98.75 191 ASP A CA 1
ATOM 1456 C C . ASP A 1 191 ? -14.875 17.156 5.473 1 98.75 191 ASP A C 1
ATOM 1458 O O . ASP A 1 191 ? -15.656 17.797 6.199 1 98.75 191 ASP A O 1
ATOM 1462 N N . VAL A 1 192 ? -13.602 17.219 5.559 1 98.88 192 VAL A N 1
ATOM 1463 C CA . VAL A 1 192 ? -12.922 18.047 6.547 1 98.88 192 VAL A CA 1
ATOM 1464 C C . VAL A 1 192 ? -11.93 18.969 5.848 1 98.88 192 VAL A C 1
ATOM 1466 O O . VAL A 1 192 ? -11.008 18.516 5.176 1 98.88 192 VAL A O 1
ATOM 1469 N N . PHE A 1 193 ? -12.117 20.266 5.961 1 98.81 193 PHE A N 1
ATOM 1470 C CA . PHE A 1 193 ? -11.203 21.234 5.395 1 98.81 193 PHE A CA 1
ATOM 1471 C C . PHE A 1 193 ? -10.109 21.609 6.395 1 98.81 193 PHE A C 1
ATOM 1473 O O . PHE A 1 193 ? -10.398 22.109 7.48 1 98.81 193 PHE A O 1
ATOM 1480 N N . LEU A 1 194 ? -8.898 21.344 6.043 1 98.56 194 LEU A N 1
ATOM 1481 C CA . LEU A 1 194 ? -7.754 21.547 6.93 1 98.56 194 LEU A CA 1
ATOM 1482 C C . LEU A 1 194 ? -7.105 22.906 6.68 1 98.56 194 LEU A C 1
ATOM 1484 O O . LEU A 1 194 ? -6.93 23.312 5.527 1 98.56 194 LEU A O 1
ATOM 1488 N N . MET A 1 195 ? -6.754 23.547 7.766 1 97.38 195 MET A N 1
ATOM 1489 C CA . MET A 1 195 ? -6.082 24.844 7.699 1 97.38 195 MET A CA 1
ATOM 1490 C C . MET A 1 195 ? -4.746 24.812 8.438 1 97.38 195 MET A C 1
ATOM 1492 O O . MET A 1 195 ? -4.602 24.094 9.422 1 97.38 195 MET A O 1
ATOM 1496 N N . TRP A 1 196 ? -3.828 25.594 7.957 1 95.88 196 TRP A N 1
ATOM 1497 C CA . TRP A 1 196 ? -2.578 25.812 8.672 1 95.88 196 TRP A CA 1
ATOM 1498 C C . TRP A 1 196 ? -2.729 26.953 9.68 1 95.88 196 TRP A C 1
ATOM 1500 O O . TRP A 1 196 ? -3.764 27.625 9.719 1 95.88 196 TRP A O 1
ATOM 1510 N N . PRO A 1 197 ? -1.737 27.141 10.484 1 96.12 197 PRO A N 1
ATOM 1511 C CA . PRO A 1 197 ? -1.86 28.156 11.539 1 96.12 197 PRO A CA 1
ATOM 1512 C C . PRO A 1 197 ? -2.02 29.578 10.977 1 96.12 197 PRO A C 1
ATOM 1514 O O . PRO A 1 197 ? -1.345 29.938 10.016 1 96.12 197 PRO A O 1
ATOM 1517 N N . ASP A 1 198 ? -2.895 30.328 11.531 1 96.44 198 ASP A N 1
ATOM 1518 C CA . ASP A 1 198 ? -3.098 31.734 11.227 1 96.44 198 ASP A CA 1
ATOM 1519 C C . ASP A 1 198 ? -3.762 32.469 12.391 1 96.44 198 ASP A C 1
ATOM 1521 O O . ASP A 1 198 ? -4.16 31.844 13.375 1 96.44 198 ASP A O 1
ATOM 1525 N N . LYS A 1 199 ? -3.705 33.812 12.328 1 96.69 199 LYS A N 1
ATOM 1526 C CA . LYS A 1 199 ? -4.43 34.562 13.336 1 96.69 199 LYS A CA 1
ATOM 1527 C C . LYS A 1 199 ? -5.91 34.188 13.352 1 96.69 199 LYS A C 1
ATOM 1529 O O . LYS A 1 199 ? -6.477 33.844 12.32 1 96.69 199 LYS A O 1
ATOM 1534 N N . GLN A 1 200 ? -6.484 34.312 14.562 1 97.81 200 GLN A N 1
ATOM 1535 C CA . GLN A 1 200 ? -7.863 33.875 14.758 1 97.81 200 GLN A CA 1
ATOM 1536 C C . GLN A 1 200 ? -8.805 34.594 13.781 1 97.81 200 GLN A C 1
ATOM 1538 O O . GLN A 1 200 ? -9.742 33.969 13.266 1 97.81 200 GLN A O 1
ATOM 1543 N N . GLU A 1 201 ? -8.562 35.844 13.5 1 97.25 201 GLU A N 1
ATOM 1544 C CA . GLU A 1 201 ? -9.438 36.594 12.586 1 97.25 201 GLU A CA 1
ATOM 1545 C C . GLU A 1 201 ? -9.375 36 11.18 1 97.25 201 GLU A C 1
ATOM 1547 O O . GLU A 1 201 ? -10.398 35.938 10.492 1 97.25 201 GLU A O 1
ATOM 1552 N N . ASN A 1 202 ? -8.164 35.625 10.711 1 97.06 202 ASN A N 1
ATOM 1553 C CA . ASN A 1 202 ? -8.008 35 9.406 1 97.06 202 ASN A CA 1
ATOM 1554 C C . ASN A 1 202 ? -8.656 33.625 9.359 1 97.06 202 ASN A C 1
ATOM 1556 O O . ASN A 1 202 ? -9.266 33.25 8.359 1 97.06 202 ASN A O 1
ATOM 1560 N N . VAL A 1 203 ? -8.508 32.844 10.445 1 98 203 VAL A N 1
ATOM 1561 C CA . VAL A 1 203 ? -9.125 31.547 10.539 1 98 203 VAL A CA 1
ATOM 1562 C C . VAL A 1 203 ? -10.648 31.672 10.438 1 98 203 VAL A C 1
ATOM 1564 O O . VAL A 1 203 ? -11.289 30.938 9.688 1 98 203 VAL A O 1
ATOM 1567 N N . ALA A 1 204 ? -11.188 32.625 11.172 1 98.25 204 ALA A N 1
ATOM 1568 C CA . ALA A 1 204 ? -12.633 32.875 11.133 1 98.25 204 ALA A CA 1
ATOM 1569 C C . ALA A 1 204 ? -13.086 33.25 9.727 1 98.25 204 ALA A C 1
ATOM 1571 O O . ALA A 1 204 ? -14.148 32.812 9.281 1 98.25 204 ALA A O 1
ATOM 1572 N N . ALA A 1 205 ? -12.32 34.062 9.055 1 98.12 205 ALA A N 1
ATOM 1573 C CA . ALA A 1 205 ? -12.648 34.469 7.695 1 98.12 205 ALA A CA 1
ATOM 1574 C C . ALA A 1 205 ? -12.641 33.281 6.746 1 98.12 205 ALA A C 1
ATOM 1576 O O . ALA A 1 205 ? -13.492 33.188 5.852 1 98.12 205 ALA A O 1
ATOM 1577 N N . ILE A 1 206 ? -11.688 32.406 6.914 1 98.19 206 ILE A N 1
ATOM 1578 C CA . ILE A 1 206 ? -11.586 31.219 6.066 1 98.19 206 ILE A CA 1
ATOM 1579 C C . ILE A 1 206 ? -12.781 30.297 6.324 1 98.19 206 ILE A C 1
ATOM 1581 O O . ILE A 1 206 ? -13.391 29.781 5.383 1 98.19 206 ILE A O 1
ATOM 1585 N N . ILE A 1 207 ? -13.133 30.078 7.574 1 98.69 207 ILE A N 1
ATOM 1586 C CA . ILE A 1 207 ? -14.273 29.234 7.922 1 98.69 207 ILE A CA 1
ATOM 1587 C C . ILE A 1 207 ? -15.539 29.781 7.266 1 98.69 207 ILE A C 1
ATOM 1589 O O . ILE A 1 207 ? -16.312 29.031 6.68 1 98.69 207 ILE A O 1
ATOM 1593 N N . ALA A 1 208 ? -15.711 31.094 7.391 1 98.62 208 ALA A N 1
ATOM 1594 C CA . ALA A 1 208 ? -16.875 31.719 6.789 1 98.62 208 ALA A CA 1
ATOM 1595 C C . ALA A 1 208 ? -16.906 31.516 5.277 1 98.62 208 ALA A C 1
ATOM 1597 O O . ALA A 1 208 ? -17.938 31.172 4.707 1 98.62 208 ALA A O 1
ATOM 1598 N N . ASP A 1 209 ? -15.812 31.766 4.648 1 98.56 209 ASP A N 1
ATOM 1599 C CA . ASP A 1 209 ? -15.695 31.609 3.203 1 98.56 209 ASP A CA 1
ATOM 1600 C C . ASP A 1 209 ? -16 30.172 2.781 1 98.56 209 ASP A C 1
ATOM 1602 O O . ASP A 1 209 ? -16.781 29.938 1.865 1 98.56 209 ASP A O 1
ATOM 1606 N N . MET A 1 210 ? -15.367 29.219 3.451 1 98.75 210 MET A N 1
ATOM 1607 C CA . MET A 1 210 ? -15.5 27.812 3.08 1 98.75 210 MET A CA 1
ATOM 1608 C C . MET A 1 210 ? -16.906 27.312 3.379 1 98.75 210 MET A C 1
ATOM 1610 O O . MET A 1 210 ? -17.422 26.453 2.656 1 98.75 210 MET A O 1
ATOM 1614 N N . THR A 1 211 ? -17.5 27.797 4.477 1 98.81 211 THR A N 1
ATOM 1615 C CA . THR A 1 211 ? -18.891 27.469 4.77 1 98.81 211 THR A CA 1
ATOM 1616 C C . THR A 1 211 ? -19.797 27.891 3.625 1 98.81 211 THR A C 1
ATOM 1618 O O . THR A 1 211 ? -20.641 27.109 3.17 1 98.81 211 THR A O 1
ATOM 1621 N N . ALA A 1 212 ? -19.594 29.094 3.178 1 98.69 212 ALA A N 1
ATOM 1622 C CA . ALA A 1 212 ? -20.406 29.625 2.082 1 98.69 212 ALA A CA 1
ATOM 1623 C C . ALA A 1 212 ? -20.156 28.844 0.794 1 98.69 212 ALA A C 1
ATOM 1625 O O . ALA A 1 212 ? -21.109 28.531 0.061 1 98.69 212 ALA A O 1
ATOM 1626 N N . ARG A 1 213 ? -18.938 28.547 0.461 1 98.5 213 ARG A N 1
ATOM 1627 C CA . ARG A 1 213 ? -18.578 27.828 -0.751 1 98.5 213 ARG A CA 1
ATOM 1628 C C . ARG A 1 213 ? -19.203 26.438 -0.756 1 98.5 213 ARG A C 1
ATOM 1630 O O . ARG A 1 213 ? -19.75 26 -1.773 1 98.5 213 ARG A O 1
ATOM 1637 N N . ALA A 1 214 ? -19.062 25.75 0.374 1 98.75 214 ALA A N 1
ATOM 1638 C CA . ALA A 1 214 ? -19.641 24.406 0.475 1 98.75 214 ALA A CA 1
ATOM 1639 C C . ALA A 1 214 ? -21.172 24.469 0.335 1 98.75 214 ALA A C 1
ATOM 1641 O O . ALA A 1 214 ? -21.766 23.625 -0.339 1 98.75 214 ALA A O 1
ATOM 1642 N N . ALA A 1 215 ? -21.797 25.453 0.969 1 98.62 215 ALA A N 1
ATOM 1643 C CA . ALA A 1 215 ? -23.234 25.625 0.9 1 98.62 215 ALA A CA 1
ATOM 1644 C C . ALA A 1 215 ? -23.703 25.797 -0.543 1 98.62 215 ALA A C 1
ATOM 1646 O O . ALA A 1 215 ? -24.781 25.328 -0.917 1 98.62 215 ALA A O 1
ATOM 1647 N N . ALA A 1 216 ? -22.969 26.484 -1.315 1 98.5 216 ALA A N 1
ATOM 1648 C CA . ALA A 1 216 ? -23.297 26.703 -2.723 1 98.5 216 ALA A CA 1
ATOM 1649 C C . ALA A 1 216 ? -23.375 25.375 -3.48 1 98.5 216 ALA A C 1
ATOM 1651 O O . ALA A 1 216 ? -24.016 25.281 -4.523 1 98.5 216 ALA A O 1
ATOM 1652 N N . HIS A 1 217 ? -22.719 24.359 -2.971 1 98.25 217 HIS A N 1
ATOM 1653 C CA . HIS A 1 217 ? -22.766 23.031 -3.566 1 98.25 217 HIS A CA 1
ATOM 1654 C C . HIS A 1 217 ? -23.719 22.109 -2.795 1 98.25 217 HIS A C 1
ATOM 1656 O O . HIS A 1 217 ? -23.719 20.891 -3 1 98.25 217 HIS A O 1
ATOM 1662 N N . GLY A 1 218 ? -24.438 22.625 -1.8 1 98.38 218 GLY A N 1
ATOM 1663 C CA . GLY A 1 218 ? -25.359 21.844 -0.998 1 98.38 218 GLY A CA 1
ATOM 1664 C C . GLY A 1 218 ? -24.672 20.953 0.015 1 98.38 218 GLY A C 1
ATOM 1665 O O . GLY A 1 218 ? -25.203 19.906 0.382 1 98.38 218 GLY A O 1
ATOM 1666 N N . ARG A 1 219 ? -23.453 21.375 0.345 1 98.31 219 ARG A N 1
ATOM 1667 C CA . ARG A 1 219 ? -22.656 20.547 1.247 1 98.31 219 ARG A CA 1
ATOM 1668 C C . ARG A 1 219 ? -22.297 21.312 2.518 1 98.31 219 ARG A C 1
ATOM 1670 O O . ARG A 1 219 ? -22.484 22.531 2.592 1 98.31 219 ARG A O 1
ATOM 1677 N N . THR A 1 220 ? -21.922 20.578 3.539 1 97.94 220 THR A N 1
ATOM 1678 C CA . THR A 1 220 ? -21.312 21.125 4.754 1 97.94 220 THR A CA 1
ATOM 1679 C C . THR A 1 220 ? -19.906 20.562 4.949 1 97.94 220 THR A C 1
ATOM 1681 O O . THR A 1 220 ? -19.578 19.484 4.461 1 97.94 220 THR A O 1
ATOM 1684 N N . LEU A 1 221 ? -19.094 21.328 5.547 1 98.31 221 LEU A N 1
ATOM 1685 C CA . LEU A 1 221 ? -17.719 20.938 5.844 1 98.31 221 LEU A CA 1
ATOM 1686 C C . LEU A 1 221 ? -17.469 20.938 7.348 1 98.31 221 LEU A C 1
ATOM 1688 O O . LEU A 1 221 ? -18.031 21.766 8.07 1 98.31 221 LEU A O 1
ATOM 1692 N N . LYS A 1 222 ? -16.75 20 7.766 1 98.69 222 LYS A N 1
ATOM 1693 C CA . LYS A 1 222 ? -16.062 20.141 9.047 1 98.69 222 LYS A CA 1
ATOM 1694 C C . LYS A 1 222 ? -14.719 20.859 8.875 1 98.69 222 LYS A C 1
ATOM 1696 O O . LYS A 1 222 ? -14.18 20.922 7.77 1 98.69 222 LYS A O 1
ATOM 1701 N N . PHE A 1 223 ? -14.211 21.375 9.93 1 98.75 223 PHE A N 1
ATOM 1702 C CA . PHE A 1 223 ? -13 22.188 9.828 1 98.75 223 PHE A CA 1
ATOM 1703 C C . PHE A 1 223 ? -11.906 21.641 10.734 1 98.75 223 PHE A C 1
ATOM 1705 O O . PHE A 1 223 ? -12.18 21.219 11.859 1 98.75 223 PHE A O 1
ATOM 1712 N N . GLY A 1 224 ? -10.734 21.578 10.195 1 98.69 224 GLY A N 1
ATOM 1713 C CA . GLY A 1 224 ? -9.555 21.125 10.922 1 98.69 224 GLY A CA 1
ATOM 1714 C C . GLY A 1 224 ? -8.438 22.141 10.93 1 98.69 224 GLY A C 1
ATOM 1715 O O . GLY A 1 224 ? -8.383 23.031 10.078 1 98.69 224 GLY A O 1
ATOM 1716 N N . TYR A 1 225 ? -7.566 22.016 11.906 1 98.44 225 TYR A N 1
ATOM 1717 C CA . TYR A 1 225 ? -6.473 22.938 12.164 1 98.44 225 TYR A CA 1
ATOM 1718 C C . TYR A 1 225 ? -5.176 22.188 12.445 1 98.44 225 TYR A C 1
ATOM 1720 O O . TYR A 1 225 ? -5.133 21.328 13.336 1 98.44 225 TYR A O 1
ATOM 1728 N N . ARG A 1 226 ? -4.18 22.422 11.633 1 98.19 226 ARG A N 1
ATOM 1729 C CA . ARG A 1 226 ? -2.855 21.844 11.836 1 98.19 226 ARG A CA 1
ATOM 1730 C C . ARG A 1 226 ? -1.921 22.844 12.516 1 98.19 226 ARG A C 1
ATOM 1732 O O . ARG A 1 226 ? -1.832 24 12.109 1 98.19 226 ARG A O 1
ATOM 1739 N N . ALA A 1 227 ? -1.234 22.453 13.578 1 98.38 227 ALA A N 1
ATOM 1740 C CA . ALA A 1 227 ? -0.245 23.281 14.25 1 98.38 227 ALA A CA 1
ATOM 1741 C C . ALA A 1 227 ? 0.752 22.438 15.031 1 98.38 227 ALA A C 1
ATOM 1743 O O . ALA A 1 227 ? 0.443 21.312 15.422 1 98.38 227 ALA A O 1
ATOM 1744 N N . HIS A 1 228 ? 1.899 22.953 15.18 1 98.56 228 HIS A N 1
ATOM 1745 C CA . HIS A 1 228 ? 2.785 22.406 16.203 1 98.56 228 HIS A CA 1
ATOM 1746 C C . HIS A 1 228 ? 2.381 22.875 17.594 1 98.56 228 HIS A C 1
ATOM 1748 O O . HIS A 1 228 ? 1.604 23.828 17.734 1 98.56 228 HIS A O 1
ATOM 1754 N N . VAL A 1 229 ? 2.877 22.156 18.609 1 98.81 229 VAL A N 1
ATOM 1755 C CA . VAL A 1 229 ? 2.654 22.562 19.984 1 98.81 229 VAL A CA 1
ATOM 1756 C C . VAL A 1 229 ? 3.949 22.422 20.781 1 98.81 229 VAL A C 1
ATOM 1758 O O . VAL A 1 229 ? 4.727 21.5 20.547 1 98.81 229 VAL A O 1
ATOM 1761 N N . ILE A 1 230 ? 4.23 23.312 21.641 1 98.81 230 ILE A N 1
ATOM 1762 C CA . ILE A 1 230 ? 5.289 23.266 22.641 1 98.81 230 ILE A CA 1
ATOM 1763 C C . ILE A 1 230 ? 4.707 23.562 24.016 1 98.81 230 ILE A C 1
ATOM 1765 O O . ILE A 1 230 ? 4.492 24.719 24.375 1 98.81 230 ILE A O 1
ATOM 1769 N N . VAL A 1 231 ? 4.484 22.547 24.781 1 98.81 231 VAL A N 1
ATOM 1770 C CA . VAL A 1 231 ? 3.881 22.688 26.094 1 98.81 231 VAL A CA 1
ATOM 1771 C C . VAL A 1 231 ? 4.902 22.328 27.172 1 98.81 231 VAL A C 1
ATOM 1773 O O . VAL A 1 231 ? 5.676 21.391 27.016 1 98.81 231 VAL A O 1
ATOM 1776 N N . ARG A 1 232 ? 4.988 23.125 28.172 1 98.75 232 ARG A N 1
ATOM 1777 C CA . ARG A 1 232 ? 5.75 22.891 29.406 1 98.75 232 ARG A CA 1
ATOM 1778 C C . ARG A 1 232 ? 4.949 23.281 30.641 1 98.75 232 ARG A C 1
ATOM 1780 O O . ARG A 1 232 ? 3.854 23.844 30.516 1 98.75 232 ARG A O 1
ATOM 1787 N N . ASP A 1 233 ? 5.594 23.062 31.797 1 98.25 233 ASP A N 1
ATOM 1788 C CA . ASP A 1 233 ? 4.906 23.359 33.062 1 98.25 233 ASP A CA 1
ATOM 1789 C C . ASP A 1 233 ? 4.59 24.844 33.156 1 98.25 233 ASP A C 1
ATOM 1791 O O . ASP A 1 233 ? 3.562 25.234 33.719 1 98.25 233 ASP A O 1
ATOM 1795 N N . THR A 1 234 ? 5.527 25.672 32.656 1 98.5 234 THR A N 1
ATOM 1796 C CA . THR A 1 234 ? 5.324 27.125 32.688 1 98.5 234 THR A CA 1
ATOM 1797 C C . THR A 1 234 ? 5.523 27.734 31.297 1 98.5 234 THR A C 1
ATOM 1799 O O . THR A 1 234 ? 6.199 27.141 30.438 1 98.5 234 THR A O 1
ATOM 1802 N N . GLU A 1 235 ? 4.918 28.922 31.156 1 98.38 235 GLU A N 1
ATOM 1803 C CA . GLU A 1 235 ? 5.102 29.641 29.906 1 98.38 235 GLU A CA 1
ATOM 1804 C C . GLU A 1 235 ? 6.578 29.922 29.641 1 98.38 235 GLU A C 1
ATOM 1806 O O . GLU A 1 235 ? 7.043 29.797 28.5 1 98.38 235 GLU A O 1
ATOM 1811 N N . THR A 1 236 ? 7.301 30.328 30.703 1 98.56 236 THR A N 1
ATOM 1812 C CA . THR A 1 236 ? 8.719 30.641 30.578 1 98.56 236 THR A CA 1
ATOM 1813 C C . THR A 1 236 ? 9.492 29.422 30.047 1 98.56 236 THR A C 1
ATOM 1815 O O . THR A 1 236 ? 10.32 29.562 29.156 1 98.56 236 THR A O 1
ATOM 1818 N N . GLU A 1 237 ? 9.203 28.281 30.547 1 98.69 237 GLU A N 1
ATOM 1819 C CA . GLU A 1 237 ? 9.859 27.062 30.109 1 98.69 237 GLU A CA 1
ATOM 1820 C C . GLU A 1 237 ? 9.492 26.703 28.672 1 98.69 237 GLU A C 1
ATOM 1822 O O . GLU A 1 237 ? 10.328 26.219 27.906 1 98.69 237 GLU A O 1
ATOM 1827 N N . ALA A 1 238 ? 8.203 26.859 28.328 1 98.81 238 ALA A N 1
ATOM 1828 C CA . ALA A 1 238 ? 7.754 26.594 26.953 1 98.81 238 ALA A CA 1
ATOM 1829 C C . ALA A 1 238 ? 8.461 27.5 25.953 1 98.81 238 ALA A C 1
ATOM 1831 O O . ALA A 1 238 ? 8.914 27.031 24.906 1 98.81 238 ALA A O 1
ATOM 1832 N N . ARG A 1 239 ? 8.516 28.781 26.281 1 98.5 239 ARG A N 1
ATOM 1833 C CA . ARG A 1 239 ? 9.195 29.734 25.422 1 98.5 239 ARG A CA 1
ATOM 1834 C C . ARG A 1 239 ? 10.68 29.422 25.312 1 98.5 239 ARG A C 1
ATOM 1836 O O . ARG A 1 239 ? 11.273 29.547 24.234 1 98.5 239 ARG A O 1
ATOM 1843 N N . ALA A 1 240 ? 11.289 29.016 26.422 1 98.5 240 ALA A N 1
ATOM 1844 C CA . ALA A 1 240 ? 12.688 28.609 26.391 1 98.5 240 ALA A CA 1
ATOM 1845 C C . ALA A 1 240 ? 12.891 27.391 25.484 1 98.5 240 ALA A C 1
ATOM 1847 O O . ALA A 1 240 ? 13.891 27.297 24.766 1 98.5 240 ALA A O 1
ATOM 1848 N N . ALA A 1 241 ? 11.969 26.484 25.547 1 98.56 241 ALA A N 1
ATOM 1849 C CA . ALA A 1 241 ? 12.031 25.297 24.688 1 98.56 241 ALA A CA 1
ATOM 1850 C C . ALA A 1 241 ? 11.914 25.703 23.219 1 98.56 241 ALA A C 1
ATOM 1852 O O . ALA A 1 241 ? 12.586 25.109 22.359 1 98.56 241 ALA A O 1
ATOM 1853 N N . ALA A 1 242 ? 11.047 26.609 22.906 1 98.31 242 ALA A N 1
ATOM 1854 C CA . ALA A 1 242 ? 10.906 27.125 21.547 1 98.31 242 ALA A CA 1
ATOM 1855 C C . ALA A 1 242 ? 12.219 27.734 21.062 1 98.31 242 ALA A C 1
ATOM 1857 O O . ALA A 1 242 ? 12.656 27.469 19.938 1 98.31 242 ALA A O 1
ATOM 1858 N N . ASP A 1 243 ? 12.797 28.531 21.953 1 96.94 243 ASP A N 1
ATOM 1859 C CA . ASP A 1 243 ? 14.078 29.156 21.609 1 96.94 243 ASP A CA 1
ATOM 1860 C C . ASP A 1 243 ? 15.148 28.094 21.375 1 96.94 243 ASP A C 1
ATOM 1862 O O . ASP A 1 243 ? 15.953 28.219 20.453 1 96.94 243 ASP A O 1
ATOM 1866 N N . ARG A 1 244 ? 15.156 27.125 22.188 1 97.69 244 ARG A N 1
ATOM 1867 C CA . ARG A 1 244 ? 16.141 26.062 22.062 1 97.69 244 ARG A CA 1
ATOM 1868 C C . ARG A 1 244 ? 15.992 25.328 20.734 1 97.69 244 ARG A C 1
ATOM 1870 O O . ARG A 1 244 ? 16.984 24.969 20.109 1 97.69 244 ARG A O 1
ATOM 1877 N N . LEU A 1 245 ? 14.773 25.109 20.375 1 97.06 245 LEU A N 1
ATOM 1878 C CA . LEU A 1 245 ? 14.477 24.391 19.125 1 97.06 245 LEU A CA 1
ATOM 1879 C C . LEU A 1 245 ? 15.188 25.047 17.953 1 97.06 245 LEU A C 1
ATOM 1881 O O . LEU A 1 245 ? 15.625 24.359 17.031 1 97.06 245 LEU A O 1
ATOM 1885 N N . LEU A 1 246 ? 15.422 26.359 18.031 1 95.25 246 LEU A N 1
ATOM 1886 C CA . LEU A 1 246 ? 15.992 27.109 16.906 1 95.25 246 LEU A CA 1
ATOM 1887 C C . LEU A 1 246 ? 17.453 27.469 17.188 1 95.25 246 LEU A C 1
ATOM 1889 O O . LEU A 1 246 ? 18.094 28.125 16.359 1 95.25 246 LEU A O 1
ATOM 1893 N N . SER A 1 247 ? 17.969 27.062 18.266 1 95.81 247 SER A N 1
ATOM 1894 C CA . SER A 1 247 ? 19.25 27.578 18.766 1 95.81 247 SER A CA 1
ATOM 1895 C C . SER A 1 247 ? 20.406 27.172 17.859 1 95.81 247 SER A C 1
ATOM 1897 O O . SER A 1 247 ? 21.484 27.766 17.953 1 95.81 247 SER A O 1
ATOM 1899 N N . LYS A 1 248 ? 20.172 26.203 16.984 1 95.12 248 LYS A N 1
ATOM 1900 C CA . LYS A 1 248 ? 21.266 25.781 16.125 1 95.12 248 LYS A CA 1
ATOM 1901 C C . LYS A 1 248 ? 20.984 26.125 14.672 1 95.12 248 LYS A C 1
ATOM 1903 O O . LYS A 1 248 ? 21.688 25.672 13.766 1 95.12 248 LYS A O 1
ATOM 1908 N N . LEU A 1 249 ? 19.938 26.859 14.516 1 91.31 249 LEU A N 1
ATOM 1909 C CA . LEU A 1 249 ? 19.547 27.219 13.148 1 91.31 249 LEU A CA 1
ATOM 1910 C C . LEU A 1 249 ? 20.391 28.391 12.641 1 91.31 249 LEU A C 1
ATOM 1912 O O . LEU A 1 249 ? 20.531 29.406 13.328 1 91.31 249 LEU A O 1
ATOM 1916 N N . ASP A 1 250 ? 21.047 28.109 11.5 1 85.12 250 ASP A N 1
ATOM 1917 C CA . ASP A 1 250 ? 21.688 29.188 10.75 1 85.12 250 ASP A CA 1
ATOM 1918 C C . ASP A 1 250 ? 20.734 29.766 9.703 1 85.12 250 ASP A C 1
ATOM 1920 O O . ASP A 1 250 ? 20.078 29.031 8.969 1 85.12 250 ASP A O 1
ATOM 1924 N N . ASP A 1 251 ? 20.594 31.078 9.719 1 77.38 251 ASP A N 1
ATOM 1925 C CA . ASP A 1 251 ? 19.641 31.75 8.836 1 77.38 251 ASP A CA 1
ATOM 1926 C C . ASP A 1 251 ? 19.781 31.25 7.398 1 77.38 251 ASP A C 1
ATOM 1928 O O . ASP A 1 251 ? 18.781 31.094 6.691 1 77.38 251 ASP A O 1
ATOM 1932 N N . ALA A 1 252 ? 21.016 31.094 7.031 1 77.19 252 ALA A N 1
ATOM 1933 C CA . ALA A 1 252 ? 21.266 30.625 5.672 1 77.19 252 ALA A CA 1
ATOM 1934 C C . ALA A 1 252 ? 20.734 29.203 5.484 1 77.19 252 ALA A C 1
ATOM 1936 O O . ALA A 1 252 ? 20.141 28.891 4.449 1 77.19 252 ALA A O 1
ATOM 1937 N N . GLU A 1 253 ? 20.734 28.406 6.484 1 75.69 253 GLU A N 1
ATOM 1938 C CA . GLU A 1 253 ? 20.234 27.031 6.445 1 75.69 253 GLU A CA 1
ATOM 1939 C C . GLU A 1 253 ? 18.719 27 6.434 1 75.69 253 GLU A C 1
ATOM 1941 O O . GLU A 1 253 ? 18.109 26.219 5.695 1 75.69 253 GLU A O 1
ATOM 1946 N N . GLY A 1 254 ? 18.219 27.797 7.16 1 76.44 254 GLY A N 1
ATOM 1947 C CA . GLY A 1 254 ? 16.766 27.922 7.1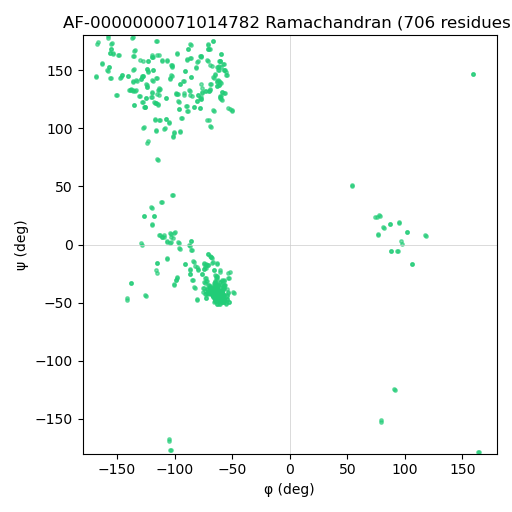84 1 76.44 254 GLY A CA 1
ATOM 1948 C C . GLY A 1 254 ? 16.172 28.281 5.84 1 76.44 254 GLY A C 1
ATOM 1949 O O . GLY A 1 254 ? 15.195 27.688 5.402 1 76.44 254 GLY A O 1
ATOM 1950 N N . ALA A 1 255 ? 16.844 29.234 5.262 1 76.88 255 ALA A N 1
ATOM 1951 C CA . ALA A 1 255 ? 16.375 29.672 3.953 1 76.88 255 ALA A CA 1
ATOM 1952 C C . ALA A 1 255 ? 16.469 28.547 2.924 1 76.88 255 ALA A C 1
ATOM 1954 O O . ALA A 1 255 ? 15.578 28.391 2.084 1 76.88 255 ALA A O 1
ATOM 1955 N N . ALA A 1 256 ? 17.438 27.75 3.031 1 72.62 256 ALA A N 1
ATOM 1956 C CA . ALA A 1 256 ? 17.656 26.656 2.104 1 72.62 256 ALA A CA 1
ATOM 1957 C C . ALA A 1 256 ? 16.609 25.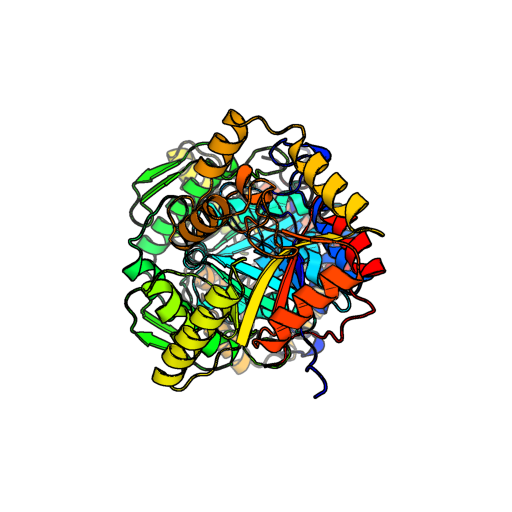562 2.287 1 72.62 256 ALA A C 1
ATOM 1959 O O . ALA A 1 256 ? 16.109 25 1.309 1 72.62 256 ALA A O 1
ATOM 1960 N N . ILE A 1 257 ? 16.203 25.359 3.434 1 71.69 257 ILE A N 1
ATOM 1961 C CA . ILE A 1 257 ? 15.211 24.328 3.752 1 71.69 257 ILE A CA 1
ATOM 1962 C C . ILE A 1 257 ? 13.844 24.766 3.229 1 71.69 257 ILE A C 1
ATOM 1964 O O . ILE A 1 257 ? 13.133 23.969 2.609 1 71.69 257 ILE A O 1
ATOM 1968 N N . ARG A 1 258 ? 13.516 25.938 3.377 1 70.75 258 ARG A N 1
ATOM 1969 C CA . ARG A 1 258 ? 12.234 26.484 2.934 1 70.75 258 ARG A CA 1
ATOM 1970 C C . ARG A 1 258 ? 12.125 26.438 1.414 1 70.75 258 ARG A C 1
ATOM 1972 O O . ARG A 1 258 ? 11.047 26.188 0.872 1 70.75 258 ARG A O 1
ATOM 1979 N N . ALA A 1 259 ? 13.258 26.625 0.827 1 67.25 259 ALA A N 1
ATOM 1980 C CA . ALA A 1 259 ? 13.289 26.672 -0.633 1 67.25 259 ALA A CA 1
ATOM 1981 C C . ALA A 1 259 ? 13.164 25.266 -1.229 1 67.25 259 ALA A C 1
ATOM 1983 O O . ALA A 1 259 ? 12.688 25.109 -2.354 1 67.25 259 ALA A O 1
ATOM 1984 N N . LYS A 1 260 ? 13.562 24.312 -0.447 1 60.56 260 LYS A N 1
ATOM 1985 C CA . LYS A 1 260 ? 13.586 22.938 -0.95 1 60.56 260 LYS A CA 1
ATOM 1986 C C . LYS A 1 260 ? 12.227 22.266 -0.792 1 60.56 260 LYS A C 1
ATOM 1988 O O . LYS A 1 260 ? 11.992 21.188 -1.354 1 60.56 260 LYS A O 1
ATOM 1993 N N . SER A 1 261 ? 11.359 22.922 -0.203 1 61.09 261 SER A N 1
ATOM 1994 C CA . SER A 1 261 ? 10.078 22.297 0.097 1 61.09 261 SER A CA 1
ATOM 1995 C C . SER A 1 261 ? 9.195 22.219 -1.144 1 61.09 261 SER A C 1
ATOM 1997 O O . SER A 1 261 ? 9.195 23.141 -1.97 1 61.09 261 SER A O 1
ATOM 1999 N N . LEU A 1 262 ? 8.508 21.094 -1.34 1 53.22 262 LEU A N 1
ATOM 2000 C CA . LEU A 1 262 ? 7.688 20.766 -2.498 1 53.22 262 LEU A CA 1
ATOM 2001 C C . LEU A 1 262 ? 6.664 21.859 -2.768 1 53.22 262 LEU A C 1
ATOM 2003 O O . LEU A 1 262 ? 6.281 22.094 -3.918 1 53.22 262 LEU A O 1
ATOM 2007 N N . ASP A 1 263 ? 6.309 22.609 -1.76 1 62.44 263 ASP A N 1
ATOM 2008 C CA . ASP A 1 263 ? 5.188 23.531 -1.865 1 62.44 263 ASP A CA 1
ATOM 2009 C C . ASP A 1 263 ? 5.641 24.969 -1.618 1 62.44 263 ASP A C 1
ATOM 2011 O O . ASP A 1 263 ? 4.859 25.797 -1.161 1 62.44 263 ASP A O 1
ATOM 2015 N N . SER A 1 264 ? 6.906 25.266 -1.995 1 61.5 264 SER A N 1
ATOM 2016 C CA . SER A 1 264 ? 7.48 26.531 -1.553 1 61.5 264 SER A CA 1
ATOM 2017 C C . SER A 1 264 ? 6.793 27.703 -2.23 1 61.5 264 SER A C 1
ATOM 2019 O O . SER A 1 264 ? 6.875 28.844 -1.747 1 61.5 264 SER A O 1
ATOM 2021 N N . THR A 1 265 ? 6.004 27.422 -3.199 1 67.25 265 THR A N 1
ATOM 2022 C CA . THR A 1 265 ? 5.387 28.547 -3.889 1 67.25 265 THR A CA 1
ATOM 2023 C C . THR A 1 265 ? 3.867 28.484 -3.797 1 67.25 265 THR A C 1
ATOM 2025 O O . THR A 1 265 ? 3.162 29.234 -4.461 1 67.25 265 THR A O 1
ATOM 2028 N N . SER A 1 266 ? 3.434 27.75 -2.957 1 81.06 266 SER A N 1
ATOM 2029 C CA . SER A 1 266 ? 1.984 27.609 -2.85 1 81.06 266 SER A CA 1
ATOM 2030 C C . SER A 1 266 ? 1.368 28.781 -2.084 1 81.06 266 SER A C 1
ATOM 2032 O O . SER A 1 266 ? 2.068 29.5 -1.373 1 81.06 266 SER A O 1
ATOM 2034 N N . THR A 1 267 ? 0.048 29.016 -2.314 1 83.94 267 THR A N 1
ATOM 2035 C CA . THR A 1 267 ? -0.685 30.047 -1.571 1 83.94 267 THR A CA 1
ATOM 2036 C C . THR A 1 267 ? -0.597 29.781 -0.07 1 83.94 267 THR A C 1
ATOM 2038 O O . THR A 1 267 ? -0.5 30.719 0.722 1 83.94 267 THR A O 1
ATOM 2041 N N . GLY A 1 268 ? -0.582 28.547 0.309 1 84.94 268 GLY A N 1
ATOM 2042 C CA . GLY A 1 268 ? -0.46 28.188 1.715 1 84.94 268 GLY A CA 1
ATOM 2043 C C . GLY A 1 268 ? 0.881 28.578 2.312 1 84.94 268 GLY A C 1
ATOM 2044 O O . GLY A 1 268 ? 0.942 29.125 3.416 1 84.94 268 GLY A O 1
ATOM 2045 N N . VAL A 1 269 ? 1.864 28.344 1.591 1 85.19 269 VAL A N 1
ATOM 2046 C CA . VAL A 1 269 ? 3.207 28.672 2.059 1 85.19 269 VAL A CA 1
ATOM 2047 C C . VAL A 1 269 ? 3.371 30.188 2.139 1 85.19 269 VAL A C 1
ATOM 2049 O O . VAL A 1 269 ? 3.963 30.703 3.088 1 85.19 269 VAL A O 1
ATOM 2052 N N . ALA A 1 270 ? 2.793 30.891 1.157 1 87 270 ALA A N 1
ATOM 2053 C CA . ALA A 1 270 ? 2.83 32.344 1.171 1 87 270 ALA A CA 1
ATOM 2054 C C . ALA A 1 270 ? 2.119 32.906 2.4 1 87 270 ALA A C 1
ATOM 2056 O O . ALA A 1 270 ? 2.578 33.875 3.006 1 87 270 ALA A O 1
ATOM 2057 N N . ALA A 1 271 ? 1.052 32.312 2.709 1 88.75 271 ALA A N 1
ATOM 2058 C CA . ALA A 1 271 ? 0.302 32.75 3.889 1 88.75 271 ALA A CA 1
ATOM 2059 C C . ALA A 1 271 ? 1.12 32.531 5.16 1 88.75 271 ALA A C 1
ATOM 2061 O O . ALA A 1 271 ? 1.081 33.375 6.07 1 88.75 271 ALA A O 1
ATOM 2062 N N . GLN A 1 272 ? 1.869 31.5 5.227 1 90.5 272 GLN A N 1
ATOM 2063 C CA . GLN A 1 272 ? 2.713 31.234 6.387 1 90.5 272 GLN A CA 1
ATOM 2064 C C . GLN A 1 272 ? 3.863 32.219 6.473 1 90.5 272 GLN A C 1
ATOM 2066 O O . GLN A 1 272 ? 4.227 32.688 7.562 1 90.5 272 GLN A O 1
ATOM 2071 N N . ALA A 1 273 ? 4.371 32.531 5.34 1 88.69 273 ALA A N 1
ATOM 2072 C CA . ALA A 1 273 ? 5.406 33.562 5.297 1 88.69 273 ALA A CA 1
ATOM 2073 C C . ALA A 1 273 ? 4.863 34.906 5.773 1 88.69 273 ALA A C 1
ATOM 2075 O O . ALA A 1 273 ? 5.512 35.625 6.555 1 88.69 273 ALA A O 1
ATOM 2076 N N . ALA A 1 274 ? 3.717 35.281 5.324 1 90.81 274 ALA A N 1
ATOM 2077 C CA . ALA A 1 274 ? 3.082 36.531 5.734 1 90.81 274 ALA A CA 1
ATOM 2078 C C . ALA A 1 274 ? 2.816 36.531 7.238 1 90.81 274 ALA A C 1
ATOM 2080 O O . ALA A 1 274 ? 3.012 37.562 7.898 1 90.81 274 ALA A O 1
ATOM 2081 N N . LEU A 1 275 ? 2.361 35.469 7.754 1 92.88 275 LEU A N 1
ATOM 2082 C CA . LEU A 1 275 ? 2.111 35.344 9.188 1 92.88 275 LEU A CA 1
ATOM 2083 C C . LEU A 1 275 ? 3.381 35.594 9.984 1 92.88 275 LEU A C 1
ATOM 2085 O O . LEU A 1 275 ? 3.348 36.312 11 1 92.88 275 LEU A O 1
ATOM 2089 N N . ARG A 1 276 ? 4.422 35.062 9.547 1 91.5 276 ARG A N 1
ATOM 2090 C CA . ARG A 1 276 ? 5.711 35.219 10.211 1 91.5 276 ARG A CA 1
ATOM 2091 C C . ARG A 1 276 ? 6.188 36.688 10.133 1 91.5 276 ARG A C 1
ATOM 2093 O O . ARG A 1 276 ? 6.684 37.219 11.117 1 91.5 276 ARG A O 1
ATOM 2100 N N . GLU A 1 277 ? 6.047 37.25 8.977 1 90.94 277 GLU A N 1
ATOM 2101 C CA . GLU A 1 277 ? 6.496 38.625 8.75 1 90.94 277 GLU A CA 1
ATOM 2102 C C . GLU A 1 277 ? 5.719 39.625 9.625 1 90.94 277 GLU A C 1
ATOM 2104 O O . GLU A 1 277 ? 6.254 40.656 10.023 1 90.94 277 GLU A O 1
ATOM 2109 N N . ASN A 1 278 ? 4.512 39.219 9.938 1 92.12 278 ASN A N 1
ATOM 2110 C CA . ASN A 1 278 ? 3.658 40.125 10.703 1 92.12 278 ASN A CA 1
ATOM 2111 C C . ASN A 1 278 ? 3.699 39.812 12.195 1 92.12 278 ASN A C 1
ATOM 2113 O O . ASN A 1 278 ? 2.965 40.438 12.977 1 92.12 278 ASN A O 1
ATOM 2117 N N . ALA A 1 279 ? 4.453 38.906 12.547 1 93.62 279 ALA A N 1
ATOM 2118 C CA . ALA A 1 279 ? 4.59 38.562 13.953 1 93.62 279 ALA A CA 1
ATOM 2119 C C . ALA A 1 279 ? 5.367 39.625 14.711 1 93.62 279 ALA A C 1
ATOM 2121 O O . ALA A 1 279 ? 6.102 40.406 14.109 1 93.62 279 ALA A O 1
ATOM 2122 N N . ALA A 1 280 ? 5.195 39.656 15.969 1 92.56 280 ALA A N 1
ATOM 2123 C CA . ALA A 1 280 ? 5.961 40.562 16.828 1 92.56 280 ALA A CA 1
ATOM 2124 C C . ALA A 1 280 ? 7.438 40.188 16.844 1 92.56 280 ALA A C 1
ATOM 2126 O O . ALA A 1 280 ? 7.82 39.125 16.328 1 92.56 280 ALA A O 1
ATOM 2127 N N . ASP A 1 281 ? 8.242 40.938 17.469 1 90 281 ASP A N 1
ATOM 2128 C CA . ASP A 1 281 ? 9.695 40.781 17.484 1 90 281 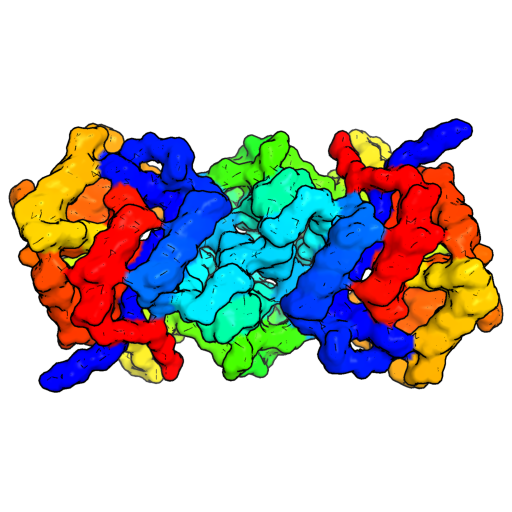ASP A CA 1
ATOM 2129 C C . ASP A 1 281 ? 10.086 39.469 18.172 1 90 281 ASP A C 1
ATOM 2131 O O . ASP A 1 281 ? 11.102 38.844 17.828 1 90 281 ASP A O 1
ATOM 2135 N N . ASP A 1 282 ? 9.289 39.062 18.984 1 92.94 282 ASP A N 1
ATOM 2136 C CA . ASP A 1 282 ? 9.617 37.844 19.703 1 92.94 282 ASP A CA 1
ATOM 2137 C C . ASP A 1 282 ? 9.148 36.625 18.938 1 92.94 282 ASP A C 1
ATOM 2139 O O . ASP A 1 282 ? 9.25 35.5 19.438 1 92.94 282 ASP A O 1
ATOM 2143 N N . GLY A 1 283 ? 8.523 36.844 17.781 1 95.69 283 GLY A N 1
ATOM 2144 C CA . GLY A 1 283 ? 8.172 35.781 16.891 1 95.69 283 GLY A CA 1
ATOM 2145 C C . GLY A 1 283 ? 6.727 35.312 17.047 1 95.69 283 GLY A C 1
ATOM 2146 O O . GLY A 1 283 ? 6.305 34.344 16.406 1 95.69 283 GLY A O 1
ATOM 2147 N N . TYR A 1 284 ? 5.953 35.938 17.906 1 97.81 284 TYR A N 1
ATOM 2148 C CA . TYR A 1 284 ? 4.566 35.531 18.125 1 97.81 284 TYR A CA 1
ATOM 2149 C C . TYR A 1 284 ? 3.617 36.406 17.297 1 97.81 284 TYR A C 1
ATOM 2151 O O . TYR A 1 284 ? 3.625 37.625 17.406 1 97.81 284 TYR A O 1
ATOM 2159 N N . ALA A 1 285 ? 2.797 35.75 16.453 1 97.5 285 ALA A N 1
ATOM 2160 C CA . ALA A 1 285 ? 1.826 36.438 15.617 1 97.5 285 ALA A CA 1
ATOM 2161 C C . ALA A 1 285 ? 0.629 36.938 16.438 1 97.5 285 ALA A C 1
ATOM 2163 O O . ALA A 1 285 ? -0.015 37.906 16.094 1 97.5 285 ALA A O 1
ATOM 2164 N N . GLU A 1 286 ? 0.237 36.25 17.469 1 97.06 286 GLU A N 1
ATOM 2165 C CA . GLU A 1 286 ? -0.734 36.562 18.516 1 97.06 286 GLU A CA 1
ATOM 2166 C C . GLU A 1 286 ? -0.479 35.75 19.766 1 97.06 286 GLU A C 1
ATOM 2168 O O . GLU A 1 286 ? 0.473 34.969 19.828 1 97.06 286 GLU A O 1
ATOM 2173 N N . ALA A 1 287 ? -1.26 35.938 20.797 1 97.12 287 ALA A N 1
ATOM 2174 C CA . ALA A 1 287 ? -1.001 35.281 22.062 1 97.12 287 ALA A CA 1
ATOM 2175 C C . ALA A 1 287 ? -0.874 33.75 21.859 1 97.12 287 ALA A C 1
ATOM 2177 O O . ALA A 1 287 ? -1.781 33.125 21.328 1 97.12 287 ALA A O 1
ATOM 2178 N N . ASN A 1 288 ? 0.329 33.156 22.156 1 98.38 288 ASN A N 1
ATOM 2179 C CA . ASN A 1 288 ? 0.655 31.734 22.219 1 98.38 288 ASN A CA 1
ATOM 2180 C C . ASN A 1 288 ? 0.804 31.125 20.828 1 98.38 288 ASN A C 1
ATOM 2182 O O . ASN A 1 288 ? 0.895 29.906 20.688 1 98.38 288 ASN A O 1
ATOM 2186 N N . LEU A 1 289 ? 0.794 31.953 19.781 1 98.56 289 LEU A N 1
ATOM 2187 C CA . LEU A 1 289 ? 1.031 31.469 18.438 1 98.56 289 LEU A CA 1
ATOM 2188 C C . LEU A 1 289 ? 2.391 31.922 17.922 1 98.56 289 LEU A C 1
ATOM 2190 O O . LEU A 1 289 ? 2.523 33.031 17.422 1 98.56 289 LEU A O 1
ATOM 2194 N N . TRP A 1 290 ? 3.344 31.047 17.984 1 98.44 290 TRP A N 1
ATOM 2195 C CA . TRP A 1 290 ? 4.746 31.328 17.688 1 98.44 290 TRP A CA 1
ATOM 2196 C C . TRP A 1 290 ? 5.098 30.906 16.266 1 98.44 290 TRP A C 1
ATOM 2198 O O . TRP A 1 290 ? 4.828 29.781 15.859 1 98.44 290 TRP A O 1
ATOM 2208 N N . THR A 1 291 ? 5.707 31.766 15.461 1 97.25 291 THR A N 1
ATOM 2209 C CA . THR A 1 291 ? 5.938 31.531 14.039 1 97.25 291 THR A CA 1
ATOM 2210 C C . THR A 1 291 ? 7.363 31.062 13.789 1 97.25 291 THR A C 1
ATOM 2212 O O . THR A 1 291 ? 7.805 30.984 12.641 1 97.25 291 THR A O 1
ATOM 2215 N N . GLY A 1 292 ? 8.07 30.734 14.836 1 95.75 292 GLY A N 1
ATOM 2216 C CA . GLY A 1 292 ? 9.477 30.375 14.703 1 95.75 292 GLY A CA 1
ATOM 2217 C C . GLY A 1 292 ? 9.703 29.141 13.875 1 95.75 292 GLY A C 1
ATOM 2218 O O . GLY A 1 292 ? 10.742 28.984 13.227 1 95.75 292 GLY A O 1
ATOM 2219 N N . VAL A 1 293 ? 8.766 28.219 13.859 1 95.88 293 VAL A N 1
ATOM 2220 C CA . VAL A 1 293 ? 8.898 26.984 13.086 1 95.88 293 VAL A CA 1
ATOM 2221 C C . VAL A 1 293 ? 9.109 27.328 11.609 1 95.88 293 VAL A C 1
ATOM 2223 O O . VAL A 1 293 ? 9.883 26.656 10.922 1 95.88 293 VAL A O 1
ATOM 2226 N N . GLY A 1 294 ? 8.477 28.359 11.164 1 93.12 294 GLY A N 1
ATOM 2227 C CA . GLY A 1 294 ? 8.516 28.766 9.766 1 93.12 294 GLY A CA 1
ATOM 2228 C C . GLY A 1 294 ? 9.883 29.266 9.336 1 93.12 294 GLY A C 1
ATOM 2229 O O . GLY A 1 294 ? 10.125 29.469 8.141 1 93.12 294 GLY A O 1
ATOM 2230 N N . ARG A 1 295 ? 10.742 29.484 10.234 1 90.31 295 ARG A N 1
ATOM 2231 C CA . ARG A 1 295 ? 12.102 29.906 9.906 1 90.31 295 ARG A CA 1
ATOM 2232 C C . ARG A 1 295 ? 12.914 28.766 9.32 1 90.31 295 ARG A C 1
ATOM 2234 O O . ARG A 1 295 ? 13.93 28.984 8.664 1 90.31 295 ARG A O 1
ATOM 2241 N N . ALA A 1 296 ? 12.414 27.547 9.609 1 88 296 ALA A N 1
ATOM 2242 C CA . ALA A 1 296 ? 13.211 26.391 9.203 1 88 296 ALA A CA 1
ATOM 2243 C C . ALA A 1 296 ? 12.367 25.406 8.398 1 88 296 ALA A C 1
ATOM 2245 O O . ALA A 1 296 ? 12.859 24.344 8 1 88 296 ALA A O 1
ATOM 2246 N N . ARG A 1 297 ? 11.188 25.656 8.195 1 85.12 297 ARG A N 1
ATOM 2247 C CA . ARG A 1 297 ? 10.305 24.703 7.535 1 85.12 297 ARG A CA 1
ATOM 2248 C C . ARG A 1 297 ? 9.25 25.422 6.691 1 85.12 297 ARG A C 1
ATOM 2250 O O . ARG A 1 297 ? 8.734 26.469 7.086 1 85.12 297 ARG A O 1
ATOM 2257 N N . SER A 1 298 ? 8.984 24.75 5.59 1 80 298 SER A N 1
ATOM 2258 C CA . SER A 1 298 ? 7.832 25.172 4.805 1 80 298 SER A CA 1
ATOM 2259 C C . SER A 1 298 ? 6.566 24.453 5.254 1 80 298 SER A C 1
ATOM 2261 O O . SER A 1 298 ? 6.633 23.453 5.98 1 80 298 SER A O 1
ATOM 2263 N N . GLY A 1 299 ? 5.398 25.031 4.938 1 87.56 299 GLY A N 1
ATOM 2264 C CA . GLY A 1 299 ? 4.148 24.406 5.348 1 87.56 299 GLY A CA 1
ATOM 2265 C C . GLY A 1 299 ? 3.654 24.891 6.695 1 87.56 299 GLY A C 1
ATOM 2266 O O . GLY A 1 299 ? 3.568 26.109 6.93 1 87.56 299 GLY A O 1
ATOM 2267 N N . CYS A 1 300 ? 3.426 23.969 7.566 1 93.56 300 CYS A N 1
ATOM 2268 C CA . CYS A 1 300 ? 2.957 24.312 8.906 1 93.56 300 CYS A CA 1
ATOM 2269 C C . CYS A 1 300 ? 4.043 25.016 9.703 1 93.56 300 CYS A C 1
ATOM 2271 O O . CYS A 1 300 ? 4.895 24.375 10.312 1 93.56 300 CYS A O 1
ATOM 2273 N N . GLY A 1 301 ? 3.92 26.359 9.797 1 94.75 301 GLY A N 1
ATOM 2274 C CA . GLY A 1 301 ? 5.07 27.156 10.195 1 94.75 301 GLY A CA 1
ATOM 2275 C C . GLY A 1 301 ? 4.938 27.75 11.586 1 94.75 301 GLY A C 1
ATOM 2276 O O . GLY A 1 301 ? 5.762 28.562 12.008 1 94.75 301 GLY A O 1
ATOM 2277 N N . ALA A 1 302 ? 3.926 27.359 12.305 1 97.56 302 ALA A N 1
ATOM 2278 C CA . ALA A 1 302 ? 3.756 27.969 13.617 1 97.56 302 ALA A CA 1
ATOM 2279 C C . ALA A 1 302 ? 3.408 26.922 14.672 1 97.56 302 ALA A C 1
ATOM 2281 O O . ALA A 1 302 ? 3.055 25.781 14.328 1 97.56 302 ALA A O 1
ATOM 2282 N N . ALA A 1 303 ? 3.598 27.312 15.922 1 98.69 303 ALA A N 1
ATOM 2283 C CA . ALA A 1 303 ? 3.332 26.438 17.062 1 98.69 303 ALA A CA 1
ATOM 2284 C C . ALA A 1 303 ? 2.523 27.188 18.141 1 98.69 303 ALA A C 1
ATOM 2286 O O . ALA A 1 303 ? 2.725 28.375 18.359 1 98.69 303 ALA A O 1
ATOM 2287 N N . ILE A 1 304 ? 1.615 26.5 18.734 1 98.88 304 ILE A N 1
ATOM 2288 C CA . ILE A 1 304 ? 1.006 26.969 19.969 1 98.88 304 ILE A CA 1
ATOM 2289 C C . ILE A 1 304 ? 1.958 26.703 21.141 1 98.88 304 ILE A C 1
ATOM 2291 O O . ILE A 1 304 ? 2.271 25.547 21.453 1 98.88 304 ILE A O 1
ATOM 2295 N N . VAL A 1 305 ? 2.426 27.75 21.812 1 98.88 305 VAL A N 1
ATOM 2296 C CA . VAL A 1 305 ? 3.461 27.656 22.844 1 98.88 305 VAL A CA 1
ATOM 2297 C C . VAL A 1 305 ? 2.916 28.172 24.172 1 98.88 305 VAL A C 1
ATOM 2299 O O . VAL A 1 305 ? 2.346 29.25 24.25 1 98.88 305 VAL A O 1
ATOM 2302 N N . GLY A 1 306 ? 3.096 27.406 25.219 1 98.81 306 GLY A N 1
ATOM 2303 C CA . GLY A 1 306 ? 2.674 27.891 26.516 1 98.81 306 GLY A CA 1
ATOM 2304 C C . GLY A 1 306 ? 2.582 26.812 27.578 1 98.81 306 GLY A C 1
ATOM 2305 O O . GLY A 1 306 ? 3.053 25.688 27.359 1 98.81 306 GLY A O 1
ATOM 2306 N N . ASP A 1 307 ? 2.17 27.172 28.781 1 98.69 307 ASP A N 1
ATOM 2307 C CA . ASP A 1 307 ? 1.836 26.172 29.797 1 98.69 307 ASP A CA 1
ATOM 2308 C C . ASP A 1 307 ? 0.546 25.438 29.453 1 98.69 307 ASP A C 1
ATOM 2310 O O . ASP A 1 307 ? -0.102 25.75 28.453 1 98.69 307 ASP A O 1
ATOM 2314 N N . PRO A 1 308 ? 0.17 24.391 30.156 1 98.62 308 PRO A N 1
ATOM 2315 C CA . PRO A 1 308 ? -0.97 23.547 29.781 1 98.62 308 PRO A CA 1
ATOM 2316 C C . PRO A 1 308 ? -2.271 24.344 29.672 1 98.62 308 PRO A C 1
ATOM 2318 O O . PRO A 1 308 ? -3.051 24.125 28.734 1 98.62 308 PRO A O 1
ATOM 2321 N N . ASP A 1 309 ? -2.459 25.266 30.547 1 98.56 309 ASP A N 1
ATOM 2322 C CA . ASP A 1 309 ? -3.686 26.062 30.531 1 98.56 309 ASP A CA 1
ATOM 2323 C C . ASP A 1 309 ? -3.736 26.969 29.297 1 98.56 309 ASP A C 1
ATOM 2325 O O . ASP A 1 309 ? -4.793 27.141 28.688 1 98.56 309 ASP A O 1
ATOM 2329 N N . GLN A 1 310 ? -2.656 27.547 29 1 98.75 310 GLN A N 1
ATOM 2330 C CA . GLN A 1 310 ? -2.564 28.438 27.844 1 98.75 310 GLN A CA 1
ATOM 2331 C C . GLN A 1 310 ? -2.793 27.672 26.547 1 98.75 310 GLN A C 1
ATOM 2333 O O . GLN A 1 310 ? -3.525 28.125 25.672 1 98.75 310 GLN A O 1
ATOM 2338 N N . VAL A 1 311 ? -2.131 26.531 26.438 1 98.81 311 VAL A N 1
ATOM 2339 C CA . VAL A 1 311 ? -2.287 25.703 25.25 1 98.81 311 VAL A CA 1
ATOM 2340 C C . VAL A 1 311 ? -3.74 25.266 25.109 1 98.81 311 VAL A C 1
ATOM 2342 O O . VAL A 1 311 ? -4.336 25.359 24.031 1 98.81 311 VAL A O 1
ATOM 2345 N N . LEU A 1 312 ? -4.316 24.797 26.203 1 98.38 312 LEU A N 1
ATOM 2346 C CA . LEU A 1 312 ? -5.711 24.375 26.219 1 98.38 312 LEU A CA 1
ATOM 2347 C C . LEU A 1 312 ? -6.633 25.516 25.828 1 98.38 312 LEU A C 1
ATOM 2349 O O . LEU A 1 312 ? -7.574 25.344 25.062 1 98.38 312 LEU A O 1
ATOM 2353 N N . ALA A 1 313 ? -6.371 26.703 26.391 1 98.31 313 ALA A N 1
ATOM 2354 C CA . ALA A 1 313 ? -7.188 27.875 26.094 1 98.31 313 ALA A CA 1
ATOM 2355 C C . ALA A 1 313 ? -7.137 28.219 24.609 1 98.31 313 ALA A C 1
ATOM 2357 O O . ALA A 1 313 ? -8.156 28.578 24.016 1 98.31 313 ALA A O 1
ATOM 2358 N N . LYS A 1 314 ? -5.984 28.156 24.031 1 98.5 314 LYS A N 1
ATOM 2359 C CA . LYS A 1 314 ? -5.812 28.453 22.609 1 98.5 314 LYS A CA 1
ATOM 2360 C C . LYS A 1 314 ? -6.57 27.453 21.75 1 98.5 314 LYS A C 1
ATOM 2362 O O . LYS A 1 314 ? -7.246 27.828 20.797 1 98.5 314 LYS A O 1
ATOM 2367 N N . ILE A 1 315 ? -6.441 26.156 22.047 1 98.5 315 ILE A N 1
ATOM 2368 C CA . ILE A 1 315 ? -7.164 25.109 21.328 1 98.5 315 ILE A CA 1
ATOM 2369 C C . ILE A 1 315 ? -8.664 25.328 21.469 1 98.5 315 ILE A C 1
ATOM 2371 O O . ILE A 1 315 ? -9.406 25.266 20.484 1 98.5 315 ILE A O 1
ATOM 2375 N N . ASN A 1 316 ? -9.125 25.641 22.672 1 98.19 316 ASN A N 1
ATOM 2376 C CA . ASN A 1 316 ? -10.547 25.875 22.906 1 98.19 316 ASN A CA 1
ATOM 2377 C C . ASN A 1 316 ? -11.047 27.109 22.156 1 98.19 316 ASN A C 1
ATOM 2379 O O . ASN A 1 316 ? -12.195 27.141 21.719 1 98.19 316 ASN A O 1
ATOM 2383 N N . ALA A 1 317 ? -10.188 28.141 22.078 1 98.12 317 ALA A N 1
ATOM 2384 C CA . ALA A 1 317 ? -10.562 29.297 21.281 1 98.12 317 ALA A CA 1
ATOM 2385 C C . ALA A 1 317 ? -10.859 28.906 19.828 1 98.12 317 ALA A C 1
ATOM 2387 O O . ALA A 1 317 ? -11.836 29.391 19.234 1 98.12 317 ALA A O 1
ATOM 2388 N N . TYR A 1 318 ? -9.992 28.031 19.25 1 98.25 318 TYR A N 1
ATOM 2389 C CA . TYR A 1 318 ? -10.234 27.547 17.891 1 98.25 318 TYR A CA 1
ATOM 2390 C C . TYR A 1 318 ? -11.5 26.688 17.844 1 98.25 318 TYR A C 1
ATOM 2392 O O . TYR A 1 318 ? -12.258 26.75 16.859 1 98.25 318 TYR A O 1
ATOM 2400 N N . ARG A 1 319 ? -11.727 25.859 18.875 1 98.19 319 ARG A N 1
ATOM 2401 C CA . ARG A 1 319 ? -12.953 25.078 18.938 1 98.19 319 ARG A CA 1
ATOM 2402 C C . ARG A 1 319 ? -14.188 25.969 18.938 1 98.19 319 ARG A C 1
ATOM 2404 O O . ARG A 1 319 ? -15.18 25.656 18.266 1 98.19 319 ARG A O 1
ATOM 2411 N N . ASP A 1 320 ? -14.102 27.062 19.656 1 97.75 320 ASP A N 1
ATOM 2412 C CA . ASP A 1 320 ? -15.227 27.984 19.75 1 97.75 320 ASP A CA 1
ATOM 2413 C C . ASP A 1 320 ? -15.523 28.625 18.391 1 97.75 320 ASP A C 1
ATOM 2415 O O . ASP A 1 320 ? -16.641 29.109 18.156 1 97.75 320 ASP A O 1
ATOM 2419 N N . MET A 1 321 ? -14.539 28.641 17.516 1 97.5 321 MET A N 1
ATOM 2420 C CA . MET A 1 321 ? -14.703 29.172 16.172 1 97.5 321 MET A CA 1
ATOM 2421 C C . MET A 1 321 ? -15.32 28.141 15.234 1 97.5 321 MET A C 1
ATOM 2423 O O . MET A 1 321 ? -15.68 28.453 14.102 1 97.5 321 MET A O 1
ATOM 2427 N N . GLY A 1 322 ? -15.328 26.891 15.656 1 97.19 322 GLY A N 1
ATOM 2428 C CA . GLY A 1 322 ? -15.945 25.859 14.836 1 97.19 322 GLY A CA 1
ATOM 2429 C C . GLY A 1 322 ? -14.961 24.781 14.383 1 97.19 322 GLY A C 1
ATOM 2430 O O . GLY A 1 322 ? -15.32 23.906 13.602 1 97.19 322 GLY A O 1
ATOM 2431 N N . ILE A 1 323 ? -13.758 24.828 14.883 1 98.25 323 ILE A N 1
ATOM 2432 C CA . ILE A 1 323 ? -12.773 23.797 14.539 1 98.25 323 ILE A CA 1
ATOM 2433 C C . ILE A 1 323 ? -13.078 22.516 15.305 1 98.25 323 ILE A C 1
ATOM 2435 O O . ILE A 1 323 ? -13.242 22.531 16.516 1 98.25 323 ILE A O 1
ATOM 2439 N N . GLU A 1 324 ? -13.102 21.391 14.523 1 98 324 GLU A N 1
ATOM 2440 C CA . GLU A 1 324 ? -13.5 20.125 15.117 1 98 324 GLU A CA 1
ATOM 2441 C C . GLU A 1 324 ? -12.352 19.125 15.117 1 98 324 GLU A C 1
ATOM 2443 O O . GLU A 1 324 ? -12.422 18.078 15.781 1 98 324 GLU A O 1
ATOM 2448 N N . ALA A 1 325 ? -11.352 19.375 14.367 1 98.75 325 ALA A N 1
ATOM 2449 C CA . ALA A 1 325 ? -10.219 18.453 14.234 1 98.75 325 ALA A CA 1
ATOM 2450 C C . ALA A 1 325 ? -8.891 19.203 14.336 1 98.75 325 ALA A C 1
ATOM 2452 O O . ALA A 1 325 ? -8.711 20.25 13.703 1 98.75 325 ALA A O 1
ATOM 2453 N N . PHE A 1 326 ? -8.031 18.641 15.141 1 98.88 326 PHE A N 1
ATOM 2454 C CA . PHE A 1 326 ? -6.691 19.203 15.281 1 98.88 326 PHE A CA 1
ATOM 2455 C C . PHE A 1 326 ? -5.637 18.172 14.898 1 98.88 326 PHE A C 1
ATOM 2457 O O . PHE A 1 326 ? -5.688 17.016 15.352 1 98.88 326 PHE A O 1
ATOM 2464 N N . ILE A 1 327 ? -4.754 18.516 14.016 1 98.81 327 ILE A N 1
ATOM 2465 C CA . ILE A 1 327 ? -3.555 17.734 13.734 1 98.81 327 ILE A CA 1
ATOM 2466 C C . ILE A 1 327 ? -2.338 18.422 14.352 1 98.81 327 ILE A C 1
ATOM 2468 O O . ILE A 1 327 ? -1.827 19.406 13.805 1 98.81 327 ILE A O 1
ATOM 2472 N N . LEU A 1 328 ? -1.876 17.875 15.398 1 98.88 328 LEU A N 1
ATOM 2473 C CA . LEU A 1 328 ? -0.81 18.516 16.172 1 98.88 328 LEU A CA 1
ATOM 2474 C C . LEU A 1 328 ? 0.511 17.781 15.969 1 98.88 328 LEU A C 1
ATOM 2476 O O . LEU A 1 328 ? 0.524 16.625 15.547 1 98.88 328 LEU A O 1
ATOM 2480 N N . SER A 1 329 ? 1.589 18.469 16.234 1 98.5 329 SER A N 1
ATOM 2481 C CA . SER A 1 329 ? 2.936 17.906 16.219 1 98.5 329 SER A CA 1
ATOM 2482 C C . SER A 1 329 ? 3.873 18.719 17.109 1 98.5 329 SER A C 1
ATOM 2484 O O . SER A 1 329 ? 3.486 19.766 17.641 1 98.5 329 SER A O 1
ATOM 2486 N N . GLY A 1 330 ? 4.992 18.297 17.312 1 98.12 330 GLY A N 1
ATOM 2487 C CA . GLY A 1 330 ? 6.117 18.922 18 1 98.12 330 GLY A CA 1
ATOM 2488 C C . GLY A 1 330 ? 7.43 18.203 17.75 1 98.12 330 GLY A C 1
ATOM 2489 O O . GLY A 1 330 ? 7.461 17.141 17.125 1 98.12 330 GLY A O 1
ATOM 2490 N N . TYR A 1 331 ? 8.453 18.844 18.266 1 97.88 331 TYR A N 1
ATOM 2491 C CA . TYR A 1 331 ? 9.773 18.281 18 1 97.88 331 TYR A CA 1
ATOM 2492 C C . TYR A 1 331 ? 10.531 18.016 19.281 1 97.88 331 TYR A C 1
ATOM 2494 O O . TYR A 1 331 ? 10.586 18.875 20.172 1 97.88 331 TYR A O 1
ATOM 2502 N N . PRO A 1 332 ? 11.242 16.891 19.422 1 98.06 332 PRO A N 1
ATOM 2503 C CA . PRO A 1 332 ? 11.008 15.711 18.578 1 98.06 332 PRO A CA 1
ATOM 2504 C C . PRO A 1 332 ? 9.594 15.164 18.703 1 98.06 332 PRO A C 1
ATOM 2506 O O . PRO A 1 332 ? 8.984 15.258 19.766 1 98.06 332 PRO A O 1
ATOM 2509 N N . HIS A 1 333 ? 9.078 14.492 17.656 1 98.62 333 HIS A N 1
ATOM 2510 C CA . HIS A 1 333 ? 7.676 14.109 17.562 1 98.62 333 HIS A CA 1
ATOM 2511 C C . HIS A 1 333 ? 7.262 13.25 18.75 1 98.62 333 HIS A C 1
ATOM 2513 O O . HIS A 1 333 ? 6.27 13.547 19.422 1 98.62 333 HIS A O 1
ATOM 2519 N N . ALA A 1 334 ? 8.07 12.211 19.062 1 98.25 334 ALA A N 1
ATOM 2520 C CA . ALA A 1 334 ? 7.699 11.281 20.125 1 98.25 334 ALA A CA 1
ATOM 2521 C C . ALA A 1 334 ? 7.715 11.969 21.484 1 98.25 334 ALA A C 1
ATOM 2523 O O . ALA A 1 334 ? 6.789 11.805 22.281 1 98.25 334 ALA A O 1
ATOM 2524 N N . ALA A 1 335 ? 8.75 12.75 21.781 1 97.56 335 ALA A N 1
ATOM 2525 C CA . ALA A 1 335 ? 8.898 13.414 23.078 1 97.56 335 ALA A CA 1
ATOM 2526 C C . ALA A 1 335 ? 7.789 14.438 23.297 1 97.56 335 ALA A C 1
ATOM 2528 O O . ALA A 1 335 ? 7.215 14.508 24.391 1 97.56 335 ALA A O 1
ATOM 2529 N N . GLU A 1 336 ? 7.508 15.18 22.281 1 98.44 336 GLU A N 1
ATOM 2530 C CA . GLU A 1 336 ? 6.484 16.203 22.422 1 98.44 336 GLU A CA 1
ATOM 2531 C C . GLU A 1 336 ? 5.09 15.586 22.484 1 98.44 336 GLU A C 1
ATOM 2533 O O . GLU A 1 336 ? 4.195 16.125 23.141 1 98.44 336 GLU A O 1
ATOM 2538 N N . ALA A 1 337 ? 4.922 14.461 21.797 1 98.75 337 ALA A N 1
ATOM 2539 C CA . ALA A 1 337 ? 3.658 13.742 21.938 1 98.75 337 ALA A CA 1
ATOM 2540 C C . ALA A 1 337 ? 3.404 13.359 23.391 1 98.75 337 ALA A C 1
ATOM 2542 O O . ALA A 1 337 ? 2.287 13.508 23.891 1 98.75 337 ALA A O 1
ATOM 2543 N N . ASP A 1 338 ? 4.418 12.859 24.016 1 98.38 338 ASP A N 1
ATOM 2544 C CA . ASP A 1 338 ? 4.316 12.453 25.422 1 98.38 338 ASP A CA 1
ATOM 2545 C C . ASP A 1 338 ? 3.951 13.641 26.312 1 98.38 338 ASP A C 1
ATOM 2547 O O . ASP A 1 338 ? 3.084 13.523 27.172 1 98.38 338 ASP A O 1
ATOM 2551 N N . LEU A 1 339 ? 4.617 14.781 26.125 1 98.5 339 LEU A N 1
ATOM 2552 C CA . LEU A 1 339 ? 4.355 15.961 26.938 1 98.5 339 LEU A CA 1
ATOM 2553 C C . LEU A 1 339 ? 2.922 16.453 26.75 1 98.5 339 LEU A C 1
ATOM 2555 O O . LEU A 1 339 ? 2.227 16.734 27.719 1 98.5 339 LEU A O 1
ATOM 2559 N N . PHE A 1 340 ? 2.459 16.531 25.531 1 98.81 340 PHE A N 1
ATOM 2560 C CA . PHE A 1 340 ? 1.096 16.969 25.266 1 98.81 340 PHE A CA 1
ATOM 2561 C C . PHE A 1 340 ? 0.083 16.016 25.891 1 98.81 340 PHE A C 1
ATOM 2563 O O . PHE A 1 340 ? -0.906 16.453 26.484 1 98.81 340 PHE A O 1
ATOM 2570 N N . ALA A 1 341 ? 0.327 14.75 25.656 1 98.69 341 ALA A N 1
ATOM 2571 C CA . ALA A 1 341 ? -0.572 13.719 26.156 1 98.69 341 ALA A CA 1
ATOM 2572 C C . ALA A 1 341 ? -0.713 13.805 27.672 1 98.69 341 ALA A C 1
ATOM 2574 O O . ALA A 1 341 ? -1.794 13.562 28.219 1 98.69 341 ALA A O 1
ATOM 2575 N N . ARG A 1 342 ? 0.345 14.164 28.375 1 97.56 342 ARG A N 1
ATOM 2576 C CA . ARG A 1 342 ? 0.339 14.234 29.844 1 97.56 342 ARG A CA 1
ATOM 2577 C C . ARG A 1 342 ? -0.241 15.555 30.328 1 97.56 342 ARG A C 1
ATOM 2579 O O . ARG A 1 342 ? -1 15.586 31.297 1 97.56 342 ARG A O 1
ATOM 2586 N N . HIS A 1 343 ? 0.071 16.594 29.578 1 96.88 343 HIS A N 1
ATOM 2587 C CA . HIS A 1 343 ? -0.154 17.922 30.141 1 96.88 343 HIS A CA 1
ATOM 2588 C C . HIS A 1 343 ? -1.474 18.516 29.656 1 96.88 343 HIS A C 1
ATOM 2590 O O . HIS A 1 343 ? -2.078 19.328 30.344 1 96.88 343 HIS A O 1
ATOM 2596 N N . VAL A 1 344 ? -1.912 18.125 28.469 1 98.56 344 VAL A N 1
ATOM 2597 C CA . VAL A 1 344 ? -3.012 18.875 27.875 1 98.56 344 VAL A CA 1
ATOM 2598 C C . VAL A 1 344 ? -4.152 17.922 27.516 1 98.56 344 VAL A C 1
ATOM 2600 O O . VAL A 1 344 ? -5.312 18.188 27.844 1 98.56 344 VAL A O 1
ATOM 2603 N N . LEU A 1 345 ? -3.893 16.766 26.938 1 98.62 345 LEU A N 1
ATOM 2604 C CA . LEU A 1 345 ? -4.871 15.875 26.312 1 98.62 345 LEU A CA 1
ATOM 2605 C C . LEU A 1 345 ? -5.922 15.422 27.312 1 98.62 345 LEU A C 1
ATOM 2607 O O . LEU A 1 345 ? -7.109 15.375 27 1 98.62 345 LEU A O 1
ATOM 2611 N N . PRO A 1 346 ? -5.516 15.086 28.594 1 97.62 346 PRO A N 1
ATOM 2612 C CA . PRO A 1 346 ? -6.512 14.602 29.547 1 97.62 346 PRO A CA 1
ATOM 2613 C C . PRO A 1 346 ? -7.574 15.648 29.875 1 97.62 346 PRO A C 1
ATOM 2615 O O . PRO A 1 346 ? -8.625 15.32 30.438 1 97.62 346 PRO A O 1
ATOM 2618 N N . ASN A 1 347 ? -7.277 16.891 29.547 1 97.62 347 ASN A N 1
ATOM 2619 C CA . ASN A 1 347 ? -8.164 17.984 29.922 1 97.62 347 ASN A CA 1
ATOM 2620 C C . ASN A 1 347 ? -8.992 18.469 28.734 1 97.62 347 ASN A C 1
ATOM 2622 O O . ASN A 1 347 ? -9.617 19.531 28.797 1 97.62 347 ASN A O 1
ATOM 2626 N N . ILE A 1 348 ? -8.984 17.812 27.641 1 97.25 348 ILE A N 1
ATOM 2627 C CA . ILE A 1 348 ? -9.758 18.125 26.453 1 97.25 348 ILE A CA 1
ATOM 2628 C C . ILE A 1 348 ? -10.789 17.031 26.203 1 97.25 348 ILE A C 1
ATOM 2630 O O . ILE A 1 348 ? -10.477 15.844 26.281 1 97.25 348 ILE A O 1
ATOM 2634 N N . ASP A 1 349 ? -12.023 17.375 26.031 1 97.44 349 ASP A N 1
ATOM 2635 C CA . ASP A 1 349 ? -13 16.406 25.531 1 97.44 349 ASP A CA 1
ATOM 2636 C C . ASP A 1 349 ? -12.75 16.078 24.062 1 97.44 349 ASP A C 1
ATOM 2638 O O . ASP A 1 349 ? -12.992 16.906 23.188 1 97.44 349 ASP A O 1
ATOM 2642 N N . HIS A 1 350 ? -12.227 14.828 23.844 1 98.06 350 HIS A N 1
ATOM 2643 C CA . HIS A 1 350 ? -11.82 14.508 22.484 1 98.06 350 HIS A CA 1
ATOM 2644 C C . HIS A 1 350 ? -12.289 13.109 22.094 1 98.06 350 HIS A C 1
ATOM 2646 O O . HIS A 1 350 ? -12.477 12.25 22.953 1 98.06 350 HIS A O 1
ATOM 2652 N N . ALA A 1 351 ? -12.547 12.898 20.812 1 97.94 351 ALA A N 1
ATOM 2653 C CA . ALA A 1 351 ? -12.945 11.656 20.172 1 97.94 351 ALA A CA 1
ATOM 2654 C C . ALA A 1 351 ? -12.734 11.727 18.656 1 97.94 351 ALA A C 1
ATOM 2656 O O . ALA A 1 351 ? -12.625 12.812 18.094 1 97.94 351 ALA A O 1
ATOM 2657 N N . PRO A 1 352 ? -12.578 10.547 18.016 1 97.12 352 PRO A N 1
ATOM 2658 C CA . PRO A 1 352 ? -12.523 10.602 16.547 1 97.12 352 PRO A CA 1
ATOM 2659 C C . PRO A 1 352 ? -13.734 11.297 15.938 1 97.12 352 PRO A C 1
ATOM 2661 O O . PRO A 1 352 ? -14.836 11.219 16.484 1 97.12 352 PRO A O 1
ATOM 2664 N N . LEU A 1 353 ? -13.516 11.992 14.844 1 96.56 353 LEU A N 1
ATOM 2665 C CA . LEU A 1 353 ? -14.641 12.594 14.141 1 96.56 353 LEU A CA 1
ATOM 2666 C C . LEU A 1 353 ? -15.594 11.523 13.617 1 96.56 353 LEU A C 1
ATOM 2668 O O . LEU A 1 353 ? -15.148 10.461 13.188 1 96.56 353 LEU A O 1
ATOM 2672 N N . THR A 1 354 ? -16.766 11.789 13.719 1 87.06 354 THR A N 1
ATOM 2673 C CA . THR A 1 354 ? -17.766 10.875 13.172 1 87.06 354 THR A CA 1
ATOM 2674 C C . THR A 1 354 ? -18.312 11.398 11.852 1 87.06 354 THR A C 1
ATOM 2676 O O . THR A 1 354 ? -18.312 12.609 11.609 1 87.06 354 THR A O 1
ATOM 2679 N N . ARG A 1 355 ? -18.828 10.523 10.938 1 82.94 355 ARG A N 1
ATOM 2680 C CA . ARG A 1 355 ? -19.422 10.859 9.648 1 82.94 355 ARG A CA 1
ATOM 2681 C C . ARG A 1 355 ? -20.812 11.453 9.828 1 82.94 355 ARG A C 1
ATOM 2683 O O . ARG A 1 355 ? -21.531 11.086 10.758 1 82.94 355 ARG A O 1
ATOM 2690 N N . MET B 1 1 ? 25.375 -35.438 -10.938 1 51.06 1 MET B N 1
ATOM 2691 C CA . MET B 1 1 ? 25.703 -34.031 -10.742 1 51.06 1 MET B CA 1
ATOM 2692 C C . MET B 1 1 ? 24.75 -33.375 -9.734 1 51.06 1 MET B C 1
ATOM 2694 O O . MET B 1 1 ? 23.547 -33.656 -9.758 1 51.06 1 MET B O 1
ATOM 2698 N N . THR B 1 2 ? 25.188 -32.75 -8.633 1 76.19 2 THR B N 1
ATOM 2699 C CA . THR B 1 2 ? 24.391 -32.219 -7.531 1 76.19 2 THR B CA 1
ATOM 2700 C C . THR B 1 2 ? 23.531 -31.062 -7.996 1 76.19 2 THR B C 1
ATOM 2702 O O . THR B 1 2 ? 24.016 -30.156 -8.672 1 76.19 2 THR B O 1
ATOM 2705 N N . ARG B 1 3 ? 22.062 -31.219 -7.98 1 88.5 3 ARG B N 1
ATOM 2706 C CA . ARG B 1 3 ? 21.141 -30.172 -8.383 1 88.5 3 ARG B CA 1
ATOM 2707 C C . ARG B 1 3 ? 21.312 -28.922 -7.523 1 88.5 3 ARG B C 1
ATOM 2709 O O . ARG B 1 3 ? 21.406 -29.016 -6.297 1 88.5 3 ARG B O 1
ATOM 2716 N N . PRO B 1 4 ? 21.484 -27.828 -8.242 1 91.81 4 PRO B N 1
ATOM 2717 C CA . PRO B 1 4 ? 21.469 -26.609 -7.43 1 91.81 4 PRO B CA 1
ATOM 2718 C C . PRO B 1 4 ? 20.188 -26.438 -6.629 1 91.81 4 PRO B C 1
ATOM 2720 O O . PRO B 1 4 ? 19.156 -27.016 -6.988 1 91.81 4 PRO B O 1
ATOM 2723 N N . ALA B 1 5 ? 20.297 -25.719 -5.578 1 96.94 5 ALA B N 1
ATOM 2724 C CA . ALA B 1 5 ? 19.109 -25.438 -4.777 1 96.94 5 ALA B CA 1
ATOM 2725 C C . ALA B 1 5 ? 18.062 -24.703 -5.594 1 96.94 5 ALA B C 1
ATOM 2727 O O . ALA B 1 5 ? 18.391 -23.844 -6.426 1 96.94 5 ALA B O 1
ATOM 2728 N N . CYS B 1 6 ? 16.828 -25.047 -5.434 1 98.31 6 CYS B N 1
ATOM 2729 C CA . CYS B 1 6 ? 15.711 -24.344 -6.07 1 98.31 6 CYS B CA 1
ATOM 2730 C C . CYS B 1 6 ? 14.883 -23.594 -5.043 1 98.31 6 CYS B C 1
ATOM 2732 O O . CYS B 1 6 ? 15.008 -23.828 -3.84 1 98.31 6 CYS B O 1
ATOM 2734 N N . GLU B 1 7 ? 14.164 -22.625 -5.48 1 98.81 7 GLU B N 1
ATOM 2735 C CA . GLU B 1 7 ? 13.227 -21.922 -4.602 1 98.81 7 GLU B CA 1
ATOM 2736 C C . GLU B 1 7 ? 11.875 -22.625 -4.555 1 98.81 7 GLU B C 1
ATOM 2738 O O . GLU B 1 7 ? 11.312 -22.969 -5.594 1 98.81 7 GLU B O 1
ATOM 2743 N N . ILE B 1 8 ? 11.414 -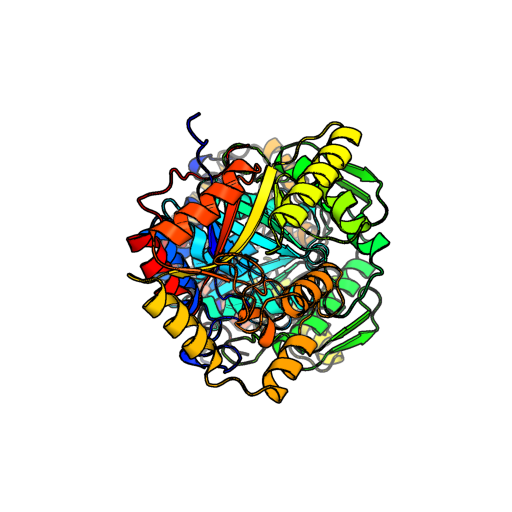22.875 -3.375 1 98.94 8 ILE B N 1
ATOM 2744 C CA . ILE B 1 8 ? 10.086 -23.453 -3.186 1 98.94 8 ILE B CA 1
ATOM 2745 C C . ILE B 1 8 ? 9.18 -22.438 -2.502 1 98.94 8 ILE B C 1
ATOM 2747 O O . ILE B 1 8 ? 9.344 -22.141 -1.314 1 98.94 8 ILE B O 1
ATOM 2751 N N . SER B 1 9 ? 8.273 -21.906 -3.277 1 98.94 9 SER B N 1
ATOM 2752 C CA . SER B 1 9 ? 7.285 -20.953 -2.795 1 98.94 9 SER B CA 1
ATOM 2753 C C . SER B 1 9 ? 5.926 -21.609 -2.602 1 98.94 9 SER B C 1
ATOM 2755 O O . SER B 1 9 ? 5.625 -22.625 -3.236 1 98.94 9 SER B O 1
ATOM 2757 N N . TRP B 1 10 ? 5.145 -21.047 -1.701 1 98.88 10 TRP B N 1
ATOM 2758 C CA . TRP B 1 10 ? 3.738 -21.406 -1.585 1 98.88 10 TRP B CA 1
ATOM 2759 C C . TRP B 1 10 ? 2.84 -20.328 -2.16 1 98.88 10 TRP B C 1
ATOM 2761 O O . TRP B 1 10 ? 3.293 -19.484 -2.953 1 98.88 10 TRP B O 1
ATOM 2771 N N . PHE B 1 11 ? 1.603 -20.391 -1.92 1 98.62 11 PHE B N 1
ATOM 2772 C CA . PHE B 1 11 ? 0.609 -19.5 -2.516 1 98.62 11 PHE B CA 1
ATOM 2773 C C . PHE B 1 11 ? -0.437 -19.094 -1.487 1 98.62 11 PHE B C 1
ATOM 2775 O O . PHE B 1 11 ? -0.938 -19.922 -0.735 1 98.62 11 PHE B O 1
ATOM 2782 N N . SER B 1 12 ? -0.717 -17.812 -1.445 1 98.38 12 SER B N 1
ATOM 2783 C CA . SER B 1 12 ? -1.731 -17.312 -0.52 1 98.38 12 SER B CA 1
ATOM 2784 C C . SER B 1 12 ? -3.072 -17.125 -1.22 1 98.38 12 SER B C 1
ATOM 2786 O O . SER B 1 12 ? -3.137 -17.078 -2.451 1 98.38 12 SER B O 1
ATOM 2788 N N . ALA B 1 13 ? -4.141 -16.984 -0.446 1 97.94 13 ALA B N 1
ATOM 2789 C CA . ALA B 1 13 ? -5.512 -17.016 -0.946 1 97.94 13 ALA B CA 1
ATOM 2790 C C . ALA B 1 13 ? -6.09 -15.602 -1.05 1 97.94 13 ALA B C 1
ATOM 2792 O O . ALA B 1 13 ? -7.258 -15.375 -0.73 1 97.94 13 ALA B O 1
ATOM 2793 N N . LEU B 1 14 ? -5.34 -14.641 -1.526 1 98.12 14 LEU B N 1
ATOM 2794 C CA . LEU B 1 14 ? -5.766 -13.242 -1.484 1 98.12 14 LEU B CA 1
ATOM 2795 C C . LEU B 1 14 ? -6.906 -12.992 -2.463 1 98.12 14 LEU B C 1
ATOM 2797 O O . LEU B 1 14 ? -7.602 -11.977 -2.369 1 98.12 14 LEU B O 1
ATOM 2801 N N . CYS B 1 15 ? -7.137 -13.883 -3.447 1 95.62 15 CYS B N 1
ATOM 2802 C CA . CYS B 1 15 ? -8.117 -13.648 -4.504 1 95.62 15 CYS B CA 1
ATOM 2803 C C . CYS B 1 15 ? -9.297 -14.594 -4.371 1 95.62 15 CYS B C 1
ATOM 2805 O O . CYS B 1 15 ? -9.828 -15.078 -5.375 1 95.62 15 CYS B O 1
ATOM 2807 N N . ASP B 1 16 ? -9.711 -14.914 -3.188 1 94.25 16 ASP B N 1
ATOM 2808 C CA . ASP B 1 16 ? -10.859 -15.773 -2.912 1 94.25 16 ASP B CA 1
ATOM 2809 C C . ASP B 1 16 ? -10.734 -17.109 -3.643 1 94.25 16 ASP B C 1
ATOM 2811 O O . ASP B 1 16 ? -11.688 -17.562 -4.289 1 94.25 16 ASP B O 1
ATOM 2815 N N . ASP B 1 17 ? -9.562 -17.719 -3.469 1 93.5 17 ASP B N 1
ATOM 2816 C CA . ASP B 1 17 ? -9.289 -18.875 -4.316 1 93.5 17 ASP B CA 1
ATOM 2817 C C . ASP B 1 17 ? -8.906 -20.094 -3.479 1 93.5 17 ASP B C 1
ATOM 2819 O O . ASP B 1 17 ? -8.133 -20.938 -3.926 1 93.5 17 ASP B O 1
ATOM 2823 N N . ASP B 1 18 ? -9.336 -20.141 -2.223 1 96.81 18 ASP B N 1
ATOM 2824 C CA . ASP B 1 18 ? -9.133 -21.328 -1.381 1 96.81 18 ASP B CA 1
ATOM 2825 C C . ASP B 1 18 ? -10.43 -22.125 -1.236 1 96.81 18 ASP B C 1
ATOM 2827 O O . ASP B 1 1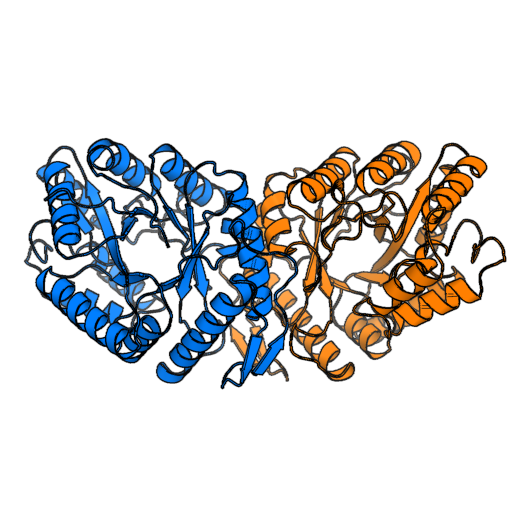8 ? -11.523 -21.547 -1.215 1 96.81 18 ASP B O 1
ATOM 2831 N N . TYR B 1 19 ? -10.25 -23.469 -1.22 1 96.38 19 TYR B N 1
ATOM 2832 C CA . TYR B 1 19 ? -11.414 -24.344 -1.229 1 96.38 19 TYR B CA 1
ATOM 2833 C C . TYR B 1 19 ? -11.156 -25.609 -0.411 1 96.38 19 TYR B C 1
ATOM 2835 O O . TYR B 1 19 ? -10.031 -26.109 -0.386 1 96.38 19 TYR B O 1
ATOM 2843 N N . GLU B 1 20 ? -12.234 -26.062 0.226 1 97.38 20 GLU B N 1
ATOM 2844 C CA . GLU B 1 20 ? -12.234 -27.453 0.687 1 97.38 20 GLU B CA 1
ATOM 2845 C C . GLU B 1 20 ? -12.578 -28.406 -0.449 1 97.38 20 GLU B C 1
ATOM 2847 O O . GLU B 1 20 ? -11.938 -29.453 -0.607 1 97.38 20 GLU B O 1
ATOM 2852 N N . PHE B 1 21 ? -13.633 -28.062 -1.161 1 96.5 21 PHE B N 1
ATOM 2853 C CA . PHE B 1 21 ? -14.039 -28.703 -2.408 1 96.5 21 PHE B CA 1
ATOM 2854 C C . PHE B 1 21 ? -13.984 -27.719 -3.564 1 96.5 21 PHE B C 1
ATOM 2856 O O . PHE B 1 21 ? -14.648 -26.672 -3.527 1 96.5 21 PHE B O 1
ATOM 2863 N N . LEU B 1 22 ? -13.227 -28.078 -4.516 1 94.12 22 LEU B N 1
ATOM 2864 C CA . LEU B 1 22 ? -12.969 -27.141 -5.602 1 94.12 22 LEU B CA 1
ATOM 2865 C C . LEU B 1 22 ? -14.273 -26.672 -6.23 1 94.12 22 LEU B C 1
ATOM 2867 O O . LEU B 1 22 ? -15.148 -27.469 -6.543 1 94.12 22 LEU B O 1
ATOM 2871 N N . GLY B 1 23 ? -14.391 -25.359 -6.367 1 89.12 23 GLY B N 1
ATOM 2872 C CA . GLY B 1 23 ? -15.555 -24.75 -7 1 89.12 23 GLY B CA 1
ATOM 2873 C C . GLY B 1 23 ? -16.688 -24.484 -6.031 1 89.12 23 GLY B C 1
ATOM 2874 O O . GLY B 1 23 ? -17.719 -23.906 -6.406 1 89.12 23 GLY B O 1
ATOM 2875 N N . VAL B 1 24 ? -16.547 -24.906 -4.832 1 92.81 24 VAL B N 1
ATOM 2876 C CA . VAL B 1 24 ? -17.594 -24.703 -3.82 1 92.81 24 VAL B CA 1
ATOM 2877 C C . VAL B 1 24 ? -17.125 -23.641 -2.82 1 92.81 24 VAL B C 1
ATOM 2879 O O . VAL B 1 24 ? -16.312 -23.922 -1.943 1 92.81 24 VAL B O 1
ATOM 2882 N N . PRO B 1 25 ? -17.719 -22.562 -2.938 1 90.5 25 PRO B N 1
ATOM 2883 C CA . PRO B 1 25 ? -17.297 -21.5 -2.02 1 90.5 25 PRO B CA 1
ATOM 2884 C C . PRO B 1 25 ? -17.531 -21.875 -0.553 1 90.5 25 PRO B C 1
ATOM 2886 O O . PRO B 1 25 ? -18.516 -22.516 -0.221 1 90.5 25 PRO B O 1
ATOM 2889 N N . ASP B 1 26 ? -16.625 -21.531 0.271 1 94.31 26 ASP B N 1
ATOM 2890 C CA . ASP B 1 26 ? -16.656 -21.672 1.723 1 94.31 26 ASP B CA 1
ATOM 2891 C C . ASP B 1 26 ? -16.359 -20.344 2.418 1 94.31 26 ASP B C 1
ATOM 2893 O O . ASP B 1 26 ? -15.281 -19.781 2.25 1 94.31 26 ASP B O 1
ATOM 2897 N N . ALA B 1 27 ? -17.281 -19.906 3.256 1 94.88 27 ALA B N 1
ATOM 2898 C CA . ALA B 1 27 ? -17.156 -18.625 3.93 1 94.88 27 ALA B CA 1
ATOM 2899 C C . ALA B 1 27 ? -15.914 -18.578 4.812 1 94.88 27 ALA B C 1
ATOM 2901 O O . ALA B 1 27 ? -15.281 -17.531 4.957 1 94.88 27 ALA B O 1
ATOM 2902 N N . LYS B 1 28 ? -15.531 -19.641 5.352 1 95.38 28 LYS B N 1
ATOM 2903 C CA . LYS B 1 28 ? -14.391 -19.703 6.266 1 95.38 28 LYS B CA 1
ATOM 2904 C C . LYS B 1 28 ? -13.07 -19.594 5.508 1 95.38 28 LYS B C 1
ATOM 2906 O O . LYS B 1 28 ? -12.023 -19.344 6.109 1 95.38 28 LYS B O 1
ATOM 2911 N N . LEU B 1 29 ? -13.117 -19.797 4.168 1 97.44 29 LEU B N 1
ATOM 2912 C CA . LEU B 1 29 ? -11.898 -19.797 3.371 1 97.44 29 LEU B CA 1
ATOM 2913 C C . LEU B 1 29 ? -11.852 -18.578 2.455 1 97.44 29 LEU B C 1
ATOM 2915 O O . LEU B 1 29 ? -10.961 -18.469 1.608 1 97.44 29 LEU B O 1
ATOM 2919 N N . LYS B 1 30 ? -12.82 -17.719 2.652 1 96.62 30 LYS B N 1
ATOM 2920 C CA . LYS B 1 30 ? -12.828 -16.469 1.905 1 96.62 30 LYS B CA 1
ATOM 2921 C C . LYS B 1 30 ? -11.633 -15.594 2.279 1 96.62 30 LYS B C 1
ATOM 2923 O O . LYS B 1 30 ? -11.219 -15.562 3.439 1 96.62 30 LYS B O 1
ATOM 2928 N N . SER B 1 31 ? -11.125 -14.859 1.323 1 97.56 31 SER B N 1
ATOM 2929 C CA . SER B 1 31 ? -9.969 -14 1.538 1 97.56 31 SER B CA 1
ATOM 2930 C C . SER B 1 31 ? -10.242 -12.969 2.623 1 97.56 31 SER B C 1
ATOM 2932 O O . SER B 1 31 ? -11.258 -12.273 2.584 1 97.56 31 SER B O 1
ATOM 2934 N N . SER B 1 32 ? -9.484 -12.883 3.58 1 97.31 32 SER B N 1
ATOM 2935 C CA . SER B 1 32 ? -9.445 -11.93 4.684 1 97.31 32 SER B CA 1
ATOM 2936 C C . SER B 1 32 ? -8.039 -11.797 5.258 1 97.31 32 SER B C 1
ATOM 2938 O O . SER B 1 32 ? -7.148 -12.578 4.91 1 97.31 32 SER B O 1
ATOM 2940 N N . TRP B 1 33 ? -7.863 -10.758 6 1 98 33 TRP B N 1
ATOM 2941 C CA . TRP B 1 33 ? -6.582 -10.609 6.684 1 98 33 TRP B CA 1
ATOM 2942 C C . TRP B 1 33 ? -6.238 -11.859 7.477 1 98 33 TRP B C 1
ATOM 2944 O O . TRP B 1 33 ? -5.148 -12.414 7.328 1 98 33 TRP B O 1
ATOM 2954 N N . GLU B 1 34 ? -7.188 -12.344 8.289 1 97.75 34 GLU B N 1
ATOM 2955 C CA . GLU B 1 34 ? -6.938 -13.461 9.203 1 97.75 34 GLU B CA 1
ATOM 2956 C C . GLU B 1 34 ? -6.637 -14.742 8.43 1 97.75 34 GLU B C 1
ATOM 2958 O O . GLU B 1 34 ? -5.668 -15.438 8.734 1 97.75 34 GLU B O 1
ATOM 2963 N N . HIS B 1 35 ? -7.438 -14.992 7.438 1 98.5 35 HIS B N 1
ATOM 2964 C CA . HIS B 1 35 ? -7.273 -16.219 6.672 1 98.5 35 HIS B CA 1
ATOM 2965 C C . HIS B 1 35 ? -5.945 -16.234 5.926 1 98.5 35 HIS B C 1
ATOM 2967 O O . HIS B 1 35 ? -5.18 -17.188 6.027 1 98.5 35 HIS B O 1
ATOM 2973 N N . CYS B 1 36 ? -5.637 -15.164 5.25 1 98.81 36 CYS B N 1
ATOM 2974 C CA . CYS B 1 36 ? -4.426 -15.102 4.441 1 98.81 36 CYS B CA 1
ATOM 2975 C C . CYS B 1 36 ? -3.186 -15.008 5.32 1 98.81 36 CYS B C 1
ATOM 2977 O O . CYS B 1 36 ? -2.145 -15.586 5 1 98.81 36 CYS B O 1
ATOM 2979 N N . ARG B 1 37 ? -3.285 -14.234 6.434 1 98.56 37 ARG B N 1
ATOM 2980 C CA . ARG B 1 37 ? -2.201 -14.195 7.41 1 98.56 37 ARG B CA 1
ATOM 2981 C C . ARG B 1 37 ? -1.842 -15.602 7.887 1 98.56 37 ARG B C 1
ATOM 2983 O O . ARG B 1 37 ? -0.667 -15.969 7.918 1 98.56 37 ARG B O 1
ATOM 2990 N N . ASP B 1 38 ? -2.85 -16.406 8.234 1 98.38 38 ASP B N 1
ATOM 2991 C CA . ASP B 1 38 ? -2.623 -17.75 8.773 1 98.38 38 ASP B CA 1
ATOM 2992 C C . ASP B 1 38 ? -1.938 -18.641 7.742 1 98.38 38 ASP B C 1
ATOM 2994 O O . ASP B 1 38 ? -1.062 -19.438 8.086 1 98.38 38 ASP B O 1
ATOM 2998 N N . ILE B 1 39 ? -2.326 -18.5 6.477 1 98.88 39 ILE B N 1
ATOM 2999 C CA . ILE B 1 39 ? -1.684 -19.266 5.41 1 98.88 39 ILE B CA 1
ATOM 3000 C C . ILE B 1 39 ? -0.209 -18.875 5.316 1 98.88 39 ILE B C 1
ATOM 3002 O O . ILE B 1 39 ? 0.664 -19.75 5.246 1 98.88 39 ILE B O 1
ATOM 3006 N N . VAL B 1 40 ? 0.093 -17.594 5.344 1 98.94 40 VAL B N 1
ATOM 3007 C CA . VAL B 1 40 ? 1.458 -17.094 5.211 1 98.94 40 VAL B CA 1
ATOM 3008 C C . VAL B 1 40 ? 2.295 -17.547 6.402 1 98.94 40 VAL B C 1
ATOM 3010 O O . VAL B 1 40 ? 3.422 -18.016 6.234 1 98.94 40 VAL B O 1
ATOM 3013 N N . MET B 1 41 ? 1.727 -17.422 7.598 1 98.44 41 MET B N 1
ATOM 3014 C CA . MET B 1 41 ? 2.453 -17.812 8.805 1 98.44 41 MET B CA 1
ATOM 3015 C C . MET B 1 41 ? 2.711 -19.328 8.82 1 98.44 41 MET B C 1
ATOM 3017 O O . MET B 1 41 ? 3.771 -19.766 9.258 1 98.44 41 MET B O 1
ATOM 3021 N N . GLN B 1 42 ? 1.715 -20.094 8.352 1 98.12 42 GLN B N 1
ATOM 3022 C CA . GLN B 1 42 ? 1.896 -21.531 8.227 1 98.12 42 GLN B CA 1
ATOM 3023 C C . GLN B 1 42 ? 3.035 -21.875 7.27 1 98.12 42 GLN B C 1
ATOM 3025 O O . GLN B 1 42 ? 3.846 -22.75 7.547 1 98.12 42 GLN B O 1
ATOM 3030 N N . ALA B 1 43 ? 3.053 -21.203 6.137 1 98.81 43 ALA B N 1
ATOM 3031 C CA . ALA B 1 43 ? 4.105 -21.422 5.152 1 98.81 43 ALA B CA 1
ATOM 3032 C C . ALA B 1 43 ? 5.473 -21.062 5.719 1 98.81 43 ALA B C 1
ATOM 3034 O O . ALA B 1 43 ? 6.457 -21.766 5.48 1 98.81 43 ALA B O 1
ATOM 3035 N N . GLU B 1 44 ? 5.562 -19.922 6.438 1 98.56 44 GLU B N 1
ATOM 3036 C CA . GLU B 1 44 ? 6.816 -19.531 7.074 1 98.56 44 GLU B CA 1
ATOM 3037 C C . GLU B 1 44 ? 7.305 -20.625 8.031 1 98.56 44 GLU B C 1
ATOM 3039 O O . GLU B 1 44 ? 8.477 -21.016 7.992 1 98.56 44 GLU B O 1
ATOM 3044 N N . THR B 1 45 ? 6.387 -21.094 8.906 1 98.06 45 THR B N 1
ATOM 3045 C CA . THR B 1 45 ? 6.711 -22.125 9.883 1 98.06 45 THR B CA 1
ATOM 3046 C C . THR B 1 45 ? 7.113 -23.422 9.18 1 98.06 45 THR B C 1
ATOM 3048 O O . THR B 1 45 ? 7.996 -24.141 9.656 1 98.06 45 THR B O 1
ATOM 3051 N N . GLY B 1 46 ? 6.461 -23.688 8.055 1 98.56 46 GLY B N 1
ATOM 3052 C CA . GLY B 1 46 ? 6.711 -24.906 7.297 1 98.56 46 GLY B CA 1
ATOM 3053 C C . GLY B 1 46 ? 8.047 -24.891 6.574 1 98.56 46 GLY B C 1
ATOM 3054 O O . GLY B 1 46 ? 8.5 -25.938 6.086 1 98.56 46 GLY B O 1
ATOM 3055 N N . GLY B 1 47 ? 8.625 -23.688 6.418 1 98.69 47 GLY B N 1
ATOM 3056 C CA . GLY B 1 47 ? 9.977 -23.625 5.883 1 98.69 47 GLY B CA 1
ATOM 3057 C C . GLY B 1 47 ? 10.016 -23.234 4.414 1 98.69 47 GLY B C 1
ATOM 3058 O O . GLY B 1 47 ? 11.062 -23.344 3.77 1 98.69 47 GLY B O 1
ATOM 3059 N N . PHE B 1 48 ? 8.953 -22.812 3.855 1 98.94 48 PHE B N 1
ATOM 3060 C CA . PHE B 1 48 ? 8.945 -22.359 2.471 1 98.94 48 PHE B CA 1
ATOM 3061 C C . PHE B 1 48 ? 9.852 -21.156 2.293 1 98.94 48 PHE B C 1
ATOM 3063 O O . PHE B 1 48 ? 10.094 -20.406 3.244 1 98.94 48 PHE B O 1
ATOM 3070 N N . ASP B 1 49 ? 10.391 -20.938 1.116 1 98.88 49 ASP B N 1
ATOM 3071 C CA . ASP B 1 49 ? 11.344 -19.875 0.83 1 98.88 49 ASP B CA 1
ATOM 3072 C C . ASP B 1 49 ? 10.625 -18.562 0.52 1 98.88 49 ASP B C 1
ATOM 3074 O O . ASP B 1 49 ? 11.172 -17.484 0.743 1 98.88 49 ASP B O 1
ATOM 3078 N N . ASN B 1 50 ? 9.469 -18.656 -0.035 1 98.88 50 ASN B N 1
ATOM 3079 C CA . ASN B 1 50 ? 8.703 -17.547 -0.605 1 98.88 50 ASN B CA 1
ATOM 3080 C C . ASN B 1 50 ? 7.207 -17.844 -0.628 1 98.88 50 ASN B C 1
ATOM 3082 O O . ASN B 1 50 ? 6.797 -18.984 -0.344 1 98.88 50 ASN B O 1
ATOM 3086 N N . ILE B 1 51 ? 6.391 -16.906 -0.873 1 98.94 51 ILE B N 1
ATOM 3087 C CA . ILE B 1 51 ? 4.961 -17.141 -1.037 1 98.94 51 ILE B CA 1
ATOM 3088 C C . ILE B 1 51 ? 4.371 -16.109 -1.982 1 98.94 51 ILE B C 1
ATOM 3090 O O . ILE B 1 51 ? 4.598 -14.906 -1.812 1 98.94 51 ILE B O 1
ATOM 3094 N N . LEU B 1 52 ? 3.66 -16.562 -2.98 1 98.88 52 LEU B N 1
ATOM 3095 C CA . LEU B 1 52 ? 3.016 -15.664 -3.926 1 98.88 52 LEU B CA 1
ATOM 3096 C C . LEU B 1 52 ? 1.753 -15.055 -3.324 1 98.88 52 LEU B C 1
ATOM 3098 O O . LEU B 1 52 ? 0.883 -15.781 -2.836 1 98.88 52 LEU B O 1
ATOM 3102 N N . LEU B 1 53 ? 1.707 -13.789 -3.332 1 98.88 53 LEU B N 1
ATOM 3103 C CA . LEU B 1 53 ? 0.518 -13.008 -3.014 1 98.88 53 LEU B CA 1
ATOM 3104 C C . LEU B 1 53 ? -0.173 -12.523 -4.285 1 98.88 53 LEU B C 1
ATOM 3106 O O . LEU B 1 53 ? 0.238 -11.531 -4.879 1 98.88 53 LEU B O 1
ATOM 3110 N N . PRO B 1 54 ? -1.193 -13.281 -4.691 1 97.69 54 PRO B N 1
ATOM 3111 C CA . PRO B 1 54 ? -1.826 -12.945 -5.969 1 97.69 54 PRO B CA 1
ATOM 3112 C C . PRO B 1 54 ? -2.648 -11.656 -5.898 1 97.69 54 PRO B C 1
ATOM 3114 O O . PRO B 1 54 ? -2.877 -11.125 -4.809 1 97.69 54 PRO B O 1
ATOM 3117 N N . SER B 1 55 ? -3.041 -11.156 -7.039 1 96.75 55 SER B N 1
ATOM 3118 C CA . SER B 1 55 ? -3.807 -9.914 -7.098 1 96.75 55 SER B CA 1
ATOM 3119 C C . SER B 1 55 ? -4.906 -9.992 -8.148 1 96.75 55 SER B C 1
ATOM 3121 O O . SER B 1 55 ? -4.715 -10.586 -9.211 1 96.75 55 SER B O 1
ATOM 3123 N N . GLY B 1 56 ? -5.977 -9.367 -7.832 1 93.56 56 GLY B N 1
ATOM 3124 C CA . GLY B 1 56 ? -7.121 -9.172 -8.711 1 93.56 56 GLY B CA 1
ATOM 3125 C C . GLY B 1 56 ? -8.117 -8.156 -8.18 1 93.56 56 GLY B C 1
ATOM 3126 O O . GLY B 1 56 ? -8.383 -8.109 -6.977 1 93.56 56 GLY B O 1
ATOM 3127 N N . TYR B 1 57 ? -8.695 -7.41 -9.039 1 94.06 57 TYR B N 1
ATOM 3128 C CA . TYR B 1 57 ? -9.586 -6.328 -8.641 1 94.06 57 TYR B CA 1
ATOM 3129 C C . TYR B 1 57 ? -10.906 -6.871 -8.117 1 94.06 57 TYR B C 1
ATOM 3131 O O . TYR B 1 57 ? -11.398 -6.434 -7.074 1 94.06 57 TYR B O 1
ATOM 3139 N N . GLN B 1 58 ? -11.414 -7.82 -8.766 1 91 58 GLN B N 1
ATOM 3140 C CA . GLN B 1 58 ? -12.797 -8.242 -8.531 1 91 58 GLN B CA 1
ATOM 3141 C C . GLN B 1 58 ? -12.891 -9.125 -7.293 1 91 58 GLN B C 1
ATOM 3143 O O . GLN B 1 58 ? -13.969 -9.258 -6.707 1 91 58 GLN B O 1
ATOM 3148 N N . LEU B 1 59 ? -11.703 -9.719 -6.961 1 89.5 59 LEU B N 1
ATOM 3149 C CA . LEU B 1 59 ? -11.797 -10.695 -5.875 1 89.5 59 LEU B CA 1
ATOM 3150 C C . LEU B 1 59 ? -10.758 -10.406 -4.793 1 89.5 59 LEU B C 1
ATOM 3152 O O . LEU B 1 59 ? -9.641 -9.984 -5.098 1 89.5 59 LEU B O 1
ATOM 3156 N N . GLY B 1 60 ? -11.234 -10.68 -3.566 1 95.25 60 GLY B N 1
ATOM 3157 C CA . GLY B 1 60 ? -10.32 -10.789 -2.441 1 95.25 60 GLY B CA 1
ATOM 3158 C C . GLY B 1 60 ? -9.891 -9.438 -1.89 1 95.25 60 GLY B C 1
ATOM 3159 O O . GLY B 1 60 ? -10.695 -8.508 -1.816 1 95.25 60 GLY B O 1
ATOM 3160 N N . ILE B 1 61 ? -8.664 -9.367 -1.272 1 98.19 61 ILE B N 1
ATOM 3161 C CA . ILE B 1 61 ? -8.148 -8.18 -0.59 1 98.19 61 ILE B CA 1
ATOM 3162 C C . ILE B 1 61 ? -6.938 -7.641 -1.344 1 98.19 61 ILE B C 1
ATOM 3164 O O . ILE B 1 61 ? -6.41 -8.297 -2.242 1 98.19 61 ILE B O 1
ATOM 3168 N N . ASP B 1 62 ? -6.566 -6.457 -1.091 1 98.62 62 ASP B N 1
ATOM 3169 C CA . ASP B 1 62 ? -5.488 -5.785 -1.812 1 98.62 62 ASP B CA 1
ATOM 3170 C C . ASP B 1 62 ? -4.133 -6.398 -1.473 1 98.62 62 ASP B C 1
ATOM 3172 O O . ASP B 1 62 ? -3.789 -6.543 -0.298 1 98.62 62 ASP B O 1
ATOM 3176 N N . THR B 1 63 ? -3.389 -6.668 -2.436 1 98.69 63 THR B N 1
ATOM 3177 C CA . THR B 1 63 ? -2.131 -7.398 -2.324 1 98.69 63 THR B CA 1
ATOM 3178 C C . THR B 1 63 ? -1.056 -6.527 -1.68 1 98.69 63 THR B C 1
ATOM 3180 O O . THR B 1 63 ? -0.34 -6.98 -0.783 1 98.69 63 THR B O 1
ATOM 3183 N N . THR B 1 64 ? -0.936 -5.293 -2.135 1 98.69 64 THR B N 1
ATOM 3184 C CA . THR B 1 64 ? 0.102 -4.402 -1.632 1 98.69 64 THR B CA 1
ATOM 3185 C C . THR B 1 64 ? -0.118 -4.094 -0.154 1 98.69 64 THR B C 1
ATOM 3187 O O . THR B 1 64 ? 0.825 -4.129 0.64 1 98.69 64 THR B O 1
ATOM 3190 N N . ALA B 1 65 ? -1.383 -3.781 0.192 1 98.88 65 ALA B N 1
ATOM 3191 C CA . ALA B 1 65 ? -1.722 -3.559 1.595 1 98.88 65 ALA B CA 1
ATOM 3192 C C . ALA B 1 65 ? -1.396 -4.785 2.439 1 98.88 65 ALA B C 1
ATOM 3194 O O . ALA B 1 65 ? -0.805 -4.668 3.516 1 98.88 65 ALA B O 1
ATOM 3195 N N . PHE B 1 66 ? -1.73 -5.969 1.97 1 98.94 66 PHE B N 1
ATOM 3196 C CA . PHE B 1 66 ? -1.476 -7.203 2.701 1 98.94 66 PHE B CA 1
ATOM 3197 C C . PHE B 1 66 ? 0.022 -7.449 2.844 1 98.94 66 PHE B C 1
ATOM 3199 O O . PHE B 1 66 ? 0.504 -7.754 3.936 1 98.94 66 PHE B O 1
ATOM 3206 N N . ALA B 1 67 ? 0.736 -7.336 1.713 1 98.94 67 ALA B N 1
ATOM 3207 C CA . ALA B 1 67 ? 2.182 -7.543 1.736 1 98.94 67 ALA B CA 1
ATOM 3208 C C . ALA B 1 67 ? 2.85 -6.637 2.766 1 98.94 67 ALA B C 1
ATOM 3210 O O . ALA B 1 67 ? 3.721 -7.078 3.52 1 98.94 67 ALA B O 1
ATOM 3211 N N . SER B 1 68 ? 2.438 -5.387 2.793 1 98.94 68 SER B N 1
ATOM 3212 C CA . SER B 1 68 ? 2.994 -4.422 3.736 1 98.94 68 SER B CA 1
ATOM 3213 C C . SER B 1 68 ? 2.688 -4.82 5.176 1 98.94 68 SER B C 1
ATOM 3215 O O . SER B 1 68 ? 3.555 -4.727 6.047 1 98.94 68 SER B O 1
ATOM 3217 N N . ALA B 1 69 ? 1.468 -5.27 5.422 1 98.94 69 ALA B N 1
ATOM 3218 C CA . ALA B 1 69 ? 1.008 -5.586 6.77 1 98.94 69 ALA B CA 1
ATOM 3219 C C . ALA B 1 69 ? 1.72 -6.82 7.316 1 98.94 69 ALA B C 1
ATOM 3221 O O . ALA B 1 69 ? 2.061 -6.875 8.5 1 98.94 69 ALA B O 1
ATOM 3222 N N . ILE B 1 70 ? 1.981 -7.809 6.469 1 98.94 70 ILE B N 1
ATOM 3223 C CA . ILE B 1 70 ? 2.5 -9.094 6.934 1 98.94 70 ILE B CA 1
ATOM 3224 C C . ILE B 1 70 ? 4.023 -9.023 7.031 1 98.94 70 ILE B C 1
ATOM 3226 O O . ILE B 1 70 ? 4.641 -9.812 7.758 1 98.94 70 ILE B O 1
ATOM 3230 N N . ALA B 1 71 ? 4.652 -8.109 6.32 1 98.88 71 ALA B N 1
ATOM 3231 C CA . ALA B 1 71 ? 6.102 -8.047 6.148 1 98.88 71 ALA B CA 1
ATOM 3232 C C . ALA B 1 71 ? 6.809 -7.977 7.5 1 98.88 71 ALA B C 1
ATOM 3234 O O . ALA B 1 71 ? 7.707 -8.773 7.781 1 98.88 71 ALA B O 1
ATOM 3235 N N . PRO B 1 72 ? 6.348 -7.059 8.438 1 98.19 72 PRO B N 1
ATOM 3236 C CA . PRO B 1 72 ? 7.09 -6.957 9.695 1 98.19 72 PRO B CA 1
ATOM 3237 C C . PRO B 1 72 ? 6.898 -8.18 10.594 1 98.19 72 PRO B C 1
ATOM 3239 O O . PRO B 1 72 ? 7.617 -8.344 11.578 1 98.19 72 PRO B O 1
ATOM 3242 N N . MET B 1 73 ? 6 -9.062 10.227 1 98.12 73 MET B N 1
ATOM 3243 C CA . MET B 1 73 ? 5.711 -10.234 11.047 1 98.12 73 MET B CA 1
ATOM 3244 C C . MET B 1 73 ? 6.594 -11.414 10.641 1 98.12 73 MET B C 1
ATOM 3246 O O . MET B 1 73 ? 6.695 -12.398 11.375 1 98.12 73 MET B O 1
ATOM 3250 N N . LEU B 1 74 ? 7.176 -11.336 9.492 1 98.69 74 LEU B N 1
ATOM 3251 C CA . LEU B 1 74 ? 7.957 -12.453 8.961 1 98.69 74 LEU B CA 1
ATOM 3252 C C . LEU B 1 74 ? 9.422 -12.336 9.375 1 98.69 74 LEU B C 1
ATOM 3254 O O . LEU B 1 74 ? 9.953 -11.234 9.492 1 98.69 74 LEU B O 1
ATOM 3258 N N . ARG B 1 75 ? 10.055 -13.477 9.523 1 97.62 75 ARG B N 1
ATOM 3259 C CA . ARG B 1 75 ? 11.438 -13.492 9.992 1 97.62 75 ARG B CA 1
ATOM 3260 C C . ARG B 1 75 ? 12.375 -14.047 8.922 1 97.62 75 ARG B C 1
ATOM 3262 O O . ARG B 1 75 ? 13.578 -13.766 8.945 1 97.62 75 ARG B O 1
ATOM 3269 N N . ARG B 1 76 ? 11.836 -14.812 8 1 98.06 76 ARG B N 1
ATOM 3270 C CA . ARG B 1 76 ? 12.734 -15.547 7.113 1 98.06 76 ARG B CA 1
ATOM 3271 C C . ARG B 1 76 ? 12.188 -15.578 5.691 1 98.06 76 ARG B C 1
ATOM 3273 O O . ARG B 1 76 ? 12.938 -15.414 4.727 1 98.06 76 ARG B O 1
ATOM 3280 N N . MET B 1 77 ? 10.883 -15.914 5.5 1 98.81 77 MET B N 1
ATOM 3281 C CA . MET B 1 77 ? 10.273 -16.188 4.203 1 98.81 77 MET B CA 1
ATOM 3282 C C . MET B 1 77 ? 10.188 -14.922 3.361 1 98.81 77 MET B C 1
ATOM 3284 O O . MET B 1 77 ? 9.883 -13.852 3.881 1 98.81 77 MET B O 1
ATOM 3288 N N . ALA B 1 78 ? 10.484 -15.031 2.125 1 98.81 78 ALA B N 1
ATOM 3289 C CA . ALA B 1 78 ? 10.305 -13.945 1.171 1 98.81 78 ALA B CA 1
ATOM 3290 C C . ALA B 1 78 ? 8.844 -13.797 0.768 1 98.81 78 ALA B C 1
ATOM 3292 O O . ALA B 1 78 ? 8.023 -14.664 1.072 1 98.81 78 ALA B O 1
ATOM 3293 N N . LEU B 1 79 ? 8.516 -12.672 0.231 1 98.94 79 LEU B N 1
ATOM 3294 C CA . LEU B 1 79 ? 7.211 -12.445 -0.38 1 98.94 79 LEU B CA 1
ATOM 3295 C C . LEU B 1 79 ? 7.344 -12.227 -1.884 1 98.94 79 LEU B C 1
ATOM 3297 O O . LEU B 1 79 ? 8.25 -11.523 -2.334 1 98.94 79 LEU B O 1
ATOM 3301 N N . LEU B 1 80 ? 6.562 -12.867 -2.645 1 98.94 80 LEU B N 1
ATOM 3302 C CA . LEU B 1 80 ? 6.363 -12.609 -4.066 1 98.94 80 LEU B CA 1
ATOM 3303 C C . LEU B 1 80 ? 5.07 -11.828 -4.297 1 98.94 80 LEU B C 1
ATOM 3305 O O . LEU B 1 80 ? 3.998 -12.422 -4.418 1 98.94 80 LEU B O 1
ATOM 3309 N N . MET B 1 81 ? 5.191 -10.516 -4.344 1 98.94 81 MET B N 1
ATOM 3310 C CA . MET B 1 81 ? 4.051 -9.602 -4.375 1 98.94 81 MET B CA 1
ATOM 3311 C C . MET B 1 81 ? 3.611 -9.336 -5.812 1 98.94 81 MET B C 1
ATOM 3313 O O . MET B 1 81 ? 4.371 -8.773 -6.602 1 98.94 81 MET B O 1
ATOM 3317 N N . ALA B 1 82 ? 2.439 -9.758 -6.137 1 98.69 82 ALA B N 1
ATOM 3318 C CA . ALA B 1 82 ? 1.922 -9.461 -7.469 1 98.69 82 ALA B CA 1
ATOM 3319 C C . ALA B 1 82 ? 1.62 -7.977 -7.629 1 98.69 82 ALA B C 1
ATOM 3321 O O . ALA B 1 82 ? 1.023 -7.359 -6.742 1 98.69 82 ALA B O 1
ATOM 3322 N N . VAL B 1 83 ? 2.047 -7.441 -8.68 1 98.5 83 VAL B N 1
ATOM 3323 C CA . VAL B 1 83 ? 1.812 -6.043 -9.023 1 98.5 83 VAL B CA 1
ATOM 3324 C C . VAL B 1 83 ? 1.185 -5.949 -10.414 1 98.5 83 VAL B C 1
ATOM 3326 O O . VAL B 1 83 ? 1.783 -6.379 -11.398 1 98.5 83 VAL B O 1
ATOM 3329 N N . ARG B 1 84 ? 0.005 -5.426 -10.5 1 97.62 84 ARG B N 1
ATOM 3330 C CA . ARG B 1 84 ? -0.677 -5.203 -11.766 1 97.62 84 ARG B CA 1
ATOM 3331 C C . ARG B 1 84 ? -0.232 -3.893 -12.406 1 97.62 84 ARG B C 1
ATOM 3333 O O . ARG B 1 84 ? -0.487 -2.814 -11.867 1 97.62 84 ARG B O 1
ATOM 3340 N N . ILE B 1 85 ? 0.339 -3.939 -13.547 1 98.12 85 ILE B N 1
ATOM 3341 C CA . ILE B 1 85 ? 1.006 -2.803 -14.172 1 98.12 85 ILE B CA 1
ATOM 3342 C C . ILE B 1 85 ? -0.035 -1.811 -14.688 1 98.12 85 ILE B C 1
ATOM 3344 O O . ILE B 1 85 ? -0.994 -2.197 -15.359 1 98.12 85 ILE B O 1
ATOM 3348 N N . GLY B 1 86 ? 0.202 -0.563 -14.352 1 97.44 86 GLY B N 1
ATOM 3349 C CA . GLY B 1 86 ? -0.703 0.505 -14.742 1 97.44 86 GLY B CA 1
ATOM 3350 C C . GLY B 1 86 ? -1.535 1.035 -13.594 1 97.44 86 GLY B C 1
ATOM 3351 O O . GLY B 1 86 ? -2.066 2.145 -13.656 1 97.44 86 GLY B O 1
ATOM 3352 N N . GLU B 1 87 ? -1.591 0.276 -12.531 1 97.94 87 GLU B N 1
ATOM 3353 C CA . GLU B 1 87 ? -2.428 0.667 -11.406 1 97.94 87 GLU B CA 1
ATOM 3354 C C . GLU B 1 87 ? -1.715 1.68 -10.516 1 97.94 87 GLU B C 1
ATOM 3356 O O . GLU B 1 87 ? -2.35 2.355 -9.703 1 97.94 87 GLU B O 1
ATOM 3361 N N . SER B 1 88 ? -0.43 1.791 -10.602 1 98.19 88 SER B N 1
ATOM 3362 C CA . SER B 1 88 ? 0.375 2.742 -9.844 1 98.19 88 SER B CA 1
ATOM 3363 C C . SER B 1 88 ? 1.304 3.533 -10.758 1 98.19 88 SER B C 1
ATOM 3365 O O . SER B 1 88 ? 1.824 2.998 -11.742 1 98.19 88 SER B O 1
ATOM 3367 N N . TRP B 1 89 ? 1.465 4.805 -10.414 1 98.31 89 TRP B N 1
ATOM 3368 C CA . TRP B 1 89 ? 2.508 5.598 -11.055 1 98.31 89 TRP B CA 1
ATOM 3369 C C . TRP B 1 89 ? 3.887 5 -10.789 1 98.31 89 TRP B C 1
ATOM 3371 O O . TRP B 1 89 ? 4.254 4.754 -9.641 1 98.31 89 TRP B O 1
ATOM 3381 N N . PRO B 1 90 ? 4.676 4.727 -11.828 1 98.5 90 PRO B N 1
ATOM 3382 C CA . PRO B 1 90 ? 5.836 3.85 -11.68 1 98.5 90 PRO B CA 1
ATOM 3383 C C . PRO B 1 90 ? 6.832 4.359 -10.633 1 98.5 90 PRO B C 1
ATOM 3385 O O . PRO B 1 90 ? 7.316 3.582 -9.805 1 98.5 90 PRO B O 1
ATOM 3388 N N . PRO B 1 91 ? 7.16 5.684 -10.594 1 98.5 91 PRO B N 1
ATOM 3389 C CA . PRO B 1 91 ? 8.078 6.133 -9.547 1 98.5 91 PRO B CA 1
ATOM 3390 C C . PRO B 1 91 ? 7.531 5.902 -8.141 1 98.5 91 PRO B C 1
ATOM 3392 O O . PRO B 1 91 ? 8.281 5.527 -7.234 1 98.5 91 PRO B O 1
ATOM 3395 N N . GLN B 1 92 ? 6.234 6.121 -7.98 1 98.12 92 GLN B N 1
ATOM 3396 C CA . GLN B 1 92 ? 5.609 5.855 -6.691 1 98.12 92 GLN B CA 1
ATOM 3397 C C . GLN B 1 92 ? 5.633 4.363 -6.363 1 98.12 92 GLN B C 1
ATOM 3399 O O . GLN B 1 92 ? 5.824 3.979 -5.207 1 98.12 92 GLN B O 1
ATOM 3404 N N . LEU B 1 93 ? 5.414 3.557 -7.383 1 98.69 93 LEU B N 1
ATOM 3405 C CA . LEU B 1 93 ? 5.492 2.113 -7.188 1 98.69 93 LEU B CA 1
ATOM 3406 C C . LEU B 1 93 ? 6.891 1.702 -6.734 1 98.69 93 LEU B C 1
ATOM 3408 O O . LEU B 1 93 ? 7.035 0.857 -5.848 1 98.69 93 LEU B O 1
ATOM 3412 N N . ALA B 1 94 ? 7.902 2.277 -7.34 1 98.75 94 ALA B N 1
ATOM 3413 C CA . ALA B 1 94 ? 9.281 1.993 -6.934 1 98.75 94 ALA B CA 1
ATOM 3414 C C . ALA B 1 94 ? 9.5 2.328 -5.461 1 98.75 94 ALA B C 1
ATOM 3416 O O . ALA B 1 94 ? 10.094 1.543 -4.723 1 98.75 94 ALA B O 1
ATOM 3417 N N . ARG B 1 95 ? 8.992 3.494 -5.035 1 98.62 95 ARG B N 1
ATOM 3418 C CA . ARG B 1 95 ? 9.086 3.936 -3.648 1 98.62 95 ARG B CA 1
ATOM 3419 C C . ARG B 1 95 ? 8.383 2.961 -2.711 1 98.62 95 ARG B C 1
ATOM 3421 O O . ARG B 1 95 ? 8.914 2.613 -1.654 1 98.62 95 ARG B O 1
ATOM 3428 N N . GLN B 1 96 ? 7.227 2.535 -3.096 1 98.81 96 GLN B N 1
ATOM 3429 C CA . GLN B 1 96 ? 6.434 1.605 -2.297 1 98.81 96 GLN B CA 1
ATOM 3430 C C . GLN B 1 96 ? 7.121 0.247 -2.191 1 98.81 96 GLN B C 1
ATOM 3432 O O . GLN B 1 96 ? 7.219 -0.322 -1.103 1 98.81 96 GLN B O 1
ATOM 3437 N N . ILE B 1 97 ? 7.648 -0.248 -3.303 1 98.94 97 ILE B N 1
ATOM 3438 C CA . ILE B 1 97 ? 8.367 -1.516 -3.33 1 98.94 97 ILE B CA 1
ATOM 3439 C C . ILE B 1 97 ? 9.586 -1.436 -2.414 1 98.94 97 ILE B C 1
ATOM 3441 O O . ILE B 1 97 ? 9.828 -2.34 -1.609 1 98.94 97 ILE B O 1
ATOM 3445 N N . ALA B 1 98 ? 10.344 -0.375 -2.512 1 98.88 98 ALA B N 1
ATOM 3446 C CA . ALA B 1 98 ? 11.531 -0.202 -1.679 1 98.88 98 ALA B CA 1
ATOM 3447 C C . ALA B 1 98 ? 11.172 -0.202 -0.197 1 98.88 98 ALA B C 1
ATOM 3449 O O . ALA B 1 98 ? 11.859 -0.823 0.618 1 98.88 98 ALA B O 1
ATOM 3450 N N . THR B 1 99 ? 10.102 0.499 0.147 1 98.88 99 THR B N 1
ATOM 3451 C CA . THR B 1 99 ? 9.664 0.56 1.537 1 98.88 99 THR B CA 1
ATOM 3452 C C . THR B 1 99 ? 9.273 -0.827 2.043 1 98.88 99 THR B C 1
ATOM 3454 O O . THR B 1 99 ? 9.688 -1.237 3.127 1 98.88 99 THR B O 1
ATOM 3457 N N . ILE B 1 100 ? 8.5 -1.589 1.271 1 98.94 100 ILE B N 1
ATOM 3458 C CA . ILE B 1 100 ? 8.062 -2.918 1.677 1 98.94 100 ILE B CA 1
ATOM 3459 C C . ILE B 1 100 ? 9.258 -3.859 1.762 1 98.94 100 ILE B C 1
ATOM 3461 O O . ILE B 1 100 ? 9.32 -4.715 2.646 1 98.94 100 ILE B O 1
ATOM 3465 N N . ASP B 1 101 ? 10.234 -3.709 0.844 1 98.88 101 ASP B N 1
ATOM 3466 C CA . ASP B 1 101 ? 11.461 -4.5 0.899 1 98.88 101 ASP B CA 1
ATOM 3467 C C . ASP B 1 101 ? 12.195 -4.285 2.221 1 98.88 101 ASP B C 1
ATOM 3469 O O . ASP B 1 101 ? 12.672 -5.242 2.836 1 98.88 101 ASP B O 1
ATOM 3473 N N . ARG B 1 102 ? 12.25 -3.1 2.648 1 98.75 102 ARG B N 1
ATOM 3474 C CA . ARG B 1 102 ? 12.922 -2.791 3.906 1 98.75 102 ARG B CA 1
ATOM 3475 C C . ARG B 1 102 ? 12.141 -3.355 5.094 1 98.75 102 ARG B C 1
ATOM 3477 O O . ARG B 1 102 ? 12.734 -3.879 6.039 1 98.75 102 ARG B O 1
ATOM 3484 N N . LEU B 1 103 ? 10.773 -3.234 5.043 1 98.75 103 LEU B N 1
ATOM 3485 C CA . LEU B 1 103 ? 9.953 -3.828 6.094 1 98.75 103 LEU B CA 1
ATOM 3486 C C . LEU B 1 103 ? 10.227 -5.324 6.211 1 98.75 103 LEU B C 1
ATOM 3488 O O . LEU B 1 103 ? 10.148 -5.891 7.305 1 98.75 103 LEU B O 1
ATOM 3492 N N . LEU B 1 104 ? 10.555 -5.934 5.121 1 98.62 104 LEU B N 1
ATOM 3493 C CA . LEU B 1 104 ? 10.695 -7.383 5.008 1 98.62 104 LEU B CA 1
ATOM 3494 C C . LEU B 1 104 ? 12.148 -7.809 5.188 1 98.62 104 LEU B C 1
ATOM 3496 O O . LEU B 1 104 ? 12.453 -9 5.152 1 98.62 104 LEU B O 1
ATOM 3500 N N . GLY B 1 105 ? 13.047 -6.891 5.324 1 98.06 105 GLY B N 1
ATOM 3501 C CA . GLY B 1 105 ? 14.453 -7.188 5.531 1 98.06 105 GLY B CA 1
ATOM 3502 C C . GLY B 1 105 ? 15.18 -7.574 4.254 1 98.06 105 GLY B C 1
ATOM 3503 O O . GLY B 1 105 ? 16.125 -8.359 4.285 1 98.06 105 GLY B O 1
ATOM 3504 N N . GLY B 1 106 ? 14.664 -7.121 3.094 1 98.19 106 GLY B N 1
ATOM 3505 C CA . GLY B 1 106 ? 15.391 -7.293 1.843 1 98.19 106 GLY B CA 1
ATOM 3506 C C . GLY B 1 106 ? 14.961 -8.531 1.072 1 98.19 106 GLY B C 1
ATOM 3507 O O . GLY B 1 106 ? 15.68 -8.992 0.186 1 98.19 106 GLY B O 1
ATOM 3508 N N . ARG B 1 107 ? 13.766 -9.07 1.382 1 98.56 107 ARG B N 1
ATOM 3509 C CA . ARG B 1 107 ? 13.383 -10.359 0.821 1 98.56 107 ARG B CA 1
ATOM 3510 C C . ARG B 1 107 ? 12.141 -10.234 -0.048 1 98.56 107 ARG B C 1
ATOM 3512 O O . ARG B 1 107 ? 11.367 -11.188 -0.174 1 98.56 107 ARG B O 1
ATOM 3519 N N . LEU B 1 108 ? 11.898 -9.047 -0.582 1 98.81 108 LEU B N 1
ATOM 3520 C CA . LEU B 1 108 ? 10.742 -8.859 -1.457 1 98.81 108 LEU B CA 1
ATOM 3521 C C . LEU B 1 108 ? 11.094 -9.203 -2.9 1 98.81 108 LEU B C 1
ATOM 3523 O O . LEU B 1 108 ? 12.164 -8.828 -3.391 1 98.81 108 LEU B O 1
ATOM 3527 N N . THR B 1 109 ? 10.289 -9.961 -3.562 1 98.81 109 THR B N 1
ATOM 3528 C CA . THR B 1 109 ? 10.273 -10.148 -5.012 1 98.81 109 THR B CA 1
ATOM 3529 C C . THR B 1 109 ? 8.93 -9.711 -5.59 1 98.81 109 THR B C 1
ATOM 3531 O O . THR B 1 109 ? 7.961 -9.508 -4.852 1 98.81 109 THR B O 1
ATOM 3534 N N . VAL B 1 110 ? 8.922 -9.469 -6.879 1 98.94 110 VAL B N 1
ATOM 3535 C CA . VAL B 1 110 ? 7.734 -8.875 -7.48 1 98.94 110 VAL B CA 1
ATOM 3536 C C . VAL B 1 110 ? 7.242 -9.742 -8.633 1 98.94 110 VAL B C 1
ATOM 3538 O O . VAL B 1 110 ? 8.016 -10.125 -9.508 1 98.94 110 VAL B O 1
ATOM 3541 N N . ASN B 1 111 ? 5.988 -10.109 -8.578 1 98.81 111 ASN B N 1
ATOM 3542 C CA . ASN B 1 111 ? 5.324 -10.766 -9.695 1 98.81 111 ASN B CA 1
ATOM 3543 C C . ASN B 1 111 ? 4.586 -9.766 -10.578 1 98.81 111 ASN B C 1
ATOM 3545 O O . ASN B 1 111 ? 3.529 -9.258 -10.195 1 98.81 111 ASN B O 1
ATOM 3549 N N . ILE B 1 112 ? 5.109 -9.547 -11.742 1 98.75 112 ILE B N 1
ATOM 3550 C CA . ILE B 1 112 ? 4.555 -8.578 -12.68 1 98.75 112 ILE B CA 1
ATOM 3551 C C . ILE B 1 112 ? 3.318 -9.164 -13.359 1 98.75 112 ILE B C 1
ATOM 3553 O O . ILE B 1 112 ? 3.367 -10.266 -13.906 1 98.75 112 ILE B O 1
ATOM 3557 N N . ILE B 1 113 ? 2.258 -8.445 -13.297 1 97.31 113 ILE B N 1
ATOM 3558 C CA . ILE B 1 113 ? 1.027 -8.852 -13.969 1 97.31 113 ILE B CA 1
ATOM 3559 C C . ILE B 1 113 ? 0.667 -7.832 -15.047 1 97.31 113 ILE B C 1
ATOM 3561 O O . ILE B 1 113 ? 0.516 -6.645 -14.766 1 97.31 113 ILE B O 1
ATOM 3565 N N . SER B 1 114 ? 0.568 -8.281 -16.234 1 96.31 114 SER B N 1
ATOM 3566 C CA . SER B 1 114 ? 0.062 -7.469 -17.328 1 96.31 114 SER B CA 1
ATOM 3567 C C . SER B 1 114 ? -1.428 -7.703 -17.547 1 96.31 114 SER B C 1
ATOM 3569 O O . SER B 1 114 ? -1.822 -8.719 -18.125 1 96.31 114 SER B O 1
ATOM 3571 N N . SER B 1 115 ? -2.229 -6.875 -17.016 1 91.69 115 SER B N 1
ATOM 3572 C CA . SER B 1 115 ? -3.676 -7.051 -17.094 1 91.69 115 SER B CA 1
ATOM 3573 C C . SER B 1 115 ? -4.371 -5.742 -17.453 1 91.69 115 SER B C 1
ATOM 3575 O O . SER B 1 115 ? -3.738 -4.684 -17.5 1 91.69 115 SER B O 1
ATOM 3577 N N . ASP B 1 116 ? -5.648 -5.867 -17.812 1 93.31 116 ASP B N 1
ATOM 3578 C CA . ASP B 1 116 ? -6.488 -4.676 -17.922 1 93.31 116 ASP B CA 1
ATOM 3579 C C . ASP B 1 116 ? -6.605 -3.967 -16.562 1 93.31 116 ASP B C 1
ATOM 3581 O O . ASP B 1 116 ? -6.457 -4.59 -15.516 1 93.31 116 ASP B O 1
ATOM 3585 N N . LEU B 1 117 ? -6.777 -2.66 -16.672 1 95.62 117 LEU B N 1
ATOM 3586 C CA . LEU B 1 117 ? -7.117 -1.902 -15.469 1 95.62 117 LEU B CA 1
ATOM 3587 C C . LEU B 1 117 ? -8.625 -1.918 -15.227 1 95.62 117 LEU B C 1
ATOM 3589 O O . LEU B 1 117 ? -9.414 -1.952 -16.172 1 95.62 117 LEU B O 1
ATOM 3593 N N . PRO B 1 118 ? -8.992 -1.969 -13.961 1 95.44 118 PRO B N 1
ATOM 3594 C CA . PRO B 1 118 ? -10.43 -1.851 -13.719 1 95.44 118 PRO B CA 1
ATOM 3595 C C . PRO B 1 118 ? -11.055 -0.658 -14.438 1 95.44 118 PRO B C 1
ATOM 3597 O O . PRO B 1 118 ? -10.672 0.488 -14.188 1 95.44 118 PRO B O 1
ATOM 3600 N N . GLY B 1 119 ? -11.977 -0.975 -15.414 1 94.94 119 GLY B N 1
ATOM 3601 C CA . GLY B 1 119 ? -12.688 0.071 -16.125 1 94.94 119 GLY B CA 1
ATOM 3602 C C . GLY B 1 119 ? -12.016 0.47 -17.422 1 94.94 119 GLY B C 1
ATOM 3603 O O . GLY B 1 119 ? -12.539 1.306 -18.172 1 94.94 119 GLY B O 1
ATOM 3604 N N . GLU B 1 120 ? -10.867 -0.061 -17.703 1 93.69 120 GLU B N 1
ATOM 3605 C CA . GLU B 1 120 ? -10.141 0.261 -18.922 1 93.69 120 GLU B CA 1
ATOM 3606 C C . GLU B 1 120 ? -9.531 -0.989 -19.547 1 93.69 120 GLU B C 1
ATOM 3608 O O . GLU B 1 120 ? -8.906 -1.795 -18.859 1 93.69 120 GLU B O 1
ATOM 3613 N N . THR B 1 121 ? -9.688 -1.155 -20.797 1 93.12 121 THR B N 1
ATOM 3614 C CA . THR B 1 121 ? -9.109 -2.277 -21.531 1 93.12 121 THR B CA 1
ATOM 3615 C C . THR B 1 121 ? -8.086 -1.785 -22.547 1 93.12 121 THR B C 1
ATOM 3617 O O . THR B 1 121 ? -8.242 -0.699 -23.125 1 93.12 121 THR B O 1
ATOM 3620 N N . LEU B 1 122 ? -7.016 -2.516 -22.734 1 93 122 LEU B N 1
ATOM 3621 C CA . LEU B 1 122 ? -5.988 -2.287 -23.75 1 93 122 LEU B CA 1
ATOM 3622 C C . LEU B 1 122 ? -5.746 -3.545 -24.578 1 93 122 LEU B C 1
ATOM 3624 O O . LEU B 1 122 ? -5.816 -4.66 -24.047 1 93 122 LEU B O 1
ATOM 3628 N N . ALA B 1 123 ? -5.457 -3.338 -25.859 1 93.12 123 ALA B N 1
ATOM 3629 C CA . ALA B 1 123 ? -5.074 -4.48 -26.688 1 93.12 123 ALA B CA 1
ATOM 3630 C C . ALA B 1 123 ? -3.809 -5.141 -26.156 1 93.12 123 ALA B C 1
ATOM 3632 O O . ALA B 1 123 ? -3.035 -4.52 -25.422 1 93.12 123 ALA B O 1
ATOM 3633 N N . SER B 1 124 ? -3.6 -6.418 -26.5 1 92.25 124 SER B N 1
ATOM 3634 C CA . SER B 1 124 ? -2.506 -7.227 -25.969 1 92.25 124 SER B CA 1
ATOM 3635 C C . SER B 1 124 ? -1.157 -6.559 -26.203 1 92.25 124 SER B C 1
ATOM 3637 O O . SER B 1 124 ? -0.406 -6.309 -25.266 1 92.25 124 SER B O 1
ATOM 3639 N N . ALA B 1 125 ? -0.914 -6.156 -27.422 1 94.38 125 ALA B N 1
ATOM 3640 C CA . ALA B 1 125 ? 0.403 -5.633 -27.781 1 94.38 125 ALA B CA 1
ATOM 3641 C C . ALA B 1 125 ? 0.719 -4.363 -27 1 94.38 125 ALA B C 1
ATOM 3643 O O . ALA B 1 125 ? 1.757 -4.277 -26.328 1 94.38 125 ALA B O 1
ATOM 3644 N N . PRO B 1 126 ? -0.194 -3.344 -26.984 1 96.69 126 PRO B N 1
ATOM 3645 C CA . PRO B 1 126 ? 0.108 -2.156 -26.188 1 96.69 126 PRO B CA 1
ATOM 3646 C C . PRO B 1 126 ? 0.181 -2.457 -24.688 1 96.69 126 PRO B C 1
ATOM 3648 O O . PRO B 1 126 ? 0.943 -1.814 -23.969 1 96.69 126 PRO B O 1
ATOM 3651 N N . ARG B 1 127 ? -0.586 -3.361 -24.25 1 96.88 127 ARG B N 1
ATOM 3652 C CA . ARG B 1 127 ? -0.563 -3.717 -22.828 1 96.88 127 ARG B CA 1
ATOM 3653 C C . ARG B 1 127 ? 0.802 -4.262 -22.422 1 96.88 127 ARG B C 1
ATOM 3655 O O . ARG B 1 127 ? 1.34 -3.893 -21.375 1 96.88 127 ARG B O 1
ATOM 3662 N N . TYR B 1 128 ? 1.352 -5.152 -23.266 1 97.38 128 TYR B N 1
ATOM 3663 C CA . TYR B 1 128 ? 2.662 -5.707 -22.938 1 97.38 128 TYR B CA 1
ATOM 3664 C C . TYR B 1 128 ? 3.762 -4.676 -23.172 1 97.38 128 TYR B C 1
ATOM 3666 O O . TYR B 1 128 ? 4.773 -4.672 -22.469 1 97.38 128 TYR B O 1
ATOM 3674 N N . ALA B 1 129 ? 3.555 -3.73 -24.125 1 97.81 129 ALA B N 1
ATOM 3675 C CA . ALA B 1 129 ? 4.496 -2.625 -24.281 1 97.81 129 ALA B CA 1
ATOM 3676 C C . ALA B 1 129 ? 4.562 -1.777 -23.016 1 97.81 129 ALA B C 1
ATOM 3678 O O . ALA B 1 129 ? 5.645 -1.379 -22.578 1 97.81 129 ALA B O 1
ATOM 3679 N N . ARG B 1 130 ? 3.443 -1.522 -22.422 1 98.38 130 ARG B N 1
ATOM 3680 C CA . ARG B 1 130 ? 3.381 -0.812 -21.156 1 98.38 130 ARG B CA 1
ATOM 3681 C C . ARG B 1 130 ? 4.16 -1.554 -20.062 1 98.38 130 ARG B C 1
ATOM 3683 O O . ARG B 1 130 ? 4.879 -0.936 -19.281 1 98.38 130 ARG B O 1
ATOM 3690 N N . THR B 1 131 ? 3.988 -2.84 -20.062 1 98.62 131 THR B N 1
ATOM 3691 C CA . THR B 1 131 ? 4.637 -3.686 -19.062 1 98.62 131 THR B CA 1
ATOM 3692 C C . THR B 1 131 ? 6.152 -3.609 -19.203 1 98.62 131 THR B C 1
ATOM 3694 O O . THR B 1 131 ? 6.863 -3.51 -18.188 1 98.62 131 THR B O 1
ATOM 3697 N N . VAL B 1 132 ? 6.652 -3.646 -20.406 1 98.69 132 VAL B N 1
ATOM 3698 C CA . VAL B 1 132 ? 8.086 -3.568 -20.641 1 98.69 132 VAL B CA 1
ATOM 3699 C C . VAL B 1 132 ? 8.625 -2.229 -20.141 1 98.69 132 VAL B C 1
ATOM 3701 O O . VAL B 1 132 ? 9.648 -2.178 -19.469 1 98.69 132 VAL B O 1
ATOM 3704 N N . GLU B 1 133 ? 7.91 -1.101 -20.453 1 98.75 133 GLU B N 1
ATOM 3705 C CA . GLU B 1 133 ? 8.312 0.209 -19.953 1 98.75 133 GLU B CA 1
ATOM 3706 C C . GLU B 1 133 ? 8.367 0.225 -18.422 1 98.75 133 GLU B C 1
ATOM 3708 O O . GLU B 1 133 ? 9.336 0.722 -17.844 1 98.75 133 GLU B O 1
ATOM 3713 N N . ALA B 1 134 ? 7.371 -0.329 -17.844 1 98.81 134 ALA B N 1
ATOM 3714 C CA . ALA B 1 134 ? 7.277 -0.317 -16.391 1 98.81 134 ALA B CA 1
ATOM 3715 C C . ALA B 1 134 ? 8.445 -1.076 -15.766 1 98.81 134 ALA B C 1
ATOM 3717 O O . ALA B 1 134 ? 9.039 -0.613 -14.789 1 98.81 134 ALA B O 1
ATOM 3718 N N . MET B 1 135 ? 8.727 -2.264 -16.266 1 98.88 135 MET B N 1
ATOM 3719 C CA . MET B 1 135 ? 9.836 -3.051 -15.727 1 98.88 135 MET B CA 1
ATOM 3720 C C . MET B 1 135 ? 11.148 -2.295 -15.844 1 98.88 135 MET B C 1
ATOM 3722 O O . MET B 1 135 ? 11.961 -2.299 -14.906 1 98.88 135 MET B O 1
ATOM 3726 N N . HIS B 1 136 ? 11.352 -1.64 -16.969 1 98.75 136 HIS B N 1
ATOM 3727 C CA . HIS B 1 136 ? 12.562 -0.849 -17.156 1 98.75 136 HIS B CA 1
ATOM 3728 C C . HIS B 1 136 ? 12.641 0.291 -16.156 1 98.75 136 HIS B C 1
ATOM 3730 O O . HIS B 1 136 ? 13.68 0.494 -15.516 1 98.75 136 HIS B O 1
ATOM 3736 N N . ILE B 1 137 ? 11.555 1.019 -15.984 1 98.88 137 ILE B N 1
ATOM 3737 C CA . ILE B 1 137 ? 11.5 2.15 -15.062 1 98.88 137 ILE B CA 1
ATOM 3738 C C . ILE B 1 137 ? 11.75 1.67 -13.633 1 98.88 137 ILE B C 1
ATOM 3740 O O . ILE B 1 137 ? 12.562 2.254 -12.914 1 98.88 137 ILE B O 1
ATOM 3744 N N . LEU B 1 138 ? 11.102 0.605 -13.234 1 98.88 138 LEU B N 1
ATOM 3745 C CA . LEU B 1 138 ? 11.242 0.064 -11.883 1 98.88 138 LEU B CA 1
ATOM 3746 C C . LEU B 1 138 ? 12.688 -0.353 -11.617 1 98.88 138 LEU B C 1
ATOM 3748 O O . LEU B 1 138 ? 13.258 -0.006 -10.578 1 98.88 138 LEU B O 1
ATOM 3752 N N . LYS B 1 139 ? 13.281 -1.112 -12.531 1 98.81 139 LYS B N 1
ATOM 3753 C CA . LYS B 1 139 ? 14.656 -1.563 -12.344 1 98.81 139 LYS B CA 1
ATOM 3754 C C . LYS B 1 139 ? 15.609 -0.379 -12.242 1 98.81 139 LYS B C 1
ATOM 3756 O O . LYS B 1 139 ? 16.484 -0.354 -11.375 1 98.81 139 LYS B O 1
ATOM 3761 N N . THR B 1 140 ? 15.414 0.636 -13.117 1 98.75 140 THR B N 1
ATOM 3762 C CA . THR B 1 140 ? 16.281 1.81 -13.109 1 98.75 140 THR B CA 1
ATOM 3763 C C . THR B 1 140 ? 16.203 2.523 -11.758 1 98.75 140 THR B C 1
ATOM 3765 O O . THR B 1 140 ? 17.234 2.742 -11.109 1 98.75 140 THR B O 1
ATOM 3768 N N . LEU B 1 141 ? 15.023 2.814 -11.289 1 98.81 141 LEU B N 1
ATOM 3769 C CA . LEU B 1 141 ? 14.836 3.594 -10.07 1 98.81 141 LEU B CA 1
ATOM 3770 C C . LEU B 1 141 ? 15.234 2.783 -8.844 1 98.81 141 LEU B C 1
ATOM 3772 O O . LEU B 1 141 ? 15.867 3.311 -7.922 1 98.81 141 LEU B O 1
ATOM 3776 N N . LEU B 1 142 ? 14.906 1.522 -8.781 1 98.81 142 LEU B N 1
ATOM 3777 C CA . LEU B 1 142 ? 15.172 0.691 -7.613 1 98.81 142 LEU B CA 1
ATOM 3778 C C . LEU B 1 142 ? 16.656 0.329 -7.531 1 98.81 142 LEU B C 1
ATOM 3780 O O . LEU B 1 142 ? 17.141 -0.086 -6.473 1 98.81 142 LEU B O 1
ATOM 3784 N N . ASN B 1 143 ? 17.344 0.412 -8.641 1 98.75 143 ASN B N 1
ATOM 3785 C CA . ASN B 1 143 ? 18.797 0.243 -8.625 1 98.75 143 ASN B CA 1
ATOM 3786 C C . ASN B 1 143 ? 19.516 1.554 -8.305 1 98.75 143 ASN B C 1
ATOM 3788 O O . ASN B 1 143 ? 20.734 1.639 -8.398 1 98.75 143 ASN B O 1
ATOM 3792 N N . GLY B 1 144 ? 18.766 2.623 -8.023 1 98.06 144 GLY B N 1
ATOM 3793 C CA . GLY B 1 144 ? 19.344 3.871 -7.539 1 98.06 144 GLY B CA 1
ATOM 3794 C C . GLY B 1 144 ? 19.781 4.801 -8.656 1 98.06 144 GLY B C 1
ATOM 3795 O O . GLY B 1 144 ? 20.562 5.719 -8.43 1 98.06 144 GLY B O 1
ATOM 3796 N N . GLU B 1 145 ? 19.297 4.578 -9.867 1 98.5 145 GLU B N 1
ATOM 3797 C CA . GLU B 1 145 ? 19.719 5.379 -11.008 1 98.5 145 GLU B CA 1
ATOM 3798 C C . GLU B 1 145 ? 18.656 6.414 -11.383 1 98.5 145 GLU B C 1
ATOM 3800 O O . GLU B 1 145 ? 17.453 6.152 -11.273 1 98.5 145 GLU B O 1
ATOM 3805 N N . SER B 1 146 ? 19.094 7.586 -11.844 1 98.31 146 SER B N 1
ATOM 3806 C CA . SER B 1 146 ? 18.172 8.586 -12.375 1 98.31 146 SER B CA 1
ATOM 3807 C C . SER B 1 146 ? 17.516 8.094 -13.656 1 98.31 146 SER B C 1
ATOM 3809 O O . SER B 1 146 ? 18.141 7.41 -14.469 1 98.31 146 SER B O 1
ATOM 3811 N N . LEU B 1 147 ? 16.312 8.438 -13.812 1 98.56 147 LEU B N 1
ATOM 3812 C CA . LEU B 1 147 ? 15.531 7.984 -14.953 1 98.56 147 LEU B CA 1
ATOM 3813 C C . LEU B 1 147 ? 15.305 9.117 -15.945 1 98.56 147 LEU B C 1
ATOM 3815 O O . LEU B 1 147 ? 14.922 10.227 -15.555 1 98.56 147 LEU B O 1
ATOM 3819 N N . ASP B 1 148 ? 15.602 8.977 -17.094 1 98.44 148 ASP B N 1
ATOM 3820 C CA . ASP B 1 148 ? 15.195 9.766 -18.266 1 98.44 148 ASP B CA 1
ATOM 3821 C C . ASP B 1 148 ? 14.539 8.883 -19.312 1 98.44 148 ASP B C 1
ATOM 3823 O O . ASP B 1 148 ? 15.219 8.305 -20.156 1 98.44 148 ASP B O 1
ATOM 3827 N N . HIS B 1 149 ? 13.25 8.711 -19.219 1 98.31 149 HIS B N 1
ATOM 3828 C CA . HIS B 1 149 ? 12.477 7.75 -20 1 98.31 149 HIS B CA 1
ATOM 3829 C C . HIS B 1 149 ? 11.508 8.461 -20.938 1 98.31 149 HIS B C 1
ATOM 3831 O O . HIS B 1 149 ? 10.656 9.234 -20.484 1 98.31 149 HIS B O 1
ATOM 3837 N N . ASP B 1 150 ? 11.617 8.25 -22.188 1 98 150 ASP B N 1
ATOM 3838 C CA . ASP B 1 150 ? 10.742 8.789 -23.219 1 98 150 ASP B CA 1
ATOM 3839 C C . ASP B 1 150 ? 9.977 7.68 -23.922 1 98 150 ASP B C 1
ATOM 3841 O O . ASP B 1 150 ? 10.266 7.352 -25.078 1 98 150 ASP B O 1
ATOM 3845 N N . GLY B 1 151 ? 8.992 7.148 -23.188 1 97.75 151 GLY B N 1
ATOM 3846 C CA . GLY B 1 151 ? 8.234 6.023 -23.719 1 97.75 151 GLY B CA 1
ATOM 3847 C C . GLY B 1 151 ? 6.859 6.414 -24.219 1 97.75 151 GLY B C 1
ATOM 3848 O O . GLY B 1 151 ? 6.527 7.602 -24.266 1 97.75 151 GLY B O 1
ATOM 3849 N N . GLU B 1 152 ? 6.074 5.453 -24.656 1 97.62 152 GLU B N 1
ATOM 3850 C CA . GLU B 1 152 ? 4.711 5.637 -25.141 1 97.62 152 GLU B CA 1
ATOM 3851 C C . GLU B 1 152 ? 3.74 5.879 -23.984 1 97.62 152 GLU B C 1
ATOM 3853 O O . GLU B 1 152 ? 2.82 6.691 -24.109 1 97.62 152 GLU B O 1
ATOM 3858 N N . PHE B 1 153 ? 3.961 5.211 -22.906 1 97.5 153 PHE B N 1
ATOM 3859 C CA . PHE B 1 153 ? 3.012 5.262 -21.797 1 97.5 153 PHE B CA 1
ATOM 3860 C C . PHE B 1 153 ? 3.479 6.238 -20.734 1 97.5 153 PHE B C 1
ATOM 3862 O O . PHE B 1 153 ? 2.66 6.824 -20.016 1 97.5 153 PHE B O 1
ATOM 3869 N N . TRP B 1 154 ? 4.793 6.383 -20.609 1 97.81 154 TRP B N 1
ATOM 3870 C CA . TRP B 1 154 ? 5.348 7.312 -19.641 1 97.81 154 TRP B CA 1
ATOM 3871 C C . TRP B 1 154 ? 6.488 8.125 -20.25 1 97.81 154 TRP B C 1
ATOM 3873 O O . TRP B 1 154 ? 7.344 7.57 -20.953 1 97.81 154 TRP B O 1
ATOM 3883 N N . LYS B 1 155 ? 6.473 9.391 -20.062 1 97.5 155 LYS B N 1
ATOM 3884 C CA . LYS B 1 155 ? 7.57 10.328 -20.297 1 97.5 155 LYS B CA 1
ATOM 3885 C C . LYS B 1 155 ? 8.023 10.984 -19 1 97.5 155 LYS B C 1
ATOM 3887 O O . LYS B 1 155 ? 7.461 12 -18.578 1 97.5 155 LYS B O 1
ATOM 3892 N N . LEU B 1 156 ? 9.094 10.422 -18.453 1 97.69 156 LEU B N 1
ATOM 3893 C CA . LEU B 1 156 ? 9.484 10.766 -17.094 1 97.69 156 LEU B CA 1
ATOM 3894 C C . LEU B 1 156 ? 10.969 11.109 -17.016 1 97.69 156 LEU B C 1
ATOM 3896 O O . LEU B 1 156 ? 11.797 10.414 -17.594 1 97.69 156 LEU B O 1
ATOM 3900 N N . LYS B 1 157 ? 11.297 12.242 -16.453 1 97.94 157 LYS B N 1
ATOM 3901 C CA . LYS B 1 157 ? 12.633 12.578 -15.984 1 97.94 157 LYS B CA 1
ATOM 3902 C C . LYS B 1 157 ? 12.641 12.805 -14.477 1 97.94 157 LYS B C 1
ATOM 3904 O O . LYS B 1 157 ? 12.086 13.797 -13.992 1 97.94 157 LYS B O 1
ATOM 3909 N N . VAL B 1 158 ? 13.219 11.828 -13.734 1 98 158 VAL B N 1
ATOM 3910 C CA . VAL B 1 158 ? 13.055 11.867 -12.289 1 98 158 VAL B CA 1
ATOM 3911 C C . VAL B 1 158 ? 14.203 11.117 -11.617 1 98 158 VAL B C 1
ATOM 3913 O O . VAL B 1 158 ? 14.719 10.141 -12.164 1 98 158 VAL B O 1
ATOM 3916 N N . ASP B 1 159 ? 14.664 11.594 -10.484 1 97.88 159 ASP B N 1
ATOM 3917 C CA . ASP B 1 159 ? 15.617 10.875 -9.648 1 97.88 159 ASP B CA 1
ATOM 3918 C C . ASP B 1 159 ? 14.914 9.828 -8.789 1 97.88 159 ASP B C 1
ATOM 3920 O O . ASP B 1 159 ? 13.711 9.945 -8.516 1 97.88 159 ASP B O 1
ATOM 3924 N N . PRO B 1 160 ? 15.633 8.742 -8.422 1 97.62 160 PRO B N 1
ATOM 3925 C CA . PRO B 1 160 ? 15.016 7.789 -7.5 1 97.62 160 PRO B CA 1
ATOM 3926 C C . PRO B 1 160 ? 14.586 8.438 -6.188 1 97.62 160 PRO B C 1
ATOM 3928 O O . PRO B 1 160 ? 15.109 9.492 -5.809 1 97.62 160 PRO B O 1
ATOM 3931 N N . PRO B 1 161 ? 13.523 7.848 -5.629 1 96.12 161 PRO B N 1
ATOM 3932 C CA . PRO B 1 161 ? 13.188 8.336 -4.289 1 96.12 161 PRO B CA 1
ATOM 3933 C C . PRO B 1 161 ? 14.328 8.148 -3.289 1 96.12 161 PRO B C 1
ATOM 3935 O O . PRO B 1 161 ? 15.266 7.391 -3.551 1 96.12 161 PRO B O 1
ATOM 3938 N N . ARG B 1 162 ? 14.219 8.859 -2.186 1 93.38 162 ARG B N 1
ATOM 3939 C CA . ARG B 1 162 ? 15.211 8.773 -1.117 1 93.38 162 ARG B CA 1
ATOM 3940 C C . ARG B 1 162 ? 15.336 7.348 -0.595 1 93.38 162 ARG B C 1
ATOM 3942 O O . ARG B 1 162 ? 16.438 6.867 -0.341 1 93.38 162 ARG B O 1
ATOM 3949 N N . ILE B 1 163 ? 14.195 6.656 -0.42 1 96.81 163 ILE B N 1
ATOM 3950 C CA . ILE B 1 163 ? 14.211 5.305 0.127 1 96.81 163 ILE B CA 1
ATOM 3951 C C . ILE B 1 163 ? 14.594 4.309 -0.965 1 96.81 163 ILE B C 1
ATOM 3953 O O . ILE B 1 163 ? 14.109 4.402 -2.096 1 96.81 163 ILE B O 1
ATOM 3957 N N . GLY B 1 164 ? 15.539 3.479 -0.743 1 97.81 164 GLY B N 1
ATOM 3958 C CA . GLY B 1 164 ? 15.898 2.355 -1.591 1 97.81 164 GLY B CA 1
ATOM 3959 C C . GLY B 1 164 ? 15.688 1.009 -0.924 1 97.81 164 GLY B C 1
ATOM 3960 O O . GLY B 1 164 ? 15.281 0.943 0.239 1 97.81 164 GLY B O 1
ATOM 3961 N N . THR B 1 165 ? 15.906 -0.046 -1.674 1 98.38 165 THR B N 1
ATOM 3962 C CA . THR B 1 165 ? 15.82 -1.386 -1.103 1 98.38 165 THR B CA 1
ATOM 3963 C C . THR B 1 165 ? 16.969 -1.644 -0.144 1 98.38 165 THR B C 1
ATOM 3965 O O . THR B 1 165 ? 17.906 -0.847 -0.067 1 98.38 165 THR B O 1
ATOM 3968 N N . VAL B 1 166 ? 16.922 -2.717 0.638 1 98.12 166 VAL B N 1
ATOM 3969 C CA . VAL B 1 166 ? 17.922 -3.025 1.656 1 98.12 166 VAL B CA 1
ATOM 3970 C C . VAL B 1 166 ? 19.312 -3.125 1.013 1 98.12 166 VAL B C 1
ATOM 3972 O O . VAL B 1 166 ? 20.281 -2.553 1.516 1 98.12 166 VAL B O 1
ATOM 3975 N N . ASP B 1 167 ? 19.438 -3.773 -0.143 1 97.56 167 ASP B N 1
ATOM 3976 C CA . ASP B 1 167 ? 20.75 -4.008 -0.722 1 97.56 167 ASP B CA 1
ATOM 3977 C C . ASP B 1 167 ? 21.016 -3.055 -1.887 1 97.56 167 ASP B C 1
ATOM 3979 O O . ASP B 1 167 ? 22.016 -3.193 -2.594 1 97.56 167 ASP B O 1
ATOM 3983 N N . GLY B 1 168 ? 20.047 -2.156 -2.166 1 97.81 168 GLY B N 1
ATOM 3984 C CA . GLY B 1 168 ? 20.234 -1.137 -3.186 1 97.81 168 GLY B CA 1
ATOM 3985 C C . GLY B 1 168 ? 19.984 -1.643 -4.594 1 97.81 168 GLY B C 1
ATOM 3986 O O . GLY B 1 168 ? 20.359 -0.991 -5.57 1 97.81 168 GLY B O 1
ATOM 3987 N N . LYS B 1 169 ? 19.328 -2.834 -4.699 1 98.06 169 LYS B N 1
ATOM 3988 C CA . LYS B 1 169 ? 19.047 -3.43 -6 1 98.06 169 LYS B CA 1
ATOM 3989 C C . LYS B 1 169 ? 17.547 -3.705 -6.16 1 98.06 169 LYS B C 1
ATOM 3991 O O . LYS B 1 169 ? 16.844 -3.938 -5.176 1 98.06 169 LYS B O 1
ATOM 3996 N N . ALA B 1 170 ? 17.141 -3.652 -7.395 1 98.56 170 ALA B N 1
ATOM 3997 C CA . ALA B 1 170 ? 15.766 -4.027 -7.688 1 98.56 170 ALA B CA 1
ATOM 3998 C C . ALA B 1 170 ? 15.5 -5.48 -7.309 1 98.56 170 ALA B C 1
ATOM 4000 O O . ALA B 1 170 ? 16.344 -6.352 -7.539 1 98.56 170 ALA B O 1
ATOM 4001 N N . PRO B 1 171 ? 14.328 -5.738 -6.684 1 98.5 171 PRO B N 1
ATOM 4002 C CA . PRO B 1 171 ? 13.969 -7.145 -6.484 1 98.5 171 PRO B CA 1
ATOM 4003 C C . PRO B 1 171 ? 13.836 -7.91 -7.801 1 98.5 171 PRO B C 1
ATOM 4005 O O . PRO B 1 171 ? 13.625 -7.305 -8.852 1 98.5 171 PRO B O 1
ATOM 4008 N N . LEU B 1 172 ? 13.977 -9.234 -7.707 1 98.69 172 LEU B N 1
ATOM 4009 C CA . LEU B 1 172 ? 13.719 -10.055 -8.883 1 98.69 172 LEU B CA 1
ATOM 4010 C C . LEU B 1 172 ? 12.289 -9.852 -9.391 1 98.69 172 LEU B C 1
ATOM 4012 O O . LEU B 1 172 ? 11.352 -9.812 -8.594 1 98.69 172 LEU B O 1
ATOM 4016 N N . LEU B 1 173 ? 12.219 -9.641 -10.625 1 98.88 173 LEU B N 1
ATOM 4017 C CA . LEU B 1 173 ? 10.914 -9.547 -11.281 1 98.88 173 LEU B CA 1
ATOM 4018 C C . LEU B 1 173 ? 10.516 -10.875 -11.898 1 98.88 173 LEU B C 1
ATOM 4020 O O . LEU B 1 173 ? 11.203 -11.383 -12.789 1 98.88 173 LEU B O 1
ATOM 4024 N N . TYR B 1 174 ? 9.438 -11.438 -11.398 1 98.94 174 TYR B N 1
ATOM 4025 C CA . TYR B 1 174 ? 8.797 -12.617 -11.961 1 98.94 174 TYR B CA 1
ATOM 4026 C C . TYR B 1 174 ? 7.703 -12.234 -12.953 1 98.94 174 TYR B C 1
ATOM 4028 O O . TYR B 1 174 ? 7.004 -11.242 -12.758 1 98.94 174 TYR B O 1
ATOM 4036 N N . PHE B 1 175 ? 7.617 -12.945 -13.984 1 98.62 175 PHE B N 1
ATOM 4037 C CA . PHE B 1 175 ? 6.613 -12.672 -15.008 1 98.62 175 PHE B CA 1
ATOM 4038 C C . PHE B 1 175 ? 6.348 -13.906 -15.852 1 98.62 175 PHE B C 1
ATOM 4040 O O . PHE B 1 175 ? 7.191 -14.805 -15.938 1 98.62 175 PHE B O 1
ATOM 4047 N N . GLY B 1 176 ? 5.133 -14.016 -16.359 1 95.31 176 GLY B N 1
ATOM 4048 C CA . GLY B 1 176 ? 4.797 -15.133 -17.219 1 95.31 176 GLY B CA 1
ATOM 4049 C C . GLY B 1 176 ? 3.744 -14.797 -18.266 1 95.31 176 GLY B C 1
ATOM 4050 O O . GLY B 1 176 ? 3.141 -13.719 -18.219 1 95.31 176 GLY B O 1
ATOM 4051 N N . GLY B 1 177 ? 3.656 -15.594 -19.219 1 93.19 177 GLY B N 1
ATOM 4052 C CA . GLY B 1 177 ? 2.717 -15.508 -20.328 1 93.19 177 GLY B CA 1
ATOM 4053 C C . GLY B 1 177 ? 3.164 -16.281 -21.547 1 93.19 177 GLY B C 1
ATOM 4054 O O . GLY B 1 177 ? 4.355 -16.328 -21.859 1 93.19 177 GLY B O 1
ATOM 4055 N N . LEU B 1 178 ? 2.127 -16.797 -22.234 1 92.19 178 LEU B N 1
ATOM 4056 C CA . LEU B 1 178 ? 2.484 -17.734 -23.297 1 92.19 178 LEU B CA 1
ATOM 4057 C C . LEU B 1 178 ? 2.293 -17.094 -24.672 1 92.19 178 LEU B C 1
ATOM 4059 O O . LEU B 1 178 ? 2.762 -17.625 -25.672 1 92.19 178 LEU B O 1
ATOM 4063 N N . SER B 1 179 ? 1.636 -15.961 -24.766 1 93.38 179 SER B N 1
ATOM 4064 C CA . SER B 1 179 ? 1.494 -15.289 -26.047 1 93.38 179 SER B CA 1
ATOM 4065 C C . SER B 1 179 ? 2.834 -14.758 -26.547 1 93.38 179 SER B C 1
ATOM 4067 O O . SER B 1 179 ? 3.744 -14.516 -25.75 1 93.38 179 SER B O 1
ATOM 4069 N N . PRO B 1 180 ? 2.973 -14.625 -27.844 1 94.88 180 PRO B N 1
ATOM 4070 C CA . PRO B 1 180 ? 4.227 -14.07 -28.359 1 94.88 180 PRO B CA 1
ATOM 4071 C C . PRO B 1 180 ? 4.59 -12.734 -27.734 1 94.88 180 PRO B C 1
ATOM 4073 O O . PRO B 1 180 ? 5.75 -12.5 -27.391 1 94.88 180 PRO B O 1
ATOM 4076 N N . ASP B 1 181 ? 3.607 -11.836 -27.531 1 96 181 ASP B N 1
ATOM 4077 C CA . ASP B 1 181 ? 3.857 -10.531 -26.922 1 96 181 ASP B CA 1
ATOM 4078 C C . ASP B 1 181 ? 4.32 -10.695 -25.469 1 96 181 ASP B C 1
ATOM 4080 O O . ASP B 1 181 ? 5.223 -9.984 -25.016 1 96 181 ASP B O 1
ATOM 4084 N N . ALA B 1 182 ? 3.709 -11.594 -24.797 1 97.12 182 ALA B N 1
ATOM 4085 C CA . ALA B 1 182 ? 4.086 -11.836 -23.406 1 97.12 182 ALA B CA 1
ATOM 4086 C C . ALA B 1 182 ? 5.508 -12.383 -23.312 1 97.12 182 ALA B C 1
ATOM 4088 O O . ALA B 1 182 ? 6.289 -11.961 -22.453 1 97.12 182 ALA B O 1
ATOM 4089 N N . ARG B 1 183 ? 5.789 -13.344 -24.156 1 97.88 183 ARG B N 1
ATOM 4090 C CA . ARG B 1 183 ? 7.117 -13.938 -24.172 1 97.88 183 ARG B CA 1
ATOM 4091 C C . ARG B 1 183 ? 8.18 -12.906 -24.516 1 97.88 183 ARG B C 1
ATOM 4093 O O . ARG B 1 183 ? 9.258 -12.891 -23.906 1 97.88 183 ARG B O 1
ATOM 4100 N N . GLU B 1 184 ? 7.875 -12.062 -25.453 1 98 184 GLU B N 1
ATOM 4101 C CA . GLU B 1 184 ? 8.805 -11 -25.812 1 98 184 GLU B CA 1
ATOM 4102 C C . GLU B 1 184 ? 9.008 -10.031 -24.641 1 98 184 GLU B C 1
ATOM 4104 O O . GLU B 1 184 ? 10.133 -9.609 -24.375 1 98 184 GLU B O 1
ATOM 4109 N N . ALA B 1 185 ? 7.93 -9.664 -23.969 1 98.38 185 ALA B N 1
ATOM 4110 C CA . ALA B 1 185 ? 8.023 -8.797 -22.812 1 98.38 185 ALA B CA 1
ATOM 4111 C C . ALA B 1 185 ? 8.898 -9.414 -21.719 1 98.38 185 ALA B C 1
ATOM 4113 O O . ALA B 1 185 ? 9.734 -8.734 -21.125 1 98.38 185 ALA B O 1
ATOM 4114 N N . ALA B 1 186 ? 8.688 -10.688 -21.5 1 98.62 186 ALA B N 1
ATOM 4115 C CA . ALA B 1 186 ? 9.484 -11.398 -20.5 1 98.62 186 ALA B CA 1
ATOM 4116 C C . ALA B 1 186 ? 10.969 -11.383 -20.875 1 98.62 186 ALA B C 1
ATOM 4118 O O . ALA B 1 186 ? 11.82 -11.094 -20.031 1 98.62 186 ALA B O 1
ATOM 4119 N N . ALA B 1 187 ? 11.234 -11.664 -22.094 1 98.69 187 ALA B N 1
ATOM 4120 C CA . ALA B 1 187 ? 12.609 -11.703 -22.594 1 98.69 187 ALA B CA 1
ATOM 4121 C C . ALA B 1 187 ? 13.305 -10.359 -22.391 1 98.69 187 ALA B C 1
ATOM 4123 O O . ALA B 1 187 ? 14.5 -10.312 -22.094 1 98.69 187 ALA B O 1
ATOM 4124 N N . LYS B 1 188 ? 12.523 -9.32 -22.438 1 98.31 188 LYS B N 1
ATOM 4125 C CA . LYS B 1 188 ? 13.078 -7.969 -22.391 1 98.31 188 LYS B CA 1
ATOM 4126 C C . LYS B 1 188 ? 13.258 -7.504 -20.938 1 98.31 188 LYS B C 1
ATOM 4128 O O . LYS B 1 188 ? 14.109 -6.66 -20.656 1 98.31 188 LYS B O 1
ATOM 4133 N N . GLY B 1 189 ? 12.438 -8.102 -20.031 1 98.12 189 GLY B N 1
ATOM 4134 C CA . GLY B 1 189 ? 12.391 -7.281 -18.828 1 98.12 189 GLY B CA 1
ATOM 4135 C C . GLY B 1 189 ? 12.453 -8.094 -17.562 1 98.12 189 GLY B C 1
ATOM 4136 O O . GLY B 1 189 ? 12.969 -7.629 -16.547 1 98.12 189 GLY B O 1
ATOM 4137 N N . CYS B 1 190 ? 11.906 -9.328 -17.469 1 98.38 190 CYS B N 1
ATOM 4138 C CA . CYS B 1 190 ? 11.805 -10.008 -16.188 1 98.38 190 CYS B CA 1
ATOM 4139 C C . CYS B 1 190 ? 13.055 -10.82 -15.891 1 98.38 190 CYS B C 1
ATOM 4141 O O . CYS B 1 190 ? 13.945 -10.93 -16.734 1 98.38 190 CYS B O 1
ATOM 4143 N N . ASP B 1 191 ? 13.188 -11.281 -14.703 1 98.75 191 ASP B N 1
ATOM 4144 C CA . ASP B 1 191 ? 14.328 -12.086 -14.273 1 98.75 191 ASP B CA 1
ATOM 4145 C C . ASP B 1 191 ? 13.977 -13.57 -14.25 1 98.75 191 ASP B C 1
ATOM 4147 O O . ASP B 1 191 ? 14.828 -14.422 -14.508 1 98.75 191 ASP B O 1
ATOM 4151 N N . VAL B 1 192 ? 12.766 -13.828 -13.906 1 98.88 192 VAL B N 1
ATOM 4152 C CA . VAL B 1 192 ? 12.273 -15.195 -13.781 1 98.88 192 VAL B CA 1
ATOM 4153 C C . VAL B 1 192 ? 11.023 -15.367 -14.648 1 98.88 192 VAL B C 1
ATOM 4155 O O . VAL B 1 192 ? 10.016 -14.688 -14.438 1 98.88 192 VAL B O 1
ATOM 4158 N N . PHE B 1 193 ? 11.07 -16.234 -15.617 1 98.81 193 PHE B N 1
ATOM 4159 C CA . PHE B 1 193 ? 9.914 -16.547 -16.453 1 98.81 193 PHE B CA 1
ATOM 4160 C C . PHE B 1 193 ? 9.094 -17.672 -15.859 1 98.81 193 PHE B C 1
ATOM 4162 O O . PHE B 1 193 ? 9.594 -18.797 -15.695 1 98.81 193 PHE B O 1
ATOM 4169 N N . LEU B 1 194 ? 7.875 -17.391 -15.555 1 98.56 194 LEU B N 1
ATOM 4170 C CA . LEU B 1 194 ? 6.996 -18.344 -14.891 1 98.56 194 LEU B CA 1
ATOM 4171 C C . LEU B 1 194 ? 6.133 -19.094 -15.906 1 98.56 194 LEU B C 1
ATOM 4173 O O . LEU B 1 194 ? 5.605 -18.484 -16.844 1 98.56 194 LEU B O 1
ATOM 4177 N N . MET B 1 195 ? 6 -20.391 -15.672 1 97.31 195 MET B N 1
ATOM 4178 C CA . MET B 1 195 ? 5.176 -21.234 -16.531 1 97.31 195 MET B CA 1
ATOM 4179 C C . MET B 1 195 ? 4.098 -21.953 -15.719 1 97.31 195 MET B C 1
ATOM 4181 O O . MET B 1 195 ? 4.316 -22.281 -14.555 1 97.31 195 MET B O 1
ATOM 4185 N N . TRP B 1 196 ? 2.992 -22.172 -16.359 1 95.81 196 TRP B N 1
ATOM 4186 C CA . TRP B 1 196 ? 1.96 -23.031 -15.781 1 95.81 196 TRP B CA 1
ATOM 4187 C C . TRP B 1 196 ? 2.232 -24.5 -16.109 1 95.81 196 TRP B C 1
ATOM 4189 O O . TRP B 1 196 ? 3.15 -24.812 -16.875 1 95.81 196 TRP B O 1
ATOM 4199 N N . PRO B 1 197 ? 1.48 -25.375 -15.523 1 96.12 197 PRO B N 1
ATOM 4200 C CA . PRO B 1 197 ? 1.752 -26.797 -15.727 1 96.12 197 PRO B CA 1
ATOM 4201 C C . PRO B 1 197 ? 1.573 -27.234 -17.172 1 96.12 197 PRO B C 1
ATOM 4203 O O . PRO B 1 197 ? 0.625 -26.797 -17.844 1 96.12 197 PRO B O 1
ATOM 4206 N N . ASP B 1 198 ? 2.459 -28.016 -17.672 1 96.44 198 ASP B N 1
ATOM 4207 C CA . ASP B 1 198 ? 2.389 -28.641 -18.984 1 96.44 198 ASP B CA 1
ATOM 4208 C C . ASP B 1 198 ? 3.24 -29.906 -19.047 1 96.44 198 ASP B C 1
ATOM 4210 O O . ASP B 1 198 ? 3.965 -30.219 -18.094 1 96.44 198 ASP B O 1
ATOM 4214 N N . LYS B 1 199 ? 3.008 -30.703 -20.078 1 96.75 199 LYS B N 1
ATOM 4215 C CA . LYS B 1 199 ? 3.869 -31.859 -20.281 1 96.75 199 LYS B CA 1
ATOM 4216 C C . LYS B 1 199 ? 5.336 -31.453 -20.375 1 96.75 199 LYS B C 1
ATOM 4218 O O . LYS B 1 199 ? 5.648 -30.359 -20.844 1 96.75 199 LYS B O 1
ATOM 4223 N N . GLN B 1 200 ? 6.191 -32.375 -19.906 1 97.81 200 GLN B N 1
ATOM 4224 C CA . GLN B 1 200 ? 7.613 -32.094 -19.828 1 97.81 200 GLN B CA 1
ATOM 4225 C C . GLN B 1 200 ? 8.164 -31.656 -21.188 1 97.81 200 GLN B C 1
ATOM 4227 O O . GLN B 1 200 ? 9.008 -30.75 -21.266 1 97.81 200 GLN B O 1
ATOM 4232 N N . GLU B 1 201 ? 7.703 -32.25 -22.266 1 97.25 201 GLU B N 1
ATOM 4233 C CA . GLU B 1 201 ? 8.195 -31.906 -23.594 1 97.25 201 GLU B CA 1
ATOM 4234 C C . GLU B 1 201 ? 7.844 -30.469 -23.953 1 97.25 201 GLU B C 1
ATOM 4236 O O . GLU B 1 201 ? 8.641 -29.75 -24.562 1 97.25 201 GLU B O 1
ATOM 4241 N N . ASN B 1 202 ? 6.605 -30.016 -23.609 1 97.06 202 ASN B N 1
ATOM 4242 C CA . ASN B 1 202 ? 6.191 -28.641 -23.859 1 97.06 202 ASN B CA 1
ATOM 4243 C C . ASN B 1 202 ? 6.969 -27.656 -22.984 1 97.06 202 ASN B C 1
ATOM 4245 O O . ASN B 1 202 ? 7.332 -26.578 -23.438 1 97.06 202 ASN B O 1
ATOM 4249 N N . VAL B 1 203 ? 7.203 -28.031 -21.734 1 98 203 VAL B N 1
ATOM 4250 C CA . VAL B 1 203 ? 7.992 -27.203 -20.828 1 98 203 VAL B CA 1
ATOM 4251 C C . VAL B 1 203 ? 9.398 -27.016 -21.391 1 98 203 VAL B C 1
ATOM 4253 O O . VAL B 1 203 ? 9.906 -25.891 -21.422 1 98 203 VAL B O 1
ATOM 4256 N N . ALA B 1 204 ? 9.992 -28.109 -21.844 1 98.25 204 ALA B N 1
ATOM 4257 C CA . ALA B 1 204 ? 11.328 -28.047 -22.438 1 98.25 204 ALA B CA 1
ATOM 4258 C C . ALA B 1 204 ? 11.352 -27.125 -23.656 1 98.25 204 ALA B C 1
ATOM 4260 O O . ALA B 1 204 ? 12.297 -26.375 -23.844 1 98.25 204 ALA B O 1
ATOM 4261 N N . ALA B 1 205 ? 10.336 -27.219 -24.469 1 98.12 205 ALA B N 1
ATOM 4262 C CA . ALA B 1 205 ? 10.242 -26.391 -25.656 1 98.12 205 ALA B CA 1
ATOM 4263 C C . ALA B 1 205 ? 10.133 -24.922 -25.297 1 98.12 205 ALA B C 1
ATOM 4265 O O . ALA B 1 205 ? 10.719 -24.062 -25.969 1 98.12 205 ALA B O 1
ATOM 4266 N N . ILE B 1 206 ? 9.367 -24.625 -24.281 1 98.19 206 ILE B N 1
ATOM 4267 C CA . ILE B 1 206 ? 9.203 -23.25 -23.844 1 98.19 206 ILE B CA 1
ATOM 4268 C C . ILE B 1 206 ? 10.531 -22.703 -23.297 1 98.19 206 ILE B C 1
ATOM 4270 O O . ILE B 1 206 ? 10.922 -21.578 -23.609 1 98.19 206 ILE B O 1
ATOM 4274 N N . ILE B 1 207 ? 11.219 -23.484 -22.484 1 98.69 207 ILE B N 1
ATOM 4275 C CA . ILE B 1 207 ? 12.508 -23.078 -21.938 1 98.69 207 ILE B CA 1
ATOM 4276 C C . ILE B 1 207 ? 13.477 -22.75 -23.078 1 98.69 207 ILE B C 1
ATOM 4278 O O . ILE B 1 207 ? 14.164 -21.734 -23.047 1 98.69 207 ILE B O 1
ATOM 4282 N N . ALA B 1 208 ? 13.508 -23.656 -24.062 1 98.62 208 ALA B N 1
ATOM 4283 C CA . ALA B 1 208 ? 14.391 -23.438 -25.203 1 98.62 208 ALA B CA 1
ATOM 4284 C C . ALA B 1 208 ? 14.031 -22.141 -25.938 1 98.62 208 ALA B C 1
ATOM 4286 O O . ALA B 1 208 ? 14.914 -21.344 -26.266 1 98.62 208 ALA B O 1
ATOM 4287 N N . ASP B 1 209 ? 12.797 -21.953 -26.203 1 98.56 209 ASP B N 1
ATOM 4288 C CA . ASP B 1 209 ? 12.32 -20.766 -26.891 1 98.56 209 ASP B CA 1
ATOM 4289 C C . ASP B 1 209 ? 12.68 -19.5 -26.109 1 98.56 209 ASP B C 1
ATOM 4291 O O . ASP B 1 209 ? 13.227 -18.547 -26.672 1 98.56 209 ASP B O 1
ATOM 4295 N N . MET B 1 210 ? 12.375 -19.5 -24.828 1 98.75 210 MET B N 1
ATOM 4296 C CA . MET B 1 210 ? 12.586 -18.312 -24 1 98.75 210 MET B CA 1
ATOM 4297 C C . MET B 1 210 ? 14.07 -18.047 -23.812 1 98.75 210 MET B C 1
ATOM 4299 O O . MET B 1 210 ? 14.484 -16.891 -23.719 1 98.75 210 MET B O 1
ATOM 4303 N N . THR B 1 211 ? 14.867 -19.109 -23.703 1 98.81 211 THR B N 1
ATOM 4304 C CA . THR B 1 211 ? 16.312 -18.938 -23.625 1 98.81 211 THR B CA 1
ATOM 4305 C C . THR B 1 211 ? 16.828 -18.219 -24.875 1 98.81 211 THR B C 1
ATOM 4307 O O . THR B 1 211 ? 17.609 -17.266 -24.766 1 98.81 211 THR B O 1
ATOM 4310 N N . ALA B 1 212 ? 16.359 -18.656 -26 1 98.69 212 ALA B N 1
ATOM 4311 C CA . ALA B 1 212 ? 16.781 -18.047 -27.266 1 98.69 212 ALA B CA 1
ATOM 4312 C C . ALA B 1 212 ? 16.297 -16.594 -27.359 1 98.69 212 ALA B C 1
ATOM 4314 O O . ALA B 1 212 ? 17.047 -15.719 -27.781 1 98.69 212 ALA B O 1
ATOM 4315 N N . ARG B 1 213 ? 15.07 -16.312 -27 1 98.5 213 ARG B N 1
ATOM 4316 C CA . ARG B 1 213 ? 14.508 -14.977 -27.047 1 98.5 213 ARG B CA 1
ATOM 4317 C C . ARG B 1 213 ? 15.289 -14.023 -26.156 1 98.5 213 ARG B C 1
ATOM 4319 O O . ARG B 1 213 ? 15.594 -12.891 -26.547 1 98.5 213 ARG B O 1
ATOM 4326 N N . ALA B 1 214 ? 15.531 -14.477 -24.922 1 98.75 214 ALA B N 1
ATOM 4327 C CA . ALA B 1 214 ? 16.297 -13.641 -23.984 1 98.75 214 ALA B CA 1
ATOM 4328 C C . ALA B 1 214 ? 17.703 -13.375 -24.516 1 98.75 214 ALA B C 1
ATOM 4330 O O . ALA B 1 214 ? 18.203 -12.25 -24.422 1 98.75 214 ALA B O 1
ATOM 4331 N N . ALA B 1 215 ? 18.344 -14.398 -25.078 1 98.62 215 ALA B N 1
ATOM 4332 C CA . ALA B 1 215 ? 19.688 -14.258 -25.625 1 98.62 215 ALA B CA 1
ATOM 4333 C C . ALA B 1 215 ? 19.734 -13.195 -26.719 1 98.62 215 ALA B C 1
ATOM 4335 O O . ALA B 1 215 ? 20.719 -12.477 -26.859 1 98.62 215 ALA B O 1
ATOM 4336 N N . ALA B 1 216 ? 18.734 -13.133 -27.5 1 98.5 216 ALA B N 1
ATOM 4337 C CA . ALA B 1 216 ? 18.656 -12.141 -28.578 1 98.5 216 ALA B CA 1
ATOM 4338 C C . ALA B 1 216 ? 18.688 -10.719 -28.016 1 98.5 216 ALA B C 1
ATOM 4340 O O . ALA B 1 216 ? 19.047 -9.781 -28.719 1 98.5 216 ALA B O 1
ATOM 4341 N N . HIS B 1 217 ? 18.344 -10.562 -26.766 1 98.25 217 HIS B N 1
ATOM 4342 C CA . HIS B 1 217 ? 18.391 -9.266 -26.094 1 98.25 217 HIS B CA 1
ATOM 4343 C C . HIS B 1 217 ? 19.609 -9.172 -25.188 1 98.25 217 HIS B C 1
ATOM 4345 O O . HIS B 1 217 ? 19.719 -8.25 -24.375 1 98.25 217 HIS B O 1
ATOM 4351 N N . GLY B 1 218 ? 20.516 -10.156 -25.203 1 98.38 218 GLY B N 1
ATOM 4352 C CA . GLY B 1 218 ? 21.703 -10.172 -24.375 1 98.38 218 GLY B CA 1
ATOM 4353 C C . GLY B 1 218 ? 21.422 -10.477 -22.922 1 98.38 218 GLY B C 1
ATOM 4354 O O . GLY B 1 218 ? 22.156 -10.039 -22.031 1 98.38 218 GLY B O 1
ATOM 4355 N N . ARG B 1 219 ? 20.281 -11.156 -22.734 1 98.31 219 ARG B N 1
ATOM 4356 C CA . ARG B 1 219 ? 19.875 -11.438 -21.359 1 98.31 219 ARG B CA 1
ATOM 4357 C C . ARG B 1 219 ? 19.766 -12.938 -21.109 1 98.31 219 ARG B C 1
ATOM 4359 O O . ARG B 1 219 ? 19.797 -13.734 -22.047 1 98.31 219 ARG B O 1
ATOM 4366 N N . THR B 1 220 ? 19.75 -13.32 -19.859 1 97.94 220 THR B N 1
ATOM 4367 C CA . THR B 1 220 ? 19.438 -14.664 -19.406 1 97.94 220 THR B CA 1
ATOM 4368 C C . THR B 1 220 ? 18.203 -14.656 -18.5 1 97.94 220 THR B C 1
ATOM 4370 O O . THR B 1 220 ? 17.922 -13.641 -17.859 1 97.94 220 THR B O 1
ATOM 4373 N N . LEU B 1 221 ? 17.5 -15.695 -18.516 1 98.31 221 LEU B N 1
ATOM 4374 C CA . LEU B 1 221 ? 16.328 -15.852 -17.688 1 98.31 221 LEU B CA 1
ATOM 4375 C C . LEU B 1 221 ? 16.484 -17.047 -16.75 1 98.31 221 LEU B C 1
ATOM 4377 O O . LEU B 1 221 ? 17.094 -18.047 -17.109 1 98.31 221 LEU B O 1
ATOM 4381 N N . LYS B 1 222 ? 16 -16.859 -15.578 1 98.69 222 LYS B N 1
ATOM 4382 C CA . LYS B 1 222 ? 15.664 -18.016 -14.758 1 98.69 222 LYS B CA 1
ATOM 4383 C C . LYS B 1 222 ? 14.25 -18.516 -15.055 1 98.69 222 LYS B C 1
ATOM 4385 O O . LYS B 1 222 ? 13.438 -17.766 -15.609 1 98.69 222 LYS B O 1
ATOM 4390 N N . PHE B 1 223 ? 13.984 -19.719 -14.711 1 98.75 223 PHE B N 1
ATOM 4391 C CA . PHE B 1 223 ? 12.695 -20.297 -15.07 1 98.75 223 PHE B CA 1
ATOM 4392 C C . PHE B 1 223 ? 11.961 -20.797 -13.828 1 98.75 223 PHE B C 1
ATOM 4394 O O . PHE B 1 223 ? 12.578 -21.359 -12.922 1 98.75 223 PHE B O 1
ATOM 4401 N N . GLY B 1 224 ? 10.703 -20.484 -13.781 1 98.69 224 GLY B N 1
ATOM 4402 C CA . GLY B 1 224 ? 9.828 -20.922 -12.703 1 98.69 224 GLY B CA 1
ATOM 4403 C C . GLY B 1 224 ? 8.633 -21.703 -13.188 1 98.69 224 GLY B C 1
ATOM 4404 O O . GLY B 1 224 ? 8.25 -21.625 -14.352 1 98.69 224 GLY B O 1
ATOM 4405 N N . TYR B 1 225 ? 8.078 -22.484 -12.289 1 98.44 225 TYR B N 1
ATOM 4406 C CA . TYR B 1 225 ? 6.98 -23.406 -12.562 1 98.44 225 TYR B CA 1
ATOM 4407 C C . TYR B 1 225 ? 5.914 -23.328 -11.477 1 98.44 225 TYR B C 1
ATOM 4409 O O . TYR B 1 225 ? 6.215 -23.469 -10.289 1 98.44 225 TYR B O 1
ATOM 4417 N N . ARG B 1 226 ? 4.715 -22.984 -11.875 1 98.19 226 ARG B N 1
ATOM 4418 C CA . ARG B 1 226 ? 3.58 -22.938 -10.961 1 98.19 226 ARG B CA 1
ATOM 4419 C C . ARG B 1 226 ? 2.736 -24.203 -11.078 1 98.19 226 ARG B C 1
ATOM 4421 O O . ARG B 1 226 ? 2.391 -24.625 -12.188 1 98.19 226 ARG B O 1
ATOM 4428 N N . ALA B 1 227 ? 2.416 -24.859 -9.977 1 98.38 227 ALA B N 1
ATOM 4429 C CA . ALA B 1 227 ? 1.54 -26.031 -9.969 1 98.38 227 ALA B CA 1
ATOM 4430 C C . ALA B 1 227 ? 0.902 -26.219 -8.594 1 98.38 227 ALA B C 1
ATOM 4432 O O . ALA B 1 227 ? 1.442 -25.766 -7.582 1 98.38 227 ALA B O 1
ATOM 4433 N N . HIS B 1 228 ? -0.224 -26.812 -8.609 1 98.56 228 HIS B N 1
ATOM 4434 C CA . HIS B 1 228 ? -0.728 -27.375 -7.355 1 98.56 228 HIS B CA 1
ATOM 4435 C C . HIS B 1 228 ? -0.034 -28.688 -7.02 1 98.56 228 HIS B C 1
ATOM 4437 O O . HIS B 1 228 ? 0.625 -29.281 -7.875 1 98.56 228 HIS B O 1
ATOM 4443 N N . VAL B 1 229 ? -0.143 -29.078 -5.742 1 98.81 229 VAL B N 1
ATOM 4444 C CA . VAL B 1 229 ? 0.387 -30.359 -5.305 1 98.81 229 VAL B CA 1
ATOM 4445 C C . VAL B 1 229 ? -0.617 -31.047 -4.383 1 98.81 229 VAL B C 1
ATOM 4447 O O . VAL B 1 229 ? -1.303 -30.391 -3.6 1 98.81 229 VAL B O 1
ATOM 4450 N N . ILE B 1 230 ? -0.777 -32.312 -4.504 1 98.81 230 ILE B N 1
ATOM 4451 C CA . ILE B 1 230 ? -1.518 -33.188 -3.605 1 98.81 230 ILE B CA 1
ATOM 4452 C C . ILE B 1 230 ? -0.633 -34.344 -3.184 1 98.81 230 ILE B C 1
ATOM 4454 O O . ILE B 1 230 ? -0.481 -35.344 -3.928 1 98.81 230 ILE B O 1
ATOM 4458 N N . VAL B 1 231 ? -0.081 -34.281 -2.012 1 98.81 231 VAL B N 1
ATOM 4459 C CA . VAL B 1 231 ? 0.826 -35.312 -1.514 1 98.81 231 VAL B CA 1
ATOM 4460 C C . VAL B 1 231 ? 0.18 -36.031 -0.342 1 98.81 231 VAL B C 1
ATOM 4462 O O . VAL B 1 231 ? -0.479 -35.438 0.499 1 98.81 231 VAL B O 1
ATOM 4465 N N . ARG B 1 232 ? 0.259 -37.312 -0.333 1 98.75 232 ARG B N 1
ATOM 4466 C CA . ARG B 1 232 ? -0.114 -38.219 0.765 1 98.75 232 ARG B CA 1
ATOM 4467 C C . ARG B 1 232 ? 0.928 -39.312 0.961 1 98.75 232 ARG B C 1
ATOM 4469 O O . ARG B 1 232 ? 1.873 -39.406 0.178 1 98.75 232 ARG B O 1
ATOM 4476 N N . ASP B 1 233 ? 0.65 -40.125 1.986 1 98.25 233 ASP B N 1
ATOM 4477 C CA . ASP B 1 233 ? 1.602 -41.188 2.305 1 98.25 233 ASP B CA 1
ATOM 4478 C C . ASP B 1 233 ? 1.74 -42.188 1.144 1 98.25 233 ASP B C 1
ATOM 4480 O O . ASP B 1 233 ? 2.824 -42.719 0.905 1 98.25 233 ASP B O 1
ATOM 4484 N N . THR B 1 234 ? 0.602 -42.406 0.448 1 98.5 234 THR B N 1
ATOM 4485 C CA . THR B 1 234 ? 0.621 -43.312 -0.692 1 98.5 234 THR B CA 1
ATOM 4486 C C . THR B 1 234 ? -0.016 -42.656 -1.915 1 98.5 234 THR B C 1
ATOM 4488 O O . THR B 1 234 ? -0.814 -41.75 -1.784 1 98.5 234 THR B O 1
ATOM 4491 N N . GLU B 1 235 ? 0.378 -43.25 -3.066 1 98.38 235 GLU B N 1
ATOM 4492 C CA . GLU B 1 235 ? -0.223 -42.75 -4.309 1 98.38 235 GLU B CA 1
ATOM 4493 C C . GLU B 1 235 ? -1.74 -42.906 -4.281 1 98.38 235 GLU B C 1
ATOM 4495 O O . GLU B 1 235 ? -2.467 -42.031 -4.73 1 98.38 235 GLU B O 1
ATOM 4500 N N . THR B 1 236 ? -2.203 -44.062 -3.785 1 98.56 236 THR B N 1
ATOM 4501 C CA . THR B 1 236 ? -3.633 -44.344 -3.715 1 98.56 236 THR B CA 1
ATOM 4502 C C . THR B 1 236 ? -4.352 -43.281 -2.891 1 98.56 236 THR B C 1
ATOM 4504 O O . THR B 1 236 ? -5.398 -42.781 -3.297 1 98.56 236 THR B O 1
ATOM 4507 N N . GLU B 1 237 ? -3.799 -42.906 -1.796 1 98.69 237 GLU B N 1
ATOM 4508 C CA . GLU B 1 237 ? -4.391 -41.906 -0.935 1 98.69 237 GLU B CA 1
ATOM 4509 C C . GLU B 1 237 ? -4.371 -40.531 -1.609 1 98.69 237 GLU B C 1
ATOM 4511 O O . GLU B 1 237 ? -5.312 -39.75 -1.464 1 98.69 237 GLU B O 1
ATOM 4516 N N . ALA B 1 238 ? -3.254 -40.188 -2.279 1 98.81 238 ALA B N 1
ATOM 4517 C CA . ALA B 1 238 ? -3.148 -38.906 -2.982 1 98.81 238 ALA B CA 1
ATOM 4518 C C . ALA B 1 238 ? -4.203 -38.812 -4.078 1 98.81 238 ALA B C 1
ATOM 4520 O O . ALA B 1 238 ? -4.859 -37.75 -4.211 1 98.81 238 ALA B O 1
ATOM 4521 N N . ARG B 1 239 ? -4.336 -39.875 -4.852 1 98.5 239 ARG B N 1
ATOM 4522 C CA . ARG B 1 239 ? -5.336 -39.875 -5.914 1 98.5 239 ARG B CA 1
ATOM 4523 C C . ARG B 1 239 ? -6.746 -39.781 -5.344 1 98.5 239 ARG B C 1
ATOM 4525 O O . ARG B 1 239 ? -7.613 -39.125 -5.918 1 98.5 239 ARG B O 1
ATOM 4532 N N . ALA B 1 240 ? -6.98 -40.469 -4.219 1 98.5 240 ALA B N 1
ATOM 4533 C CA . ALA B 1 240 ? -8.273 -40.375 -3.549 1 98.5 240 ALA B CA 1
ATOM 4534 C C . ALA B 1 240 ? -8.547 -38.938 -3.098 1 98.5 240 ALA B C 1
ATOM 4536 O O . ALA B 1 240 ? -9.688 -38.469 -3.182 1 98.5 240 ALA B O 1
ATOM 4537 N N . ALA B 1 241 ? -7.543 -38.312 -2.6 1 98.56 241 ALA B N 1
ATOM 4538 C CA . ALA B 1 241 ? -7.68 -36.906 -2.186 1 98.56 241 ALA B CA 1
ATOM 4539 C C . ALA B 1 241 ? -8.008 -36 -3.377 1 98.56 241 ALA B C 1
ATOM 4541 O O . ALA B 1 241 ? -8.805 -35.094 -3.258 1 98.56 241 ALA B O 1
ATOM 4542 N N . ALA B 1 242 ? -7.367 -36.25 -4.484 1 98.31 242 ALA B N 1
ATOM 4543 C CA . ALA B 1 242 ? -7.664 -35.5 -5.711 1 98.31 242 ALA B CA 1
ATOM 4544 C C . ALA B 1 242 ? -9.125 -35.688 -6.121 1 98.31 242 ALA B C 1
ATOM 4546 O O . ALA B 1 242 ? -9.805 -34.719 -6.461 1 98.31 242 ALA B O 1
ATOM 4547 N N . ASP B 1 243 ? -9.547 -36.938 -6.062 1 96.81 243 ASP B N 1
ATOM 4548 C CA . ASP B 1 243 ? -10.938 -37.25 -6.395 1 96.81 243 ASP B CA 1
ATOM 4549 C C . ASP B 1 243 ? -11.898 -36.531 -5.438 1 96.81 243 ASP B C 1
ATOM 4551 O O . ASP B 1 243 ? -12.922 -36 -5.859 1 96.81 243 ASP B O 1
ATOM 4555 N N . ARG B 1 244 ? -11.555 -36.531 -4.219 1 97.69 244 ARG B N 1
ATOM 4556 C CA . ARG B 1 244 ? -12.391 -35.906 -3.211 1 97.69 244 ARG B CA 1
ATOM 4557 C C . ARG B 1 244 ? -12.516 -34.406 -3.475 1 97.69 244 ARG B C 1
ATOM 4559 O O . ARG B 1 244 ? -13.586 -33.812 -3.299 1 97.69 244 ARG B O 1
ATOM 4566 N N . LEU B 1 245 ? -11.414 -33.812 -3.828 1 97 245 LEU B N 1
ATOM 4567 C CA . LEU B 1 245 ? -11.375 -32.375 -4.086 1 97 245 LEU B CA 1
ATOM 4568 C C . LEU B 1 245 ? -12.453 -31.984 -5.09 1 97 245 LEU B C 1
ATOM 4570 O O . LEU B 1 245 ? -13.031 -30.906 -4.988 1 97 245 LEU B O 1
ATOM 4574 N N . LEU B 1 246 ? -12.828 -32.906 -5.996 1 95.12 246 LEU B N 1
ATOM 4575 C CA . LEU B 1 246 ? -13.758 -32.594 -7.074 1 95.12 246 LEU B CA 1
ATOM 4576 C C . LEU B 1 246 ? -15.125 -33.219 -6.801 1 95.12 246 LEU B C 1
ATOM 4578 O O . LEU B 1 246 ? -16.047 -33.062 -7.609 1 95.12 246 LEU B O 1
ATOM 4582 N N . SER B 1 247 ? -15.289 -33.844 -5.719 1 95.69 247 SER B N 1
ATOM 4583 C CA . SER B 1 247 ? -16.438 -34.719 -5.473 1 95.69 247 SER B CA 1
ATOM 4584 C C . SER B 1 247 ? -17.734 -33.938 -5.395 1 95.69 247 SER B C 1
ATOM 4586 O O . SER B 1 247 ? -18.812 -34.5 -5.5 1 95.69 247 SER B O 1
ATOM 4588 N N . LYS B 1 248 ? -17.609 -32.625 -5.223 1 95 248 LYS B N 1
ATOM 4589 C CA . LYS B 1 248 ? -18.844 -31.828 -5.109 1 95 248 LYS B CA 1
ATOM 4590 C C . LYS B 1 248 ? -19 -30.906 -6.312 1 95 248 LYS B C 1
ATOM 4592 O O . LYS B 1 248 ? -19.875 -30.031 -6.309 1 95 248 LYS B O 1
ATOM 4597 N N . LEU B 1 249 ? -18.141 -31.109 -7.246 1 91.12 249 LEU B N 1
ATOM 4598 C CA . LEU B 1 249 ? -18.188 -30.25 -8.422 1 91.12 249 LEU B CA 1
ATOM 4599 C C . LEU B 1 249 ? -19.266 -30.719 -9.391 1 91.12 249 LEU B C 1
ATOM 4601 O O . LEU B 1 249 ? -19.344 -31.906 -9.727 1 91.12 249 LEU B O 1
ATOM 4605 N N . ASP B 1 250 ? -20.172 -29.734 -9.672 1 85.19 250 ASP B N 1
ATOM 4606 C CA . ASP B 1 250 ? -21.125 -29.938 -10.758 1 85.19 250 ASP B CA 1
ATOM 4607 C C . ASP B 1 250 ? -20.562 -29.375 -12.078 1 85.19 250 ASP B C 1
ATOM 4609 O O . ASP B 1 250 ? -20.031 -28.266 -12.109 1 85.19 250 ASP B O 1
ATOM 4613 N N . ASP B 1 251 ? -20.609 -30.188 -13.133 1 77.19 251 ASP B N 1
ATOM 4614 C CA . ASP B 1 251 ? -20.016 -29.812 -14.414 1 77.19 251 ASP B CA 1
ATOM 4615 C C . ASP B 1 251 ? -20.469 -28.406 -14.828 1 77.19 251 ASP B C 1
ATOM 4617 O O . ASP B 1 251 ? -19.672 -27.641 -15.383 1 77.19 251 ASP B O 1
ATOM 4621 N N . ALA B 1 252 ? -21.719 -28.203 -14.586 1 76.62 252 ALA B N 1
ATOM 4622 C CA . ALA B 1 252 ? -22.25 -26.891 -14.945 1 76.62 252 ALA B CA 1
ATOM 4623 C C . ALA B 1 252 ? -21.609 -25.797 -14.109 1 76.62 252 ALA B C 1
ATOM 4625 O O . ALA B 1 252 ? -21.281 -24.719 -14.625 1 76.62 252 ALA B O 1
ATOM 4626 N N . GLU B 1 253 ? -21.25 -26.047 -12.898 1 75.38 253 GLU B N 1
ATOM 4627 C CA . GLU B 1 253 ? -20.609 -25.094 -12 1 75.38 253 GLU B CA 1
ATOM 4628 C C . GLU B 1 253 ? -19.141 -24.859 -12.398 1 75.38 253 GLU B C 1
ATOM 4630 O O . GLU B 1 253 ? -18.672 -23.734 -12.398 1 75.38 253 GLU B O 1
ATOM 4635 N N . GLY B 1 254 ? -18.594 -25.859 -12.727 1 76.31 254 GLY B N 1
ATOM 4636 C CA . GLY B 1 254 ? -17.219 -25.766 -13.188 1 76.31 254 GLY B CA 1
ATOM 4637 C C . GLY B 1 254 ? -17.062 -24.891 -14.422 1 76.31 254 GLY B C 1
ATOM 4638 O O . GLY B 1 254 ? -16.156 -24.047 -14.484 1 76.31 254 GLY B O 1
ATOM 4639 N N . ALA B 1 255 ? -17.953 -25.156 -15.305 1 76.12 255 ALA B N 1
ATOM 4640 C CA . ALA B 1 255 ? -17.922 -24.375 -16.547 1 76.12 255 ALA B CA 1
ATOM 4641 C C . ALA B 1 255 ? -18.141 -22.891 -16.25 1 76.12 255 ALA B C 1
ATOM 4643 O O . ALA B 1 255 ? -17.5 -22.031 -16.859 1 76.12 255 ALA B O 1
ATOM 4644 N N . ALA B 1 256 ? -18.938 -22.578 -15.328 1 71.31 256 ALA B N 1
ATOM 4645 C CA . ALA B 1 256 ? -19.266 -21.203 -14.969 1 71.31 256 ALA B CA 1
ATOM 4646 C C . ALA B 1 256 ? -18.078 -20.516 -14.305 1 71.31 256 ALA B C 1
ATOM 4648 O O . ALA B 1 256 ? -17.797 -19.344 -14.57 1 71.31 256 ALA B O 1
ATOM 4649 N N . ILE B 1 257 ? -17.344 -21.219 -13.586 1 71.19 257 ILE B N 1
ATOM 4650 C CA . ILE B 1 257 ? -16.172 -20.688 -12.883 1 71.19 257 ILE B CA 1
ATOM 4651 C C . ILE B 1 257 ? -15.062 -20.375 -13.883 1 71.19 257 ILE B C 1
ATOM 4653 O O . ILE B 1 257 ? -14.461 -19.312 -13.836 1 71.19 257 ILE B O 1
ATOM 4657 N N . ARG B 1 258 ? -14.867 -21.188 -14.773 1 70.56 258 ARG B N 1
ATOM 4658 C CA . ARG B 1 258 ? -13.828 -21.016 -15.789 1 70.56 258 ARG B CA 1
ATOM 4659 C C . ARG B 1 258 ? -14.125 -19.828 -16.688 1 70.56 258 ARG B C 1
ATOM 4661 O O . ARG B 1 258 ? -13.211 -19.109 -17.094 1 70.56 258 ARG B O 1
ATOM 4668 N N . ALA B 1 259 ? -15.383 -19.641 -16.875 1 67.06 259 ALA B N 1
ATOM 4669 C CA . ALA B 1 259 ? -15.805 -18.562 -17.75 1 67.06 259 ALA B CA 1
ATOM 4670 C C . ALA B 1 259 ? -15.68 -17.203 -17.062 1 67.06 259 ALA B C 1
ATOM 4672 O O . ALA B 1 259 ? -15.508 -16.188 -17.734 1 67.06 259 ALA B O 1
ATOM 4673 N N . LYS B 1 260 ? -15.734 -17.266 -15.781 1 60.16 260 LYS B N 1
ATOM 4674 C CA . LYS B 1 260 ? -15.727 -16.016 -15.023 1 60.16 260 LYS B CA 1
ATOM 4675 C C . LYS B 1 260 ? -14.305 -15.523 -14.781 1 60.16 260 LYS B C 1
ATOM 4677 O O . LYS B 1 260 ? -14.094 -14.391 -14.352 1 60.16 260 LYS B O 1
ATOM 4682 N N . SER B 1 261 ? -13.398 -16.281 -15.164 1 60.72 261 SER B N 1
ATOM 4683 C CA . SER B 1 261 ? -12.016 -15.93 -14.852 1 60.72 261 SER B CA 1
ATOM 4684 C C . SER B 1 261 ? -11.516 -14.812 -15.766 1 60.72 261 SER B C 1
ATOM 4686 O O . SER B 1 261 ? -11.844 -14.773 -16.953 1 60.72 261 SER B O 1
ATOM 4688 N N . LEU B 1 262 ? -10.836 -13.805 -15.188 1 53.03 262 LEU B N 1
ATOM 4689 C CA . LEU B 1 262 ? -10.352 -12.594 -15.844 1 53.03 262 LEU B CA 1
ATOM 4690 C C . LEU B 1 262 ? -9.547 -12.93 -17.094 1 53.03 262 LEU B C 1
ATOM 4692 O O . LEU B 1 262 ? -9.531 -12.156 -18.047 1 53.03 262 LEU B O 1
ATOM 4696 N N . ASP B 1 263 ? -9.008 -14.109 -17.141 1 62.41 263 ASP B N 1
ATOM 4697 C CA . ASP B 1 263 ? -8.062 -14.453 -18.203 1 62.41 263 ASP B CA 1
ATOM 4698 C C . ASP B 1 263 ? -8.57 -15.633 -19.016 1 62.41 263 ASP B C 1
ATOM 4700 O O . ASP B 1 263 ? -7.777 -16.406 -19.562 1 62.41 263 ASP B O 1
ATOM 4704 N N . SER B 1 264 ? -9.914 -15.727 -19.141 1 61.31 264 SER B N 1
ATOM 4705 C CA . SER B 1 264 ? -10.477 -16.953 -19.703 1 61.31 264 SER B CA 1
ATOM 4706 C C . SER B 1 264 ? -10.125 -17.094 -21.188 1 61.31 264 SER B C 1
ATOM 4708 O O . SER B 1 264 ? -10.188 -18.203 -21.734 1 61.31 264 SER B O 1
ATOM 4710 N N . THR B 1 265 ? -9.602 -16.047 -21.734 1 67.25 265 THR B N 1
ATOM 4711 C CA . THR B 1 265 ? -9.312 -16.156 -23.172 1 67.25 265 THR B CA 1
ATOM 4712 C C . THR B 1 265 ? -7.824 -15.977 -23.438 1 67.25 265 THR B C 1
ATOM 4714 O O . THR B 1 265 ? -7.406 -15.867 -24.594 1 67.25 265 THR B O 1
ATOM 4717 N N . SER B 1 266 ? -7.102 -16.109 -22.5 1 80.94 266 SER B N 1
ATOM 4718 C CA . SER B 1 266 ? -5.668 -15.914 -22.703 1 80.94 266 SER B CA 1
ATOM 4719 C C . SER B 1 266 ? -5.016 -17.156 -23.297 1 80.94 266 SER B C 1
ATOM 4721 O O . SER B 1 266 ? -5.586 -18.25 -23.25 1 80.94 266 SER B O 1
ATOM 4723 N N . THR B 1 267 ? -3.844 -16.953 -23.969 1 83.94 267 THR B N 1
ATOM 4724 C CA . THR B 1 267 ? -3.074 -18.078 -24.516 1 83.94 267 THR B CA 1
ATOM 4725 C C . THR B 1 267 ? -2.729 -19.078 -23.406 1 83.94 267 THR B C 1
ATOM 4727 O O . THR B 1 267 ? -2.727 -20.281 -23.641 1 83.94 267 THR B O 1
ATOM 4730 N N . GLY B 1 268 ? -2.494 -18.594 -22.234 1 84.88 268 GLY B N 1
ATOM 4731 C CA . GLY B 1 268 ? -2.193 -19.469 -21.109 1 84.88 268 GLY B CA 1
ATOM 4732 C C . GLY B 1 268 ? -3.365 -20.344 -20.703 1 84.88 268 GLY B C 1
ATOM 4733 O O . GLY B 1 268 ? -3.199 -21.547 -20.453 1 84.88 268 GLY B O 1
ATOM 4734 N N . VAL B 1 269 ? -4.473 -19.766 -20.688 1 85 269 VAL B N 1
ATOM 4735 C CA . VAL B 1 269 ? -5.676 -20.516 -20.312 1 85 269 VAL B CA 1
ATOM 4736 C C . VAL B 1 269 ? -5.996 -21.547 -21.391 1 85 269 VAL B C 1
ATOM 4738 O O . VAL B 1 269 ? -6.371 -22.688 -21.078 1 85 269 VAL B O 1
ATOM 4741 N N . ALA B 1 270 ? -5.789 -21.156 -22.656 1 87 270 ALA B N 1
ATOM 4742 C CA . ALA B 1 270 ? -6.004 -22.094 -23.75 1 87 270 ALA B CA 1
ATOM 4743 C C . ALA B 1 270 ? -5.066 -23.297 -23.656 1 87 270 ALA B C 1
ATOM 4745 O O . ALA B 1 270 ? -5.465 -24.422 -23.922 1 87 270 ALA B O 1
ATOM 4746 N N . ALA B 1 271 ? -3.889 -23.016 -23.297 1 88.75 271 ALA B N 1
ATOM 4747 C CA . ALA B 1 271 ? -2.912 -24.094 -23.141 1 88.75 271 ALA B CA 1
ATOM 4748 C C . ALA B 1 271 ? -3.334 -25.047 -22.031 1 88.75 271 ALA B C 1
ATOM 4750 O O . ALA B 1 271 ? -3.162 -26.266 -22.141 1 88.75 271 ALA B O 1
ATOM 4751 N N . GLN B 1 272 ? -3.902 -24.547 -20.984 1 90.44 272 GLN B N 1
ATOM 4752 C CA . GLN B 1 272 ? -4.367 -25.375 -19.875 1 90.44 272 GLN B CA 1
ATOM 4753 C C . GLN B 1 272 ? -5.57 -26.219 -20.297 1 90.44 272 GLN B C 1
ATOM 4755 O O . GLN B 1 272 ? -5.684 -27.391 -19.906 1 90.44 272 GLN B O 1
ATOM 4760 N N . ALA B 1 273 ? -6.398 -25.609 -21.062 1 88.62 273 ALA B N 1
ATOM 4761 C CA . ALA B 1 273 ? -7.527 -26.359 -21.609 1 88.62 273 ALA B CA 1
ATOM 4762 C C . ALA B 1 273 ? -7.051 -27.5 -22.5 1 88.62 273 ALA B C 1
ATOM 4764 O O . ALA B 1 273 ? -7.551 -28.625 -22.406 1 88.62 273 ALA B O 1
ATOM 4765 N N . ALA B 1 274 ? -6.117 -27.234 -23.359 1 90.81 274 ALA B N 1
ATOM 4766 C CA . ALA B 1 274 ? -5.559 -28.25 -24.234 1 90.81 274 ALA B CA 1
ATOM 4767 C C . ALA B 1 274 ? -4.91 -29.375 -23.438 1 90.81 274 ALA B C 1
ATOM 4769 O O . ALA B 1 274 ? -5.055 -30.547 -23.781 1 90.81 274 ALA B O 1
ATOM 4770 N N . LEU B 1 275 ? -4.207 -29.031 -22.422 1 92.88 275 LEU B N 1
ATOM 4771 C CA . LEU B 1 275 ? -3.57 -30.016 -21.562 1 92.88 275 LEU B CA 1
ATOM 4772 C C . LEU B 1 275 ? -4.605 -30.969 -20.953 1 92.88 275 LEU B C 1
ATOM 4774 O O . LEU B 1 275 ? -4.395 -32.188 -20.922 1 92.88 275 LEU B O 1
ATOM 4778 N N . ARG B 1 276 ? -5.656 -30.438 -20.531 1 91.5 276 ARG B N 1
ATOM 4779 C CA . ARG B 1 276 ? -6.73 -31.219 -19.922 1 91.5 276 ARG B CA 1
ATOM 4780 C C . ARG B 1 276 ? -7.387 -32.125 -20.953 1 91.5 276 ARG B C 1
ATOM 4782 O O . ARG B 1 276 ? -7.668 -33.281 -20.672 1 91.5 276 ARG B O 1
ATOM 4789 N N . GLU B 1 277 ? -7.637 -31.594 -22.141 1 90.94 277 GLU B N 1
ATOM 4790 C CA . GLU B 1 277 ? -8.297 -32.344 -23.203 1 90.94 277 GLU B CA 1
ATOM 4791 C C . GLU B 1 277 ? -7.445 -33.531 -23.656 1 90.94 277 GLU B C 1
ATOM 4793 O O . GLU B 1 277 ? -7.98 -34.562 -24.078 1 90.94 277 GLU B O 1
ATOM 4798 N N . ASN B 1 278 ? -6.164 -33.375 -23.484 1 92.06 278 ASN B N 1
ATOM 4799 C CA . ASN B 1 278 ? -5.262 -34.406 -23.953 1 92.06 278 ASN B CA 1
ATOM 4800 C C . ASN B 1 278 ? -4.867 -35.375 -22.828 1 92.06 278 ASN B C 1
ATOM 4802 O O . ASN B 1 278 ? -4.027 -36.25 -23.031 1 92.06 278 ASN B O 1
ATOM 4806 N N . ALA B 1 279 ? -5.383 -35.156 -21.719 1 93.75 279 ALA B N 1
ATOM 4807 C CA . ALA B 1 279 ? -5.098 -36.031 -20.594 1 93.75 279 ALA B CA 1
ATOM 4808 C C . ALA B 1 279 ? -5.777 -37.406 -20.766 1 93.75 279 ALA B C 1
ATOM 4810 O O . ALA B 1 279 ? -6.742 -37.531 -21.531 1 93.75 279 ALA B O 1
ATOM 4811 N N . ALA B 1 280 ? -5.289 -38.375 -20.109 1 92.81 280 ALA B N 1
ATOM 4812 C CA . ALA B 1 280 ? -5.91 -39.688 -20.094 1 92.81 280 ALA B CA 1
ATOM 4813 C C . ALA B 1 280 ? -7.262 -39.656 -19.391 1 92.81 280 ALA B C 1
ATOM 4815 O O . ALA B 1 280 ? -7.629 -38.656 -18.797 1 92.81 280 ALA B O 1
ATOM 4816 N N . ASP B 1 281 ? -7.965 -40.75 -19.391 1 90.19 281 ASP B N 1
ATOM 4817 C CA . ASP B 1 281 ? -9.32 -40.844 -18.859 1 90.19 281 ASP B CA 1
ATOM 4818 C C . ASP B 1 281 ? -9.336 -40.562 -17.359 1 90.19 281 ASP B C 1
ATOM 4820 O O . ASP B 1 281 ? -10.328 -40.062 -16.828 1 90.19 281 ASP B O 1
ATOM 4824 N N . ASP B 1 282 ? -8.305 -40.844 -16.797 1 93 282 ASP B N 1
ATOM 4825 C CA . ASP B 1 282 ? -8.258 -40.688 -15.352 1 93 282 ASP B CA 1
ATOM 4826 C C . ASP B 1 282 ? -7.863 -39.25 -14.984 1 93 282 ASP B C 1
ATOM 4828 O O . ASP B 1 282 ? -7.676 -38.938 -13.805 1 93 282 ASP B O 1
ATOM 4832 N N . GLY B 1 283 ? -7.613 -38.438 -16.016 1 95.62 283 GLY B N 1
ATOM 4833 C CA . GLY B 1 283 ? -7.375 -37.031 -15.789 1 95.62 283 GLY B CA 1
ATOM 4834 C C . GLY B 1 283 ? -5.902 -36.656 -15.742 1 95.62 283 GLY B C 1
ATOM 4835 O O . GLY B 1 283 ? -5.547 -35.5 -15.492 1 95.62 283 GLY B O 1
ATOM 4836 N N . TYR B 1 284 ? -5.004 -37.594 -15.914 1 97.81 284 TYR B N 1
ATOM 4837 C CA . TYR B 1 284 ? -3.568 -37.344 -15.852 1 97.81 284 TYR B CA 1
ATOM 4838 C C . TYR B 1 284 ? -2.992 -37.125 -17.25 1 97.81 284 TYR B C 1
ATOM 4840 O O . TYR B 1 284 ? -3.127 -37.969 -18.125 1 97.81 284 TYR B O 1
ATOM 4848 N N . ALA B 1 285 ? -2.357 -35.969 -17.453 1 97.5 285 ALA B N 1
ATOM 4849 C CA . ALA B 1 285 ? -1.742 -35.625 -18.734 1 97.5 285 ALA B CA 1
ATOM 4850 C C . ALA B 1 285 ? -0.44 -36.406 -18.938 1 97.5 285 ALA B C 1
ATOM 4852 O O . ALA B 1 285 ? -0.04 -36.656 -20.078 1 97.5 285 ALA B O 1
ATOM 4853 N N . GLU B 1 286 ? 0.292 -36.719 -17.922 1 97.06 286 GLU B N 1
ATOM 4854 C CA . GLU B 1 286 ? 1.461 -37.562 -17.812 1 97.06 286 GLU B CA 1
ATOM 4855 C C . GLU B 1 286 ? 1.657 -38.062 -16.375 1 97.06 286 GLU B C 1
ATOM 4857 O O . GLU B 1 286 ? 0.857 -37.719 -15.492 1 97.06 286 GLU B O 1
ATOM 4862 N N . ALA B 1 287 ? 2.652 -38.875 -16.141 1 97.12 287 ALA B N 1
ATOM 4863 C CA . ALA B 1 287 ? 2.828 -39.438 -14.82 1 97.12 287 ALA B CA 1
ATOM 4864 C C . ALA B 1 287 ? 2.84 -38.375 -13.742 1 97.12 287 ALA B C 1
ATOM 4866 O O . ALA B 1 287 ? 3.643 -37.438 -13.797 1 97.12 287 ALA B O 1
ATOM 4867 N N . ASN B 1 288 ? 1.847 -38.375 -12.789 1 98.38 288 ASN B N 1
ATOM 4868 C CA . ASN B 1 288 ? 1.726 -37.594 -11.578 1 98.38 288 ASN B CA 1
ATOM 4869 C C . ASN B 1 288 ? 1.291 -36.156 -11.883 1 98.38 288 ASN B C 1
ATOM 4871 O O . ASN B 1 288 ? 1.322 -35.281 -11.008 1 98.38 288 ASN B O 1
ATOM 4875 N N . LEU B 1 289 ? 0.915 -35.875 -13.125 1 98.56 289 LEU B N 1
ATOM 4876 C CA . LEU B 1 289 ? 0.39 -34.562 -13.477 1 98.56 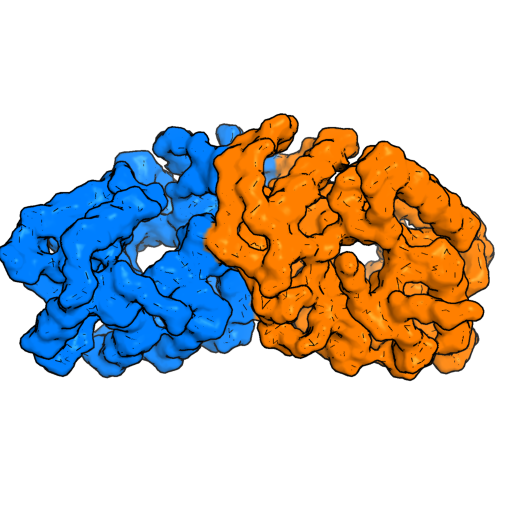289 LEU B CA 1
ATOM 4877 C C . LEU B 1 289 ? -1.104 -34.625 -13.773 1 98.56 289 LEU B C 1
ATOM 4879 O O . LEU B 1 289 ? -1.505 -34.969 -14.891 1 98.56 289 LEU B O 1
ATOM 4883 N N . TRP B 1 290 ? -1.875 -34.25 -12.812 1 98.44 290 TRP B N 1
ATOM 4884 C CA . TRP B 1 290 ? -3.328 -34.375 -12.82 1 98.44 290 TRP B CA 1
ATOM 4885 C C . TRP B 1 290 ? -3.99 -33.062 -13.25 1 98.44 290 TRP B C 1
ATOM 4887 O O . TRP B 1 290 ? -3.697 -32 -12.688 1 98.44 290 TRP B O 1
ATOM 4897 N N . THR B 1 291 ? -4.902 -33.062 -14.203 1 97.25 291 THR B N 1
ATOM 4898 C CA . THR B 1 291 ? -5.473 -31.859 -14.805 1 97.25 291 THR B CA 1
ATOM 4899 C C . THR B 1 291 ? -6.844 -31.562 -14.203 1 97.25 291 THR B C 1
ATOM 4901 O O . THR B 1 291 ? -7.559 -30.688 -14.695 1 97.25 291 THR B O 1
ATOM 4904 N N . GLY B 1 292 ? -7.203 -32.25 -13.156 1 95.62 292 GLY B N 1
ATOM 4905 C CA . GLY B 1 292 ? -8.539 -32.125 -12.594 1 95.62 292 GLY B CA 1
ATOM 4906 C C . GLY B 1 292 ? -8.812 -30.719 -12.055 1 95.62 292 GLY B C 1
ATOM 4907 O O . GLY B 1 292 ? -9.961 -30.266 -12.047 1 95.62 292 GLY B O 1
ATOM 4908 N N . VAL B 1 293 ? -7.805 -30.016 -11.617 1 95.75 293 VAL B N 1
ATOM 4909 C CA . VAL B 1 293 ? -7.98 -28.672 -11.086 1 95.75 293 VAL B CA 1
ATOM 4910 C C . VAL B 1 293 ? -8.617 -27.766 -12.141 1 95.75 293 VAL B C 1
ATOM 4912 O O . VAL B 1 293 ? -9.453 -26.922 -11.828 1 95.75 293 VAL B O 1
ATOM 4915 N N . GLY B 1 294 ? -8.258 -28 -13.375 1 93.06 294 GLY B N 1
ATOM 4916 C CA . GLY B 1 294 ? -8.719 -27.172 -14.484 1 93.06 294 GLY B CA 1
ATOM 4917 C C . GLY B 1 294 ? -10.203 -27.344 -14.766 1 93.06 294 GLY B C 1
ATOM 4918 O O . GLY B 1 294 ? -10.781 -26.578 -15.547 1 93.06 294 GLY B O 1
ATOM 4919 N N . ARG B 1 295 ? -10.82 -28.281 -14.172 1 90.12 295 ARG B N 1
ATOM 4920 C CA . ARG B 1 295 ? -12.258 -28.469 -14.336 1 90.12 295 ARG B CA 1
ATOM 4921 C C . ARG B 1 295 ? -13.039 -27.406 -13.578 1 90.12 295 ARG B C 1
ATOM 4923 O O . ARG B 1 295 ? -14.219 -27.172 -13.867 1 90.12 295 ARG B O 1
ATOM 4930 N N . ALA B 1 296 ? -12.344 -26.781 -12.609 1 87.75 296 ALA B N 1
ATOM 4931 C CA . ALA B 1 296 ? -13.062 -25.828 -11.758 1 87.75 296 ALA B CA 1
ATOM 4932 C C . ALA B 1 296 ? -12.336 -24.5 -11.688 1 87.75 296 ALA B C 1
ATOM 4934 O O . ALA B 1 296 ? -12.742 -23.594 -10.938 1 87.75 296 ALA B O 1
ATOM 4935 N N . ARG B 1 297 ? -11.305 -24.359 -12.32 1 84.81 297 ARG B N 1
ATOM 4936 C CA . ARG B 1 297 ? -10.5 -23.141 -12.195 1 84.81 297 ARG B CA 1
ATOM 4937 C C . ARG B 1 297 ? -9.812 -22.812 -13.516 1 84.81 297 ARG B C 1
ATOM 4939 O O . ARG B 1 297 ? -9.352 -23.703 -14.227 1 84.81 297 ARG B O 1
ATOM 4946 N N . SER B 1 298 ? -9.766 -21.5 -13.711 1 79.62 298 SER B N 1
ATOM 4947 C CA . SER B 1 298 ? -8.93 -21.016 -14.805 1 79.62 298 SER B CA 1
ATOM 4948 C C . SER B 1 298 ? -7.508 -20.75 -14.336 1 79.62 298 SER B C 1
ATOM 4950 O O . SER B 1 298 ? -7.246 -20.672 -13.133 1 79.62 298 SER B O 1
ATOM 4952 N N . GLY B 1 299 ? -6.555 -20.719 -15.266 1 87.38 299 GLY B N 1
ATOM 4953 C CA . GLY B 1 299 ? -5.168 -20.484 -14.898 1 87.38 299 GLY B CA 1
ATOM 4954 C C . GLY B 1 299 ? -4.402 -21.766 -14.602 1 87.38 299 GLY B C 1
ATOM 4955 O O . GLY B 1 299 ? -4.414 -22.703 -15.406 1 87.38 299 GLY B O 1
ATOM 4956 N N . CYS B 1 300 ? -3.838 -21.812 -13.445 1 93.44 300 CYS B N 1
ATOM 4957 C CA . CYS B 1 300 ? -3.074 -22.984 -13.031 1 93.44 300 CYS B CA 1
ATOM 4958 C C . CYS B 1 300 ? -3.99 -24.188 -12.828 1 93.44 300 CYS B C 1
ATOM 4960 O O . CYS B 1 300 ? -4.57 -24.359 -11.75 1 93.44 300 CYS B O 1
ATOM 4962 N N . GLY B 1 301 ? -4.016 -25.094 -13.836 1 94.62 301 GLY B N 1
ATOM 4963 C CA . GLY B 1 301 ? -5.113 -26.047 -13.906 1 94.62 301 GLY B CA 1
ATOM 4964 C C . GLY B 1 301 ? -4.688 -27.469 -13.57 1 94.62 301 GLY B C 1
ATOM 4965 O O . GLY B 1 301 ? -5.473 -28.406 -13.727 1 94.62 301 GLY B O 1
ATOM 4966 N N . ALA B 1 302 ? -3.482 -27.641 -13.141 1 97.5 302 ALA B N 1
ATOM 4967 C CA . ALA B 1 302 ? -3.049 -29.016 -12.883 1 97.5 302 ALA B CA 1
ATOM 4968 C C . ALA B 1 302 ? -2.309 -29.109 -11.555 1 97.5 302 ALA B C 1
ATOM 4970 O O . ALA B 1 302 ? -1.917 -28.094 -10.977 1 97.5 302 ALA B O 1
ATOM 4971 N N . ALA B 1 303 ? -2.207 -30.344 -11.07 1 98.62 303 ALA B N 1
ATOM 4972 C CA . ALA B 1 303 ? -1.539 -30.656 -9.812 1 98.62 303 ALA B CA 1
ATOM 4973 C C . ALA B 1 303 ? -0.577 -31.828 -9.969 1 98.62 303 ALA B C 1
ATOM 4975 O O . ALA B 1 303 ? -0.859 -32.781 -10.711 1 98.62 303 ALA B O 1
ATOM 4976 N N . ILE B 1 304 ? 0.539 -31.734 -9.336 1 98.81 304 ILE B N 1
ATOM 4977 C CA . ILE B 1 304 ? 1.395 -32.906 -9.125 1 98.81 304 ILE B CA 1
ATOM 4978 C C . ILE B 1 304 ? 0.828 -33.75 -7.996 1 98.81 304 ILE B C 1
ATOM 4980 O O . ILE B 1 304 ? 0.758 -33.312 -6.848 1 98.81 304 ILE B O 1
ATOM 4984 N N . VAL B 1 305 ? 0.426 -35 -8.281 1 98.88 305 VAL B N 1
ATOM 4985 C CA . VAL B 1 305 ? -0.281 -35.875 -7.344 1 98.88 305 VAL B CA 1
ATOM 4986 C C . VAL B 1 305 ? 0.53 -37.125 -7.098 1 98.88 305 VAL B C 1
ATOM 4988 O O . VAL B 1 305 ? 0.954 -37.812 -8.047 1 98.88 305 VAL B O 1
ATOM 4991 N N . GLY B 1 306 ? 0.729 -37.5 -5.848 1 98.88 306 GLY B N 1
ATOM 4992 C CA . GLY B 1 306 ? 1.416 -38.75 -5.582 1 98.88 306 GLY B CA 1
ATOM 4993 C C . GLY B 1 306 ? 1.919 -38.844 -4.156 1 98.88 306 GLY B C 1
ATOM 4994 O O . GLY B 1 306 ? 1.555 -38.062 -3.299 1 98.88 306 GLY B O 1
ATOM 4995 N N . ASP B 1 307 ? 2.596 -39.969 -3.842 1 98.69 307 ASP B N 1
ATOM 4996 C CA . ASP B 1 307 ? 3.311 -40.062 -2.574 1 98.69 307 ASP B CA 1
ATOM 4997 C C . ASP B 1 307 ? 4.543 -39.188 -2.555 1 98.69 307 ASP B C 1
ATOM 4999 O O . ASP B 1 307 ? 4.855 -38.5 -3.549 1 98.69 307 ASP B O 1
ATOM 5003 N N . PRO B 1 308 ? 5.227 -39.031 -1.426 1 98.62 308 PRO B N 1
ATOM 5004 C CA . PRO B 1 308 ? 6.324 -38.062 -1.306 1 98.62 308 PRO B CA 1
ATOM 5005 C C . PRO B 1 308 ? 7.438 -38.312 -2.32 1 98.62 308 PRO B C 1
ATOM 5007 O O . PRO B 1 308 ? 7.957 -37.344 -2.91 1 98.62 308 PRO B O 1
ATOM 5010 N N . ASP B 1 309 ? 7.73 -39.531 -2.582 1 98.56 309 ASP B N 1
ATOM 5011 C CA . ASP B 1 309 ? 8.797 -39.844 -3.523 1 98.56 309 ASP B CA 1
ATOM 5012 C C . ASP B 1 309 ? 8.406 -39.469 -4.949 1 98.56 309 ASP B C 1
ATOM 5014 O O . ASP B 1 309 ? 9.227 -38.969 -5.715 1 98.56 309 ASP B O 1
ATOM 5018 N N . GLN B 1 310 ? 7.223 -39.75 -5.277 1 98.75 310 GLN B N 1
ATOM 5019 C CA . GLN B 1 310 ? 6.715 -39.406 -6.609 1 98.75 310 GLN B CA 1
ATOM 5020 C C . GLN B 1 310 ? 6.684 -37.906 -6.844 1 98.75 310 GLN B C 1
ATOM 5022 O O . GLN B 1 310 ? 7.094 -37.438 -7.902 1 98.75 310 GLN B O 1
ATOM 5027 N N . VAL B 1 311 ? 6.16 -37.188 -5.859 1 98.81 311 VAL B N 1
ATOM 5028 C CA . VAL B 1 311 ? 6.102 -35.75 -5.957 1 98.81 311 VAL B CA 1
ATOM 5029 C C . VAL B 1 311 ? 7.512 -35.188 -6.074 1 98.81 311 VAL B C 1
ATOM 5031 O O . VAL B 1 311 ? 7.781 -34.344 -6.938 1 98.81 311 VAL B O 1
ATOM 5034 N N . LEU B 1 312 ? 8.414 -35.656 -5.234 1 98.38 312 LEU B N 1
ATOM 5035 C CA . LEU B 1 312 ? 9.805 -35.219 -5.27 1 98.38 312 LEU B CA 1
ATOM 5036 C C . LEU B 1 312 ? 10.438 -35.531 -6.621 1 98.38 312 LEU B C 1
ATOM 5038 O O . LEU B 1 312 ? 11.156 -34.688 -7.184 1 98.38 312 LEU B O 1
ATOM 5042 N N . ALA B 1 313 ? 10.188 -36.719 -7.133 1 98.31 313 ALA B N 1
ATOM 5043 C CA . ALA B 1 313 ? 10.734 -37.125 -8.422 1 98.31 313 ALA B CA 1
ATOM 5044 C C . ALA B 1 313 ? 10.25 -36.188 -9.539 1 98.31 313 ALA B C 1
ATOM 5046 O O . ALA B 1 313 ? 11.016 -35.844 -10.438 1 98.31 313 ALA B O 1
ATOM 5047 N N . LYS B 1 314 ? 9.008 -35.875 -9.531 1 98.5 314 LYS B N 1
ATOM 5048 C CA . LYS B 1 314 ? 8.43 -35 -10.539 1 98.5 314 LYS B CA 1
ATOM 5049 C C . LYS B 1 314 ? 9.047 -33.594 -10.477 1 98.5 314 LYS B C 1
ATOM 5051 O O . LYS B 1 314 ? 9.391 -33.031 -11.508 1 98.5 314 LYS B O 1
ATOM 5056 N N . ILE B 1 315 ? 9.164 -33.031 -9.266 1 98.5 315 ILE B N 1
ATOM 5057 C CA . ILE B 1 315 ? 9.789 -31.734 -9.078 1 98.5 315 ILE B CA 1
ATOM 5058 C C . ILE B 1 315 ? 11.234 -31.781 -9.57 1 98.5 315 ILE B C 1
ATOM 5060 O O . ILE B 1 315 ? 11.688 -30.891 -10.289 1 98.5 315 ILE B O 1
ATOM 5064 N N . ASN B 1 316 ? 11.961 -32.844 -9.219 1 98.19 316 ASN B N 1
ATOM 5065 C CA . ASN B 1 316 ? 13.352 -32.969 -9.633 1 98.19 316 ASN B CA 1
ATOM 5066 C C . ASN B 1 316 ? 13.469 -33.125 -11.148 1 98.19 316 ASN B C 1
ATOM 5068 O O . ASN B 1 316 ? 14.445 -32.656 -11.734 1 98.19 316 ASN B O 1
ATOM 5072 N N . ALA B 1 317 ? 12.5 -33.812 -11.758 1 98.12 317 ALA B N 1
ATOM 5073 C CA . ALA B 1 317 ? 12.5 -33.875 -13.219 1 98.12 317 ALA B CA 1
ATOM 5074 C C . ALA B 1 317 ? 12.453 -32.5 -13.836 1 98.12 317 ALA B C 1
ATOM 5076 O O . ALA B 1 317 ? 13.164 -32.219 -14.805 1 98.12 317 ALA B O 1
ATOM 5077 N N . TYR B 1 318 ? 11.57 -31.594 -13.281 1 98.25 318 TYR B N 1
ATOM 5078 C CA . TYR B 1 318 ? 11.508 -30.219 -13.758 1 98.25 318 TYR B CA 1
ATOM 5079 C C . TYR B 1 318 ? 12.805 -29.484 -13.461 1 98.25 318 TYR B C 1
ATOM 5081 O O . TYR B 1 318 ? 13.266 -28.672 -14.281 1 98.25 318 TYR B O 1
ATOM 5089 N N . ARG B 1 319 ? 13.414 -29.719 -12.297 1 98.12 319 ARG B N 1
ATOM 5090 C CA . ARG B 1 319 ? 14.703 -29.125 -11.969 1 98.12 319 ARG B CA 1
ATOM 5091 C C . ARG B 1 319 ? 15.766 -29.516 -12.984 1 98.12 319 ARG B C 1
ATOM 5093 O O . ARG B 1 319 ? 16.578 -28.672 -13.398 1 98.12 319 ARG B O 1
ATOM 5100 N N . ASP B 1 320 ? 15.734 -30.766 -13.391 1 97.75 320 ASP B N 1
ATOM 5101 C CA . ASP B 1 320 ? 16.703 -31.266 -14.352 1 97.75 320 ASP B CA 1
ATOM 5102 C C . ASP B 1 320 ? 16.547 -30.594 -15.711 1 97.75 320 ASP B C 1
ATOM 5104 O O . ASP B 1 320 ? 17.484 -30.562 -16.516 1 97.75 320 ASP B O 1
ATOM 5108 N N . MET B 1 321 ? 15.375 -30.047 -15.961 1 97.5 321 MET B N 1
ATOM 5109 C CA . MET B 1 321 ? 15.109 -29.328 -17.203 1 97.5 321 MET B CA 1
ATOM 5110 C C . MET B 1 321 ? 15.578 -27.891 -17.109 1 97.5 321 MET B C 1
ATOM 5112 O O . MET B 1 321 ? 15.578 -27.156 -18.109 1 97.5 321 MET B O 1
ATOM 5116 N N . GLY B 1 322 ? 15.867 -27.422 -15.906 1 97.12 322 GLY B N 1
ATOM 5117 C CA . GLY B 1 322 ? 16.375 -26.062 -15.75 1 97.12 322 GLY B CA 1
ATOM 5118 C C . GLY B 1 322 ? 15.453 -25.172 -14.938 1 97.12 322 GLY B C 1
ATOM 5119 O O . GLY B 1 322 ? 15.695 -23.969 -14.805 1 97.12 322 GLY B O 1
ATOM 5120 N N . ILE B 1 323 ? 14.422 -25.75 -14.352 1 98.25 323 ILE B N 1
ATOM 5121 C CA . ILE B 1 323 ? 13.523 -24.969 -13.508 1 98.25 323 ILE B CA 1
ATOM 5122 C C . ILE B 1 323 ? 14.188 -24.703 -12.156 1 98.25 323 ILE B C 1
ATOM 5124 O O . ILE B 1 323 ? 14.664 -25.641 -11.5 1 98.25 323 ILE B O 1
ATOM 5128 N N . GLU B 1 324 ? 14.141 -23.391 -11.75 1 98 324 GLU B N 1
ATOM 5129 C CA . GLU B 1 324 ? 14.852 -23 -10.531 1 98 324 GLU B CA 1
ATOM 5130 C C . GLU B 1 324 ? 13.875 -22.531 -9.461 1 98 324 GLU B C 1
ATOM 5132 O O . GLU B 1 324 ? 14.258 -22.375 -8.297 1 98 324 GLU B O 1
ATOM 5137 N N . ALA B 1 325 ? 12.688 -22.25 -9.828 1 98.75 325 ALA B N 1
ATOM 5138 C CA . ALA B 1 325 ? 11.688 -21.719 -8.898 1 98.75 325 ALA B CA 1
ATOM 5139 C C . ALA B 1 325 ? 10.352 -22.422 -9.062 1 98.75 325 ALA B C 1
ATOM 5141 O O . ALA B 1 325 ? 9.875 -22.609 -10.18 1 98.75 325 ALA B O 1
ATOM 5142 N N . PHE B 1 326 ? 9.812 -22.812 -7.938 1 98.88 326 PHE B N 1
ATOM 5143 C CA . PHE B 1 326 ? 8.5 -23.438 -7.926 1 98.88 326 PHE B CA 1
ATOM 5144 C C . PHE B 1 326 ? 7.523 -22.625 -7.078 1 98.88 326 PHE B C 1
ATOM 5146 O O . PHE B 1 326 ? 7.844 -22.25 -5.953 1 98.88 326 PHE B O 1
ATOM 5153 N N . ILE B 1 327 ? 6.395 -22.281 -7.629 1 98.81 327 ILE B N 1
ATOM 5154 C CA . ILE B 1 327 ? 5.273 -21.734 -6.879 1 98.81 327 ILE B CA 1
ATOM 5155 C C . ILE B 1 327 ? 4.184 -22.781 -6.723 1 98.81 327 ILE B C 1
ATOM 5157 O O . ILE B 1 327 ? 3.424 -23.047 -7.66 1 98.81 327 ILE B O 1
ATOM 5161 N N . LEU B 1 328 ? 4.094 -23.312 -5.574 1 98.88 328 LEU B N 1
ATOM 5162 C CA . LEU B 1 328 ? 3.195 -24.438 -5.332 1 98.88 328 LEU B CA 1
ATOM 5163 C C . LEU B 1 328 ? 1.976 -24 -4.531 1 98.88 328 LEU B C 1
ATOM 5165 O O . LEU B 1 328 ? 1.998 -22.938 -3.887 1 98.88 328 LEU B O 1
ATOM 5169 N N . SER B 1 329 ? 0.914 -24.766 -4.637 1 98.5 329 SER B N 1
ATOM 5170 C CA . SER B 1 329 ? -0.302 -24.578 -3.85 1 98.5 329 SER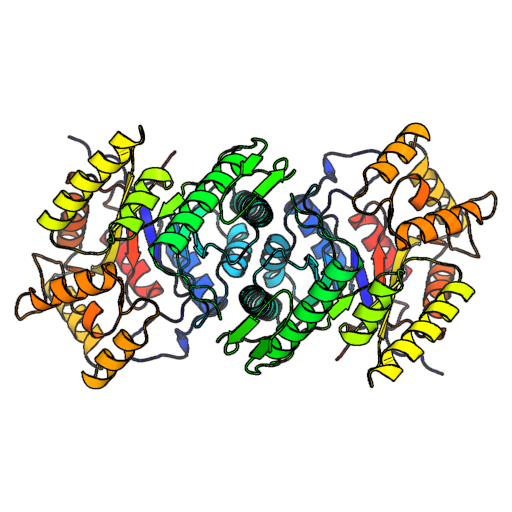 B CA 1
ATOM 5171 C C . SER B 1 329 ? -1.065 -25.891 -3.707 1 98.5 329 SER B C 1
ATOM 5173 O O . SER B 1 329 ? -0.671 -26.922 -4.277 1 98.5 329 SER B O 1
ATOM 5175 N N . GLY B 1 330 ? -2.039 -25.922 -2.979 1 98.12 330 GLY B N 1
ATOM 5176 C CA . GLY B 1 330 ? -3.004 -26.984 -2.746 1 98.12 330 GLY B CA 1
ATOM 5177 C C . GLY B 1 330 ? -4.234 -26.531 -1.996 1 98.12 330 GLY B C 1
ATOM 5178 O O . GLY B 1 330 ? -4.301 -25.375 -1.553 1 98.12 330 GLY B O 1
ATOM 5179 N N . TYR B 1 331 ? -5.152 -27.438 -1.924 1 97.88 331 TYR B N 1
ATOM 5180 C CA . TYR B 1 331 ? -6.414 -27.062 -1.302 1 97.88 331 TYR B CA 1
ATOM 5181 C C . TYR B 1 331 ? -6.754 -27.984 -0.141 1 97.88 331 TYR B C 1
ATOM 5183 O O . TYR B 1 331 ? -6.672 -29.203 -0.269 1 97.88 331 TYR B O 1
ATOM 5191 N N . PRO B 1 332 ? -7.246 -27.469 1 1 98.06 332 PRO B N 1
ATOM 5192 C CA . PRO B 1 332 ? -7.102 -26.047 1.338 1 98.06 332 PRO B CA 1
ATOM 5193 C C . PRO B 1 332 ? -5.641 -25.625 1.462 1 98.06 332 PRO B C 1
ATOM 5195 O O . PRO B 1 332 ? -4.785 -26.422 1.848 1 98.06 332 PRO B O 1
ATOM 5198 N N . HIS B 1 333 ? -5.348 -24.328 1.221 1 98.62 333 HIS B N 1
ATOM 5199 C CA . HIS B 1 333 ? -3.977 -23.844 1.092 1 98.62 333 HIS B CA 1
ATOM 5200 C C . HIS B 1 333 ? -3.158 -24.156 2.338 1 98.62 333 HIS B C 1
ATOM 5202 O O . HIS B 1 333 ? -2.072 -24.734 2.24 1 98.62 333 HIS B O 1
ATOM 5208 N N . ALA B 1 334 ? -3.721 -23.844 3.537 1 98.25 334 ALA B N 1
ATOM 5209 C CA . ALA B 1 334 ? -2.965 -24.031 4.773 1 98.25 334 ALA B CA 1
ATOM 5210 C C . ALA B 1 334 ? -2.705 -25.5 5.047 1 98.25 334 ALA B C 1
ATOM 5212 O O . ALA B 1 334 ? -1.586 -25.891 5.391 1 98.25 334 ALA B O 1
ATOM 5213 N N . ALA B 1 335 ? -3.719 -26.359 4.883 1 97.62 335 ALA B N 1
ATOM 5214 C CA . ALA B 1 335 ? -3.605 -27.797 5.164 1 97.62 335 ALA B CA 1
ATOM 5215 C C . ALA B 1 335 ? -2.611 -28.453 4.219 1 97.62 335 ALA B C 1
ATOM 5217 O O . ALA B 1 335 ? -1.782 -29.266 4.652 1 97.62 335 ALA B O 1
ATOM 5218 N N . GLU B 1 336 ? -2.711 -28.109 2.979 1 98.44 336 GLU B N 1
ATOM 5219 C CA . GLU B 1 336 ? -1.82 -28.734 2 1 98.44 336 GLU B CA 1
ATOM 5220 C C . GLU B 1 336 ? -0.392 -28.219 2.15 1 98.44 336 GLU B C 1
ATOM 5222 O O . GLU B 1 336 ? 0.567 -28.938 1.878 1 98.44 336 GLU B O 1
ATOM 5227 N N . ALA B 1 337 ? -0.268 -26.953 2.572 1 98.75 337 ALA B N 1
ATOM 5228 C CA . ALA B 1 337 ? 1.068 -26.453 2.879 1 98.75 337 ALA B CA 1
ATOM 5229 C C . ALA B 1 337 ? 1.742 -27.297 3.951 1 98.75 337 ALA B C 1
ATOM 5231 O O . ALA B 1 337 ? 2.924 -27.641 3.834 1 98.75 337 ALA B O 1
ATOM 5232 N N . ASP B 1 338 ? 1 -27.609 4.969 1 98.38 338 ASP B N 1
ATOM 5233 C CA . ASP B 1 338 ? 1.518 -28.406 6.07 1 98.38 338 ASP B CA 1
ATOM 5234 C C . ASP B 1 338 ? 1.95 -29.797 5.582 1 98.38 338 ASP B C 1
ATOM 5236 O O . ASP B 1 338 ? 3.025 -30.281 5.945 1 98.38 338 ASP B O 1
ATOM 5240 N N . LEU B 1 339 ? 1.126 -30.453 4.766 1 98.56 339 LEU B N 1
ATOM 5241 C CA . LEU B 1 339 ? 1.433 -31.781 4.258 1 98.56 339 LEU B CA 1
ATOM 5242 C C . LEU B 1 339 ? 2.691 -31.75 3.396 1 98.56 339 LEU B C 1
ATOM 5244 O O . LEU B 1 339 ? 3.574 -32.594 3.555 1 98.56 339 LEU B O 1
ATOM 5248 N N . PHE B 1 340 ? 2.801 -30.812 2.502 1 98.81 340 PHE B N 1
ATOM 5249 C CA . PHE B 1 340 ? 3.977 -30.703 1.646 1 98.81 340 PHE B CA 1
ATOM 5250 C C . PHE B 1 340 ? 5.23 -30.469 2.477 1 98.81 340 PHE B C 1
ATOM 5252 O O . PHE B 1 340 ? 6.277 -31.062 2.227 1 98.81 340 PHE B O 1
ATOM 5259 N N . ALA B 1 341 ? 5.102 -29.531 3.381 1 98.69 341 ALA B N 1
ATOM 5260 C CA . ALA B 1 341 ? 6.223 -29.156 4.234 1 98.69 341 ALA B CA 1
ATOM 5261 C C . ALA B 1 341 ? 6.746 -30.359 5.012 1 98.69 341 ALA B C 1
ATOM 5263 O O . ALA B 1 341 ? 7.953 -30.484 5.223 1 98.69 341 ALA B O 1
ATOM 5264 N N . ARG B 1 342 ? 5.879 -31.25 5.434 1 97.5 342 ARG B N 1
ATOM 5265 C CA . ARG B 1 342 ? 6.258 -32.406 6.23 1 97.5 342 ARG B CA 1
ATOM 5266 C C . ARG B 1 342 ? 6.773 -33.531 5.34 1 97.5 342 ARG B C 1
ATOM 5268 O O . ARG B 1 342 ? 7.754 -34.219 5.676 1 97.5 342 ARG B O 1
ATOM 5275 N N . HIS B 1 343 ? 6.145 -33.656 4.184 1 96.81 343 HIS B N 1
ATOM 5276 C CA . HIS B 1 343 ? 6.344 -34.906 3.43 1 96.81 343 HIS B CA 1
ATOM 5277 C C . HIS B 1 343 ? 7.41 -34.719 2.355 1 96.81 343 HIS B C 1
ATOM 5279 O O . HIS B 1 343 ? 8.07 -35.688 1.965 1 96.81 343 HIS B O 1
ATOM 5285 N N . VAL B 1 344 ? 7.566 -33.5 1.845 1 98.56 344 VAL B N 1
ATOM 5286 C CA . VAL B 1 344 ? 8.367 -33.375 0.632 1 98.56 344 VAL B CA 1
ATOM 5287 C C . VAL B 1 344 ? 9.484 -32.375 0.86 1 98.56 344 VAL B C 1
ATOM 5289 O O . VAL B 1 344 ? 10.648 -32.625 0.541 1 98.56 344 VAL B O 1
ATOM 5292 N N . LEU B 1 345 ? 9.219 -31.219 1.483 1 98.62 345 LEU B N 1
ATOM 5293 C CA . LEU B 1 345 ? 10.102 -30.047 1.542 1 98.62 345 LEU B CA 1
ATOM 5294 C C . LEU B 1 345 ? 11.43 -30.406 2.203 1 98.62 345 LEU B C 1
ATOM 5296 O O . LEU B 1 345 ? 12.484 -29.969 1.746 1 98.62 345 LEU B O 1
ATOM 5300 N N . PRO B 1 346 ? 11.422 -31.234 3.318 1 97.56 346 PRO B N 1
ATOM 5301 C CA . PRO B 1 346 ? 12.688 -31.547 3.986 1 97.56 346 PRO B CA 1
ATOM 5302 C C . PRO B 1 346 ? 13.656 -32.312 3.092 1 97.56 346 PRO B C 1
ATOM 5304 O O . PRO B 1 346 ? 14.852 -32.406 3.396 1 97.56 346 PRO B O 1
ATOM 5307 N N . ASN B 1 347 ? 13.141 -32.875 2.02 1 97.56 347 ASN B N 1
ATOM 5308 C CA . ASN B 1 347 ? 13.953 -33.75 1.171 1 97.56 347 ASN B CA 1
ATOM 5309 C C . ASN B 1 347 ? 14.359 -33.031 -0.119 1 97.56 347 ASN B C 1
ATOM 5311 O O . ASN B 1 347 ? 14.844 -33.688 -1.058 1 97.56 347 ASN B O 1
ATOM 5315 N N . ILE B 1 348 ? 14.156 -31.797 -0.245 1 97.25 348 ILE B N 1
ATOM 5316 C CA . ILE B 1 348 ? 14.539 -30.984 -1.396 1 97.25 348 ILE B CA 1
ATOM 5317 C C . ILE B 1 348 ? 15.586 -29.953 -0.975 1 97.25 348 ILE B C 1
ATOM 5319 O O . ILE B 1 348 ? 15.438 -29.297 0.061 1 97.25 348 ILE B O 1
ATOM 5323 N N . ASP B 1 349 ? 16.672 -29.859 -1.673 1 97.38 349 ASP B N 1
ATOM 5324 C CA . ASP B 1 349 ? 17.594 -28.75 -1.471 1 97.38 349 ASP B CA 1
ATOM 5325 C C . ASP B 1 349 ? 17.016 -27.438 -2.004 1 97.38 349 ASP B C 1
ATOM 5327 O O . ASP B 1 349 ? 16.891 -27.266 -3.219 1 97.38 349 ASP B O 1
ATOM 5331 N N . HIS B 1 350 ? 16.625 -26.562 -1.042 1 98.06 350 HIS B N 1
ATOM 5332 C CA . HIS B 1 350 ? 15.914 -25.359 -1.478 1 98.06 350 HIS B CA 1
ATOM 5333 C C . HIS B 1 350 ? 16.438 -24.125 -0.76 1 98.06 350 HIS B C 1
ATOM 5335 O O . HIS B 1 350 ? 16.953 -24.219 0.354 1 98.06 350 HIS B O 1
ATOM 5341 N N . ALA B 1 351 ? 16.359 -22.984 -1.407 1 97.94 351 ALA B N 1
ATOM 5342 C CA . ALA B 1 351 ? 16.734 -21.641 -0.936 1 97.94 351 ALA B CA 1
ATOM 5343 C C . ALA B 1 351 ? 16.125 -20.562 -1.813 1 97.94 351 ALA B C 1
ATOM 5345 O O . ALA B 1 351 ? 15.727 -20.828 -2.953 1 97.94 351 ALA B O 1
ATOM 5346 N N . PRO B 1 352 ? 15.945 -19.344 -1.242 1 97.19 352 PRO B N 1
ATOM 5347 C CA . PRO B 1 352 ? 15.5 -18.266 -2.121 1 97.19 352 PRO B CA 1
ATOM 5348 C C . PRO B 1 352 ? 16.406 -18.078 -3.336 1 97.19 352 PRO B C 1
ATOM 5350 O O . PRO B 1 352 ? 17.609 -18.297 -3.248 1 97.19 352 PRO B O 1
ATOM 5353 N N . LEU B 1 353 ? 15.828 -17.703 -4.453 1 96.62 353 LEU B N 1
ATOM 5354 C CA . LEU B 1 353 ? 16.641 -17.391 -5.625 1 96.62 353 LEU B CA 1
ATOM 5355 C C . LEU B 1 353 ? 17.547 -16.203 -5.363 1 96.62 353 LEU B C 1
ATOM 5357 O O . LEU B 1 353 ? 17.141 -15.25 -4.676 1 96.62 353 LEU B O 1
ATOM 5361 N N . THR B 1 354 ? 18.672 -16.281 -5.824 1 87.12 354 THR B N 1
ATOM 5362 C CA . THR B 1 354 ? 19.594 -15.164 -5.707 1 87.12 354 THR B CA 1
ATOM 5363 C C . THR B 1 354 ? 19.703 -14.414 -7.027 1 87.12 354 THR B C 1
ATOM 5365 O O . THR B 1 354 ? 19.469 -14.984 -8.094 1 87.12 354 THR B O 1
ATOM 5368 N N . ARG B 1 355 ? 20.062 -13.102 -7.035 1 83.31 355 ARG B N 1
ATOM 5369 C CA . ARG B 1 355 ? 20.25 -12.25 -8.211 1 83.31 355 ARG B CA 1
ATOM 5370 C C . ARG B 1 355 ? 21.547 -12.586 -8.93 1 83.31 355 ARG B C 1
ATOM 5372 O O . ARG B 1 355 ? 22.531 -13 -8.297 1 83.31 355 ARG B O 1
#

pLDDT: mean 95.49, std 7.16, range [50.56, 98.94]

Foldseek 3Di:
DDFDFFAFEEEFCQFQQFDPAFLDHDPVCFADLVNRLLLVVLLLVLPHQEYEQDDDDVGGDHQLVSLQVNQLVHDGHAYATEDEQPPDDLLVVLVSQQVSLVSNVNRYAYEYDQAADVVGDDDPQVSLQSSLQSLVSSQQQQLQHFDQDDGDVDGDGGGHDPGHHPVSGRHFYEYEADDPSRLLSCLRGGAEYEAADDPPVVVLVSQVVSQVSNVVVVHGHAYEYEAEAQADQFLVVQLVSLCRSHVPPDLVSQVVALVPDSCNPGPRQVRLVVLQVCADPSQASDQQWHQCQNSRHTHRRIYRTGYQVSSQVVVVSVSVSRHRYYYYAYHNGSVVSNVCSPGHVVPGRHHDDDD/DDFDFFAFEEEFCQFQQFDPAFLDRDPVCFADLVNRLLLVVLLLVLPHQEYEQDDDDVGGDHQLVSLQVNQLVHDGHAYATEDEQPPDDLLVVLVSQQVSLVSNVNRYAYEYDQAADVVGDDDPQVSLQSSLQSLVSSQQQQLQHFDQDDGDVDGDGGGHDPGHHPVSGRHFYEYEADDPSRLLSCLRGGAEYEAADDPPVVVLVSQVVSQVSNVVVVHGHAYEYEAEAQADQFLVVQLVSLCRSHVPPDLVSQVVQLVPDSCSPGPQQVRLVVLQVCADPSQASDQQWHQCQNSRHTHRRIYRTGYQVSSQVVVVSVSVSRHRYYYYADHNGSVVSNVCSPGHVVPGRHHDDDD

Sequence (710 aa):
MTRPACEISWFSALCDDDYEFLGVPDAKLKSSWEHCRDIVMQAETGGFDNILLPSGYQLGIDTTAFASAIAPMLRRMALLMAVRIGESWPPQLARQIATIDRLLGGRLTVNIISSDLPGETLASAPRYARTVEAMHILKTLLNGESLDHDGEFWKLKVDPPRIGTVDGKAPLLYFGGLSPDAREAAAKGCDVFLMWPDKQENVAAIIADMTARAAAHGRTLKFGYRAHVIVRDTETEARAAADRLLSKLDDAEGAAIRAKSLDSTSTGVAAQAALRENAADDGYAEANLWTGVGRARSGCGAAIVGDPDQVLAKINAYRDMGIEAFILSGYPHAAEADLFARHVLPNIDHAPLTRMTRPACEISWFSALCDDDYEFLGVPDAKLKSSWEHCRDIVMQAETGGFDNILLPSGYQLGIDTTAFASAIAPMLRRMALLMAVRIGESWPPQLARQIATIDRLLGGRLTVNIISSDLPGETLASAPRYARTVEAMHILKTLLNGESLDHDGEFWKLKVDPPRIGTVDGKAPLLYFGGLSPDAREAAAKGCDVFLMWPDKQENVAAIIADMTARAAAHGRTLKFGYRAHVIVRDTETEARAAADRLLSKLDDAEGAAIRAKSLDSTSTGVAAQAALRENAADDGYAEANLWTGVGRARSGCGAAIVGDPDQVLAKINAYRDMGIEAFILSGYPHAAEADLFARHVLPNIDHAPLTR

Solvent-accessible surface area (backbone atoms only — not comparable to full-atom values): 35468 Å² total; per-residue (Å²): 131,88,76,73,62,25,19,43,22,35,51,45,31,31,44,51,70,37,26,78,32,46,75,45,88,43,82,86,44,40,39,41,72,68,50,34,47,51,33,50,51,47,37,47,75,46,60,37,32,29,31,38,34,42,68,49,72,70,29,28,42,36,32,63,37,48,52,22,34,48,23,70,74,51,89,76,45,25,41,30,43,35,42,58,55,77,42,44,34,60,70,58,43,35,33,35,51,15,40,39,14,45,51,41,73,51,38,43,30,34,30,53,34,81,57,67,51,92,42,44,82,65,59,69,62,63,43,34,51,47,40,37,51,47,44,51,52,36,43,40,32,25,46,67,33,70,42,80,43,86,53,93,84,50,66,36,60,40,67,43,44,62,46,53,24,65,85,44,47,48,56,57,31,32,28,64,51,67,39,70,57,39,41,52,31,38,36,72,48,36,42,29,43,39,36,64,62,64,58,67,71,57,48,51,51,49,51,52,50,49,49,52,52,6,44,76,68,78,38,77,68,43,32,27,41,33,35,31,45,37,67,31,93,38,45,70,55,12,51,48,50,56,51,50,29,46,67,76,51,46,71,72,55,16,53,51,42,27,65,67,33,95,54,55,80,34,58,51,27,49,50,35,51,51,47,45,72,65,20,46,94,87,33,33,55,47,95,47,34,30,27,62,51,39,57,35,32,57,56,69,17,28,26,40,41,14,15,37,67,53,41,48,50,54,54,48,53,45,37,75,74,57,40,40,33,35,40,33,38,31,67,35,39,53,64,35,43,50,44,40,31,71,59,35,50,82,79,49,67,62,41,63,80,77,134,132,89,76,72,62,25,20,44,23,35,50,46,33,30,45,51,70,36,24,78,32,47,77,45,88,43,83,86,44,40,38,42,71,67,50,32,48,51,32,51,52,48,37,44,74,45,61,36,31,28,31,37,35,42,66,50,71,69,30,30,44,35,34,63,39,48,52,21,35,51,23,70,74,52,88,76,47,25,40,29,43,37,43,59,56,77,43,43,34,59,69,58,43,36,32,36,51,14,39,39,14,45,51,40,72,51,38,43,32,35,29,54,36,80,56,69,51,92,42,46,81,65,59,68,63,63,41,35,52,46,42,36,52,46,45,52,52,35,44,39,33,25,45,68,32,69,42,79,42,85,53,93,85,50,65,35,59,40,68,43,45,63,45,51,25,66,84,44,48,49,56,56,31,31,27,62,50,67,38,72,57,39,41,52,31,39,36,72,49,37,43,28,44,40,38,64,61,66,57,68,70,58,49,51,52,47,51,53,51,50,49,53,52,7,45,77,68,77,39,77,67,44,33,27,41,34,35,31,45,37,67,30,91,36,46,69,54,11,52,50,50,56,51,52,30,46,67,76,52,45,72,71,56,16,52,53,42,27,64,66,34,95,53,56,80,34,57,51,28,49,51,35,50,51,47,44,72,65,20,46,95,87,32,34,56,47,94,45,36,32,27,62,51,39,55,35,32,57,54,70,17,28,24,40,41,13,15,38,66,54,42,49,49,52,53,48,52,45,39,74,73,56,41,41,32,34,40,32,40,32,68,34,40,52,64,35,43,50,44,40,31,71,58,35,49,82,79,48,67,61,39,64,80,77,134